Protein AF-A0A8J2EM45-F1 (afdb_monomer_lite)

Structure (mmCIF, N/CA/C/O backbone):
data_AF-A0A8J2EM45-F1
#
_entry.id   AF-A0A8J2EM45-F1
#
loop_
_atom_site.group_PDB
_atom_site.id
_atom_site.type_symbol
_atom_site.label_atom_id
_atom_site.label_alt_id
_atom_site.label_comp_id
_atom_site.label_asym_id
_atom_site.label_entity_id
_atom_site.label_seq_id
_atom_site.pdbx_PDB_ins_code
_atom_site.Cartn_x
_atom_site.Cartn_y
_atom_site.Cartn_z
_atom_site.occupancy
_atom_site.B_iso_or_equiv
_atom_site.auth_seq_id
_atom_site.auth_comp_id
_atom_site.auth_asym_id
_atom_site.auth_atom_id
_atom_site.pdbx_PDB_model_num
ATOM 1 N N . MET A 1 1 ? -53.192 6.332 25.278 1.00 46.97 1 MET A N 1
ATOM 2 C CA . MET A 1 1 ? -52.013 7.208 25.443 1.00 46.97 1 MET A CA 1
ATOM 3 C C . MET A 1 1 ? -52.426 8.469 26.190 1.00 46.97 1 MET A C 1
ATOM 5 O O . MET A 1 1 ? -53.184 9.271 25.650 1.00 46.97 1 MET A O 1
ATOM 9 N N . GLN A 1 2 ? -52.001 8.633 27.446 1.00 47.06 2 GLN A N 1
ATOM 10 C CA . GLN A 1 2 ? -51.994 9.959 28.069 1.00 47.06 2 GLN A CA 1
ATOM 11 C C . GLN A 1 2 ? -50.927 10.770 27.327 1.00 47.06 2 GLN A C 1
ATOM 13 O O . GLN A 1 2 ? -49.776 10.369 27.281 1.00 47.06 2 GLN A O 1
ATOM 18 N N . ALA A 1 3 ? -51.336 11.820 26.619 1.00 55.75 3 ALA A N 1
ATOM 19 C CA . ALA A 1 3 ? -50.426 12.586 25.769 1.00 55.75 3 ALA A CA 1
ATOM 20 C C . ALA A 1 3 ? -49.470 13.413 26.640 1.00 55.75 3 ALA A C 1
ATOM 22 O O . ALA A 1 3 ? -49.942 14.372 27.223 1.00 55.75 3 ALA A O 1
ATOM 23 N N . ASP A 1 4 ? -48.196 13.090 26.790 1.00 73.19 4 ASP A N 1
ATOM 24 C CA . ASP A 1 4 ? -47.256 13.974 27.502 1.00 73.19 4 ASP A CA 1
ATOM 25 C C . ASP A 1 4 ? -46.825 15.163 26.624 1.00 73.19 4 ASP A C 1
ATOM 27 O O . ASP A 1 4 ? -47.280 15.292 25.484 1.00 73.19 4 ASP A O 1
ATOM 31 N N . ASN A 1 5 ? -46.021 16.093 27.158 1.00 82.62 5 ASN A N 1
ATOM 32 C CA . ASN A 1 5 ? -45.306 17.046 26.300 1.00 82.62 5 ASN A CA 1
ATOM 33 C C . ASN A 1 5 ? -44.319 16.252 25.438 1.00 82.62 5 ASN A C 1
ATOM 35 O O . ASN A 1 5 ? -43.717 15.303 25.932 1.00 82.62 5 ASN A O 1
ATOM 39 N N . ILE A 1 6 ? -44.152 16.610 24.168 1.00 85.44 6 ILE A N 1
ATOM 40 C CA . ILE A 1 6 ? -43.363 15.803 23.226 1.00 85.44 6 ILE A CA 1
ATOM 41 C C . ILE A 1 6 ? -42.243 16.660 22.650 1.00 85.44 6 ILE A C 1
ATOM 43 O O . ILE A 1 6 ? -42.488 17.775 22.199 1.00 85.44 6 ILE A O 1
ATOM 47 N N . LEU A 1 7 ? -41.024 16.132 22.653 1.00 86.88 7 LEU A N 1
ATOM 48 C CA . LEU A 1 7 ? -39.879 16.676 21.937 1.00 86.88 7 LEU A CA 1
ATOM 49 C C . LEU A 1 7 ? -39.663 15.865 20.656 1.00 86.88 7 LEU A C 1
ATOM 51 O O . LEU A 1 7 ? -39.507 14.644 20.720 1.00 86.88 7 LEU A O 1
ATOM 55 N N . ILE A 1 8 ? -39.630 16.547 19.511 1.00 87.50 8 ILE A N 1
ATOM 56 C CA . ILE A 1 8 ? -39.370 15.940 18.202 1.00 87.50 8 ILE A CA 1
ATOM 57 C C . ILE A 1 8 ? -38.172 16.626 17.554 1.00 87.50 8 ILE A C 1
ATOM 59 O O . ILE A 1 8 ? -38.132 17.855 17.462 1.00 87.50 8 ILE A O 1
ATOM 63 N N . PHE A 1 9 ? -37.216 15.833 17.074 1.00 86.12 9 PHE A N 1
ATOM 64 C CA . PHE A 1 9 ? -36.110 16.341 16.271 1.00 86.12 9 PHE A CA 1
ATOM 65 C C . PHE A 1 9 ? -36.519 16.429 14.801 1.00 86.12 9 PHE A C 1
ATOM 67 O O . PHE A 1 9 ? -37.011 15.460 14.217 1.00 86.12 9 PHE A O 1
ATOM 74 N N . VAL A 1 10 ? -36.283 17.589 14.196 1.00 84.56 10 VAL A N 1
ATOM 75 C CA . VAL A 1 10 ? -36.604 17.857 12.792 1.00 84.56 10 VAL A CA 1
ATOM 76 C C . VAL A 1 10 ? -35.422 18.477 12.069 1.00 84.56 10 VAL A C 1
ATOM 78 O O . VAL A 1 10 ? -34.600 19.176 12.663 1.00 84.56 10 VAL A O 1
ATOM 81 N N . ASN A 1 11 ? -35.344 18.231 10.767 1.00 82.69 11 ASN A N 1
ATOM 82 C CA . ASN A 1 11 ? -34.348 18.834 9.906 1.00 82.69 11 ASN A CA 1
ATOM 83 C C . ASN A 1 11 ? -34.643 20.329 9.675 1.00 82.69 11 ASN A C 1
ATOM 85 O O . ASN A 1 11 ? -35.657 20.887 10.098 1.00 82.69 11 ASN A O 1
ATOM 89 N N . VAL A 1 12 ? -33.766 20.981 8.915 1.00 78.81 12 VAL A N 1
ATOM 90 C CA . VAL A 1 12 ? -33.908 22.395 8.544 1.00 78.81 12 VAL A CA 1
ATOM 91 C C . VAL A 1 12 ? -35.190 22.721 7.748 1.00 78.81 12 VAL A C 1
ATOM 93 O O . VAL A 1 12 ? -35.688 23.841 7.754 1.00 78.81 12 VAL A O 1
ATOM 96 N N . LYS A 1 13 ? -35.781 21.756 7.058 1.00 79.94 13 LYS A N 1
ATOM 97 C CA . LYS A 1 13 ? -37.052 21.955 6.350 1.00 79.94 13 LYS A CA 1
ATOM 98 C C . LYS A 1 13 ? -38.268 21.739 7.257 1.00 79.94 13 LYS A C 1
ATOM 100 O O . LYS A 1 13 ? -39.382 21.973 6.808 1.00 79.94 13 LYS A O 1
ATOM 105 N N . GLY A 1 14 ? -38.053 21.344 8.513 1.00 81.12 14 GLY A N 1
ATOM 106 C CA . GLY A 1 14 ? -39.102 20.945 9.444 1.00 81.12 14 GLY A CA 1
ATOM 107 C C . GLY A 1 14 ? -39.529 19.484 9.301 1.00 81.12 14 GLY A C 1
ATOM 108 O O . GLY A 1 14 ? -40.489 19.086 9.954 1.00 81.12 14 GLY A O 1
ATOM 109 N N . ASP A 1 15 ? -38.827 18.676 8.497 1.00 84.44 15 ASP A N 1
ATOM 110 C CA . ASP A 1 15 ? -39.153 17.259 8.339 1.00 84.44 15 ASP A CA 1
ATOM 111 C C . ASP A 1 15 ? -38.581 16.427 9.503 1.00 84.44 15 ASP A C 1
ATOM 113 O O . ASP A 1 15 ? -37.416 16.608 9.867 1.00 84.44 15 ASP A O 1
ATOM 117 N N . PRO A 1 16 ? -39.336 15.464 10.051 1.00 84.69 16 PRO A N 1
ATOM 118 C CA . PRO A 1 16 ? -38.854 14.553 11.091 1.00 84.69 16 PRO A CA 1
ATOM 119 C C . PRO A 1 16 ? -37.694 13.660 10.639 1.00 84.69 16 PRO A C 1
ATOM 121 O O . PRO A 1 16 ? -37.703 13.155 9.511 1.00 84.69 16 PRO A O 1
ATOM 124 N N . TYR A 1 17 ? -36.734 13.416 11.540 1.00 79.00 17 TYR A N 1
ATOM 125 C CA . TYR A 1 17 ? -35.583 12.542 11.269 1.00 79.00 17 TYR A CA 1
ATOM 126 C C . TYR A 1 17 ? -35.928 11.045 11.259 1.00 79.00 17 TYR A C 1
ATOM 128 O O . TYR A 1 17 ? -35.325 10.300 10.489 1.00 79.00 17 TYR A O 1
ATOM 136 N N . ASP A 1 18 ? -36.895 10.601 12.066 1.00 78.44 18 ASP A N 1
ATOM 137 C CA . ASP A 1 18 ? -37.296 9.193 12.170 1.00 78.44 18 ASP A CA 1
ATOM 138 C C . ASP A 1 18 ? -38.770 8.949 11.796 1.00 78.44 18 ASP A C 1
ATOM 140 O O . ASP A 1 18 ? -39.593 9.867 11.717 1.00 78.44 18 ASP A O 1
ATOM 144 N N . GLU A 1 19 ? -39.093 7.684 11.517 1.00 75.50 19 GLU A N 1
ATOM 145 C CA . GLU A 1 19 ? -40.414 7.245 11.050 1.00 75.50 19 GLU A CA 1
ATOM 146 C C . GLU A 1 19 ? -41.495 7.448 12.126 1.00 75.50 19 GLU A C 1
ATOM 148 O O . GLU A 1 19 ? -42.569 7.960 11.813 1.00 75.50 19 GLU A O 1
ATOM 153 N N . GLY A 1 20 ? -41.191 7.188 13.401 1.00 75.88 20 GLY A N 1
ATOM 154 C CA . GLY A 1 20 ? -42.110 7.434 14.515 1.00 75.88 20 GLY A CA 1
ATOM 155 C C . GLY A 1 20 ? -42.401 8.914 14.740 1.00 75.88 20 GLY A C 1
ATOM 156 O O . GLY A 1 20 ? -43.552 9.300 14.946 1.00 75.88 20 GLY A O 1
ATOM 157 N N . SER A 1 21 ? -41.393 9.777 14.620 1.00 80.62 21 SER A N 1
ATOM 158 C CA . SER A 1 21 ? -41.614 11.225 14.625 1.00 80.62 21 SER A CA 1
ATOM 159 C C . SER A 1 21 ? -42.482 11.684 13.441 1.00 80.62 21 SER A C 1
ATOM 161 O O . SER A 1 21 ? -43.293 12.599 13.592 1.00 80.62 21 SER A O 1
ATOM 163 N N . ARG A 1 22 ? -42.393 11.024 12.277 1.00 81.81 22 ARG A N 1
ATOM 164 C CA . ARG A 1 22 ? -43.271 11.280 11.117 1.00 81.81 22 ARG A CA 1
ATOM 165 C C . ARG A 1 22 ? -44.716 10.837 11.349 1.00 81.81 22 ARG A C 1
ATOM 167 O O . ARG A 1 22 ? -45.637 11.551 10.955 1.00 81.81 22 ARG A O 1
ATOM 174 N N . GLU A 1 23 ? -44.934 9.711 12.020 1.00 80.44 23 GLU A N 1
ATOM 175 C CA . GLU A 1 23 ? -46.273 9.290 12.448 1.00 80.44 23 GLU A CA 1
ATOM 176 C C . GLU A 1 23 ? -46.866 10.270 13.469 1.00 80.44 23 GLU A C 1
ATOM 178 O O . GLU A 1 23 ? -48.019 10.694 13.337 1.00 80.44 23 GLU A O 1
ATOM 183 N N . LEU A 1 24 ? -46.058 10.705 14.443 1.00 80.06 24 LEU A N 1
ATOM 184 C CA . LEU A 1 24 ? -46.453 11.712 15.427 1.00 80.06 24 LEU A CA 1
ATOM 185 C C . LEU A 1 24 ? -46.826 13.040 14.771 1.00 80.06 24 LEU A C 1
ATOM 187 O O . LEU A 1 24 ? -47.787 13.661 15.210 1.00 80.06 24 LEU A O 1
ATOM 191 N N . PHE A 1 25 ? -46.146 13.455 13.702 1.00 82.88 25 PHE A N 1
ATOM 192 C CA . PHE A 1 25 ? -46.512 14.651 12.935 1.00 82.88 25 PHE A CA 1
ATOM 193 C C . PHE A 1 25 ? -47.945 14.588 12.395 1.00 82.88 25 PHE A C 1
ATOM 195 O O . PHE A 1 25 ? -48.693 15.561 12.518 1.00 82.88 25 PHE A O 1
ATOM 202 N N . GLY A 1 26 ? -48.352 13.431 11.864 1.00 77.56 26 GLY A N 1
ATOM 203 C CA . GLY A 1 26 ? -49.718 13.205 11.391 1.00 77.56 26 GLY A CA 1
ATOM 204 C C . GLY A 1 26 ? -50.745 13.212 12.525 1.00 77.56 26 GLY A C 1
ATOM 205 O O . GLY A 1 26 ? -51.806 13.822 12.398 1.00 77.56 26 GLY A O 1
ATOM 206 N N . VAL A 1 27 ? -50.423 12.581 13.659 1.00 80.12 27 VAL A N 1
ATOM 207 C CA . VAL A 1 27 ? -51.314 12.541 14.832 1.00 80.12 27 VAL A CA 1
ATOM 208 C C . VAL A 1 27 ? -51.461 13.923 15.470 1.00 80.12 27 VAL A C 1
ATOM 210 O O . VAL A 1 27 ? -52.570 14.316 15.833 1.00 80.12 27 VAL A O 1
ATOM 213 N N . LEU A 1 28 ? -50.358 14.660 15.598 1.00 77.81 28 LEU A N 1
ATOM 214 C CA . LEU A 1 28 ? -50.273 15.975 16.233 1.00 77.81 28 LEU A CA 1
ATOM 215 C C . LEU A 1 28 ? -50.695 17.127 15.308 1.00 77.81 28 LEU A C 1
ATOM 217 O O . LEU A 1 28 ? -50.593 18.280 15.715 1.00 77.81 28 LEU A O 1
ATOM 221 N N . GLU A 1 29 ? -51.181 16.840 14.095 1.00 80.50 29 GLU A N 1
ATOM 222 C CA . GLU A 1 29 ? -51.648 17.844 13.122 1.00 80.50 29 GLU A CA 1
ATOM 223 C C . GLU A 1 29 ? -50.654 19.014 12.960 1.00 80.50 29 GLU A C 1
ATOM 225 O O . GLU A 1 29 ? -51.050 20.176 12.844 1.00 80.50 29 GLU A O 1
ATOM 230 N N . ILE A 1 30 ? -49.348 18.719 13.005 1.00 80.75 30 ILE A N 1
ATOM 231 C CA . ILE A 1 30 ? -48.306 19.746 12.912 1.00 80.75 30 ILE A CA 1
ATOM 232 C C . ILE A 1 30 ? -48.343 20.324 11.488 1.00 80.75 30 ILE A C 1
ATOM 234 O O . ILE A 1 30 ? -48.312 19.550 10.528 1.00 80.75 30 ILE A O 1
ATOM 238 N N . PRO A 1 31 ? -48.423 21.658 11.310 1.00 78.38 31 PRO A N 1
ATOM 239 C CA . PRO A 1 31 ? -48.485 22.253 9.980 1.00 78.38 31 PRO A CA 1
ATOM 240 C C . PRO A 1 31 ? -47.243 21.913 9.149 1.00 78.38 31 PRO A C 1
ATOM 242 O O . PRO A 1 31 ? -46.116 22.142 9.584 1.00 78.38 31 PRO A O 1
ATOM 245 N N . ASN A 1 32 ? -47.449 21.416 7.928 1.00 71.06 32 ASN A N 1
ATOM 246 C CA . ASN A 1 32 ? -46.357 21.070 7.008 1.00 71.06 32 ASN A CA 1
ATOM 247 C C . ASN A 1 32 ? -45.564 22.298 6.517 1.00 71.06 32 ASN A C 1
ATOM 249 O O . ASN A 1 32 ? -44.489 22.149 5.948 1.00 71.06 32 ASN A O 1
ATOM 253 N N . ASP A 1 33 ? -46.093 23.511 6.690 1.00 69.94 33 ASP A N 1
ATOM 254 C CA . ASP A 1 33 ? -45.481 24.780 6.285 1.00 69.94 33 ASP A CA 1
ATOM 255 C C . ASP A 1 33 ? -44.807 25.527 7.448 1.00 69.94 33 ASP A C 1
ATOM 257 O O . ASP A 1 33 ? -44.463 26.711 7.328 1.00 69.94 33 ASP A O 1
ATOM 261 N N . LEU A 1 34 ? -44.604 24.851 8.583 1.00 74.75 34 LEU A N 1
ATOM 262 C CA . LEU A 1 34 ? -44.029 25.469 9.765 1.00 74.75 34 LEU A CA 1
ATOM 263 C C . LEU A 1 34 ? -42.584 25.915 9.503 1.00 74.75 34 LEU A C 1
ATOM 265 O O . LEU A 1 34 ? -41.668 25.115 9.322 1.00 74.75 34 LEU A O 1
ATOM 269 N N . ARG A 1 35 ? -42.361 27.231 9.539 1.00 74.06 35 ARG A N 1
ATOM 270 C CA . ARG A 1 35 ? -41.016 27.808 9.473 1.00 74.06 35 ARG A CA 1
ATOM 271 C C . ARG A 1 35 ? -40.308 27.600 10.804 1.00 74.06 35 ARG A C 1
ATOM 273 O O . ARG A 1 35 ? -40.502 28.379 11.735 1.00 74.06 35 ARG A O 1
ATOM 280 N N . VAL A 1 36 ? -39.485 26.562 10.883 1.00 75.56 36 VAL A N 1
ATOM 281 C CA . VAL A 1 36 ? -38.691 26.282 12.081 1.00 75.56 36 VAL A CA 1
ATOM 282 C C . VAL A 1 36 ? -37.481 27.216 12.133 1.00 75.56 36 VAL A C 1
ATOM 284 O O . VAL A 1 36 ? -36.816 27.457 11.124 1.00 75.56 36 VAL A O 1
ATOM 287 N N . ASN A 1 37 ? -37.209 27.795 13.304 1.00 75.19 37 ASN A N 1
ATOM 288 C CA . ASN A 1 37 ? -36.032 28.636 13.496 1.00 75.19 37 ASN A CA 1
ATOM 289 C C . ASN A 1 37 ? -34.792 27.759 13.727 1.00 75.19 37 ASN A C 1
ATOM 291 O O . ASN A 1 37 ? -34.709 27.038 14.713 1.00 75.19 37 ASN A O 1
ATOM 295 N N . TYR A 1 38 ? -33.796 27.877 12.853 1.00 71.25 38 TYR A N 1
ATOM 296 C CA . TYR A 1 38 ? -32.541 27.113 12.911 1.00 71.25 38 TYR A CA 1
ATOM 297 C C . TYR A 1 38 ? -31.690 27.349 14.160 1.00 71.25 38 TYR A C 1
ATOM 299 O O . TYR A 1 38 ? -30.735 26.616 14.393 1.00 71.25 38 TYR A O 1
ATOM 307 N N . LEU A 1 39 ? -31.981 28.409 14.916 1.00 69.06 39 LEU A N 1
ATOM 308 C CA . LEU A 1 39 ? -31.223 28.796 16.103 1.00 69.06 39 LEU A CA 1
ATOM 309 C C . LEU A 1 39 ? -31.983 28.552 17.410 1.00 69.06 39 LEU A C 1
ATOM 311 O O . LEU A 1 39 ? -31.387 28.696 18.471 1.00 69.06 39 LEU A O 1
ATOM 315 N N . LYS A 1 40 ? -33.284 28.231 17.362 1.00 80.81 40 LYS A N 1
ATOM 316 C CA . LYS A 1 40 ? -34.096 28.026 18.570 1.00 80.81 40 LYS A CA 1
ATOM 317 C C . LYS A 1 40 ? -35.174 26.977 18.326 1.00 80.81 40 LYS A C 1
ATOM 319 O O . LYS A 1 40 ? -35.889 27.038 17.327 1.00 80.81 40 LYS A O 1
ATOM 324 N N . SER A 1 41 ? -35.337 26.055 19.274 1.00 85.12 41 SER A N 1
ATOM 325 C CA . SER A 1 41 ? -36.427 25.084 19.219 1.00 85.12 41 SER A CA 1
ATOM 326 C C . SER A 1 41 ? -37.789 25.790 19.230 1.00 85.12 41 SER A C 1
ATOM 328 O O . SER A 1 41 ? -37.994 26.798 19.912 1.00 85.12 41 SER A O 1
ATOM 330 N N . THR A 1 42 ? -38.708 25.294 18.405 1.00 87.69 42 THR A N 1
ATOM 331 C CA . THR A 1 42 ? -40.020 25.907 18.170 1.00 87.69 42 THR A CA 1
ATOM 332 C C . THR A 1 42 ? -41.075 25.192 18.998 1.00 87.69 42 THR A C 1
ATOM 334 O O . THR A 1 42 ? -41.218 23.978 18.904 1.00 87.69 42 THR A O 1
ATOM 337 N N . VAL A 1 43 ? -41.821 25.936 19.811 1.00 87.81 43 VAL A N 1
ATOM 338 C CA . VAL A 1 43 ? -42.866 25.380 20.676 1.00 87.81 43 VAL A CA 1
ATOM 339 C C . VAL A 1 43 ? -44.220 25.531 19.996 1.00 87.81 43 VAL A C 1
ATOM 341 O O . VAL A 1 43 ? -44.625 26.637 19.643 1.00 87.81 43 VAL A O 1
ATOM 344 N N . ILE A 1 44 ? -44.939 24.423 19.854 1.00 86.12 44 ILE A N 1
ATOM 345 C CA . ILE A 1 44 ? -46.280 24.373 19.280 1.00 86.12 44 ILE A CA 1
ATOM 346 C C . ILE A 1 44 ? -47.255 23.917 20.368 1.00 86.12 44 ILE A C 1
ATOM 348 O O . ILE A 1 44 ? -47.130 22.798 20.876 1.00 86.12 44 ILE A O 1
ATOM 352 N N . PRO A 1 45 ? -48.243 24.743 20.748 1.00 81.00 45 PRO A N 1
ATOM 353 C CA . PRO A 1 45 ? -49.339 24.283 21.587 1.00 81.00 45 PRO A CA 1
ATOM 354 C C . PRO A 1 45 ? -50.254 23.378 20.757 1.00 81.00 45 PRO A C 1
ATOM 356 O O . PRO A 1 45 ? -50.671 23.758 19.663 1.00 81.00 45 PRO A O 1
ATOM 359 N N . TYR A 1 46 ? -50.611 22.199 21.266 1.00 71.38 46 TYR A N 1
ATOM 360 C CA . TYR A 1 46 ? -51.468 21.272 20.521 1.00 71.38 46 TYR A CA 1
ATOM 361 C C . TYR A 1 46 ? -52.755 20.903 21.276 1.00 71.38 46 TYR A C 1
ATOM 363 O O . TYR A 1 46 ? -52.747 20.518 22.448 1.00 71.38 46 TYR A O 1
ATOM 371 N N . ARG A 1 47 ? -53.887 21.025 20.560 1.00 59.56 47 ARG A N 1
ATOM 372 C CA . ARG A 1 47 ? -55.262 20.655 20.962 1.00 59.56 47 ARG A CA 1
ATOM 373 C C . ARG A 1 47 ? -55.763 21.228 22.294 1.00 59.56 47 ARG A C 1
ATOM 375 O O . ARG A 1 47 ? -56.324 20.501 23.113 1.00 59.56 47 ARG A O 1
ATOM 382 N N . GLY A 1 48 ? -55.618 22.539 22.508 1.00 58.75 48 GLY A N 1
ATOM 383 C CA . GLY A 1 48 ? -56.341 23.271 23.568 1.00 58.75 48 GLY A CA 1
ATOM 384 C C . GLY A 1 48 ? -56.083 22.789 25.005 1.00 58.75 48 GLY A C 1
ATOM 385 O O . GLY A 1 48 ? -56.816 23.153 25.923 1.00 58.75 48 GLY A O 1
ATOM 386 N N . LYS A 1 49 ? -55.058 21.958 25.211 1.00 58.88 49 LYS A N 1
ATOM 387 C CA . LYS A 1 49 ? -54.589 21.475 26.512 1.00 58.88 49 LYS A CA 1
ATOM 388 C C . LYS A 1 49 ? -53.288 22.202 26.861 1.00 58.88 49 LYS A C 1
ATOM 390 O O . LYS A 1 49 ? -52.629 22.738 25.976 1.00 58.88 49 LYS A O 1
ATOM 395 N N . ARG A 1 50 ? -52.900 22.204 28.144 1.00 70.50 50 ARG A N 1
ATOM 396 C CA . ARG A 1 50 ? -51.609 22.731 28.652 1.00 70.50 50 ARG A CA 1
ATOM 397 C C . ARG A 1 50 ? -50.408 21.875 28.204 1.00 70.50 50 ARG A C 1
ATOM 399 O O . ARG A 1 50 ? -49.597 21.476 29.029 1.00 70.50 50 ARG A O 1
ATOM 406 N N . LYS A 1 51 ? -50.364 21.479 26.935 1.00 80.81 51 LYS A N 1
ATOM 407 C CA . LYS A 1 51 ? -49.405 20.516 26.399 1.00 80.81 51 LYS A CA 1
ATOM 408 C C . LYS A 1 51 ? -48.712 21.108 25.192 1.00 80.81 51 LYS A C 1
ATOM 410 O O . LYS A 1 51 ? -49.350 21.748 24.353 1.00 80.81 51 LYS A O 1
ATOM 415 N N . HIS A 1 52 ? -47.413 20.877 25.137 1.00 85.88 52 HIS A N 1
ATOM 416 C CA . HIS A 1 52 ? -46.524 21.494 24.175 1.00 85.88 52 HIS A CA 1
ATOM 417 C C . HIS A 1 52 ? -45.803 20.414 23.374 1.00 85.88 52 HIS A C 1
ATOM 419 O O . HIS A 1 52 ? -45.346 19.411 23.923 1.00 85.88 52 HIS A O 1
ATOM 425 N N . CYS A 1 53 ? -45.711 20.638 22.069 1.00 87.00 53 CYS A N 1
ATOM 426 C CA . CYS A 1 53 ? -44.785 19.944 21.194 1.00 87.00 53 CYS A CA 1
ATOM 427 C C . CYS A 1 53 ? -43.588 20.867 20.971 1.00 87.00 53 CYS A C 1
ATOM 429 O O . CYS A 1 53 ? -43.755 21.988 20.493 1.00 87.00 53 CYS A O 1
ATOM 431 N N . ILE A 1 54 ? -42.393 20.425 21.334 1.00 87.88 54 ILE A N 1
ATOM 432 C CA . ILE A 1 54 ? -41.153 21.159 21.112 1.00 87.88 54 ILE A CA 1
ATOM 433 C C . ILE A 1 54 ? -40.489 20.550 19.880 1.00 87.88 54 ILE A C 1
ATOM 435 O O . ILE A 1 54 ? -40.188 19.360 19.855 1.00 87.88 54 ILE A O 1
ATOM 439 N N . LEU A 1 55 ? -40.270 21.360 18.850 1.00 88.44 55 LEU A N 1
ATOM 440 C CA . LEU A 1 55 ? -39.509 20.979 17.668 1.00 88.44 55 LEU A CA 1
ATOM 441 C C . LEU A 1 55 ? -38.069 21.446 17.826 1.00 88.44 55 LEU A C 1
ATOM 443 O O . LEU A 1 55 ? -37.793 22.648 17.833 1.00 88.44 55 LEU A O 1
ATOM 447 N N . ALA A 1 56 ? -37.158 20.496 17.971 1.00 88.38 56 ALA A N 1
ATOM 448 C CA . ALA A 1 56 ? -35.730 20.728 18.081 1.00 88.38 56 ALA A CA 1
ATOM 449 C C . ALA A 1 56 ? -35.064 20.584 16.711 1.00 88.38 56 ALA A C 1
ATOM 451 O O . ALA A 1 56 ? -35.228 19.565 16.046 1.00 88.38 56 ALA A O 1
ATOM 452 N N . VAL A 1 57 ? -34.297 21.598 16.306 1.00 86.12 57 VAL A N 1
ATOM 453 C CA . VAL A 1 57 ? -33.534 21.582 15.053 1.00 86.12 57 VAL A CA 1
ATOM 454 C C . VAL A 1 57 ? -32.055 21.514 15.399 1.00 86.12 57 VAL A C 1
ATOM 456 O O . VAL A 1 57 ? -31.499 22.538 15.803 1.00 86.12 57 VAL A O 1
ATOM 459 N N . PRO A 1 58 ? -31.405 20.350 15.237 1.00 79.25 58 PRO A N 1
ATOM 460 C CA . PRO A 1 58 ? -29.959 20.277 15.228 1.00 79.25 58 PRO A CA 1
ATOM 461 C C . PRO A 1 58 ? -29.434 21.200 14.142 1.00 79.25 58 PRO A C 1
ATOM 463 O O . PRO A 1 58 ? -29.887 21.186 12.994 1.00 79.25 58 PRO A O 1
ATOM 466 N N . LYS A 1 59 ? -28.493 22.051 14.518 1.00 72.88 59 LYS A N 1
ATOM 467 C CA . LYS A 1 59 ? -27.877 23.024 13.628 1.00 72.88 59 LYS A CA 1
ATOM 468 C C . LYS A 1 59 ? -27.147 22.282 12.508 1.00 72.88 59 LYS A C 1
ATOM 470 O O . LYS A 1 59 ? -26.027 21.857 12.726 1.00 72.88 59 LYS A O 1
ATOM 475 N N . TYR A 1 60 ? -27.722 22.125 11.308 1.00 65.75 60 TYR A N 1
ATOM 476 C CA . TYR A 1 60 ? -26.941 21.537 10.211 1.00 65.75 60 TYR A CA 1
ATOM 477 C C . TYR A 1 60 ? -27.142 22.116 8.810 1.00 65.75 60 TYR A C 1
ATOM 479 O O . TYR A 1 60 ? -28.237 22.456 8.364 1.00 65.75 60 TYR A O 1
ATOM 487 N N . ARG A 1 61 ? -26.003 22.205 8.108 1.00 56.69 61 ARG A N 1
ATOM 488 C CA . ARG A 1 61 ? -25.836 22.548 6.693 1.00 56.69 61 ARG A CA 1
ATOM 489 C C . ARG A 1 61 ? -25.870 21.260 5.869 1.00 56.69 61 ARG A C 1
ATOM 491 O O . ARG A 1 61 ? -24.957 20.474 6.019 1.00 56.69 61 ARG A O 1
ATOM 498 N N . ALA A 1 62 ? -26.848 21.095 4.980 1.00 50.94 62 ALA A N 1
ATOM 499 C CA . ALA A 1 62 ? -26.868 20.249 3.766 1.00 50.94 62 ALA A CA 1
ATOM 500 C C . ALA A 1 62 ? -26.316 18.790 3.753 1.00 50.94 62 ALA A C 1
ATOM 502 O O . ALA A 1 62 ? -26.432 18.163 2.705 1.00 50.94 62 ALA A O 1
ATOM 503 N N . VAL A 1 63 ? -25.753 18.228 4.828 1.00 51.75 63 VAL A N 1
ATOM 504 C CA . VAL A 1 63 ? -25.206 16.858 4.890 1.00 51.75 63 VAL A CA 1
ATOM 505 C C . VAL A 1 63 ? -25.852 16.095 6.051 1.00 51.75 63 VAL A C 1
ATOM 507 O O . VAL A 1 63 ? -26.067 16.671 7.114 1.00 51.75 63 VAL A O 1
ATOM 510 N N . ASP A 1 64 ? -26.160 14.813 5.843 1.00 54.44 64 ASP A N 1
ATOM 511 C CA . ASP A 1 64 ? -27.006 13.959 6.702 1.00 54.44 64 ASP A CA 1
ATOM 512 C C . ASP A 1 64 ? -26.373 13.514 8.043 1.00 54.44 64 ASP A C 1
ATOM 514 O O . ASP A 1 64 ? -26.836 12.560 8.665 1.00 54.44 64 ASP A O 1
ATOM 518 N N . LEU A 1 65 ? -25.311 14.175 8.512 1.00 59.31 65 LEU A N 1
ATOM 519 C CA . LEU A 1 65 ? -24.596 13.812 9.740 1.00 59.31 65 LEU A CA 1
ATOM 520 C C . LEU A 1 65 ? -24.709 14.938 10.767 1.00 59.31 65 LEU A C 1
ATOM 522 O O . LEU A 1 65 ? -24.232 16.039 10.525 1.00 59.31 65 LEU A O 1
ATOM 526 N N . VAL A 1 66 ? -25.318 14.655 11.919 1.00 65.88 66 VAL A N 1
ATOM 527 C CA . VAL A 1 66 ? -25.421 15.589 13.051 1.00 65.88 66 VAL A CA 1
ATOM 528 C C . VAL A 1 66 ? -24.248 15.338 14.001 1.00 65.88 66 VAL A C 1
ATOM 530 O O . VAL A 1 66 ? -24.016 14.194 14.391 1.00 65.88 66 VAL A O 1
ATOM 533 N N . SER A 1 67 ? -23.494 16.380 14.368 1.00 75.31 67 SER A N 1
ATOM 534 C CA . SER A 1 67 ? -22.415 16.239 15.356 1.00 75.31 67 SER A CA 1
ATOM 535 C C . SER A 1 67 ? -22.965 16.218 16.788 1.00 75.31 67 SER A C 1
ATOM 537 O O . SER A 1 67 ? -24.045 16.748 17.052 1.00 75.31 67 SER A O 1
ATOM 539 N N . MET A 1 68 ? -22.221 15.633 17.733 1.00 72.69 68 MET A N 1
ATOM 540 C CA . MET A 1 68 ? -22.612 15.650 19.152 1.00 72.69 68 MET A CA 1
ATOM 541 C C . MET A 1 68 ? -22.694 17.072 19.718 1.00 72.69 68 MET A C 1
ATOM 543 O O . MET A 1 68 ? -23.603 17.356 20.495 1.00 72.69 68 MET A O 1
ATOM 547 N N . ASP A 1 69 ? -21.823 17.982 19.276 1.00 76.25 69 ASP A N 1
ATOM 548 C CA . ASP A 1 69 ? -21.866 19.390 19.683 1.00 76.25 69 ASP A CA 1
ATOM 549 C C . ASP A 1 69 ? -23.184 20.059 19.255 1.00 76.25 69 ASP A C 1
ATOM 551 O O . ASP A 1 69 ? -23.804 20.774 20.042 1.00 76.25 69 ASP A O 1
ATOM 555 N N . ASP A 1 70 ? -23.680 19.762 18.046 1.00 75.94 70 ASP A N 1
ATOM 556 C CA . ASP A 1 70 ? -24.961 20.296 17.563 1.00 75.94 70 ASP A CA 1
ATOM 557 C C . ASP A 1 70 ? -26.150 19.752 18.368 1.00 75.94 70 ASP A C 1
ATOM 559 O O . ASP A 1 70 ? -27.137 20.465 18.581 1.00 75.94 70 ASP A O 1
ATOM 563 N N . ILE A 1 71 ? -26.072 18.500 18.834 1.00 79.38 71 ILE A N 1
ATOM 564 C CA . ILE A 1 71 ? -27.084 17.905 19.719 1.00 79.38 71 ILE A CA 1
ATOM 565 C C . ILE A 1 71 ? -27.058 18.603 21.080 1.00 79.38 71 ILE A C 1
ATOM 567 O O . ILE A 1 71 ? -28.114 19.017 21.559 1.00 79.38 71 ILE A O 1
ATOM 571 N N . CYS A 1 72 ? -25.878 18.793 21.673 1.00 79.44 72 CYS A N 1
ATOM 572 C CA . CYS A 1 72 ? -25.713 19.490 22.949 1.00 79.44 72 CYS A CA 1
ATOM 573 C C . CYS A 1 72 ? -26.263 20.924 22.894 1.00 79.44 72 CYS A C 1
ATOM 575 O O . CYS A 1 72 ? -27.082 21.306 23.732 1.00 79.44 72 CYS A O 1
ATOM 577 N N . ASP A 1 73 ? -25.907 21.694 21.862 1.00 80.88 73 ASP A N 1
ATOM 578 C CA . ASP A 1 73 ? -26.432 23.048 21.637 1.00 80.88 73 ASP A CA 1
ATOM 579 C C . ASP A 1 73 ? -27.963 23.056 21.500 1.00 80.88 73 ASP A C 1
ATOM 581 O O . ASP A 1 73 ? -28.661 23.948 21.995 1.00 80.88 73 ASP A O 1
ATOM 585 N N . THR A 1 74 ? -28.515 22.045 20.833 1.00 83.50 74 THR A N 1
ATOM 586 C CA . THR A 1 74 ? -29.962 21.912 20.647 1.00 83.50 74 THR A CA 1
ATOM 587 C C . THR A 1 74 ? -30.670 21.581 21.955 1.00 83.50 74 THR A C 1
ATOM 589 O O . THR A 1 74 ? -31.722 22.155 22.241 1.00 83.50 74 THR A O 1
ATOM 592 N N . LEU A 1 75 ? -30.095 20.703 22.775 1.00 85.62 75 LEU A N 1
ATOM 593 C CA . LEU A 1 75 ? -30.650 20.336 24.076 1.00 85.62 75 LEU A CA 1
ATOM 594 C C . LEU A 1 75 ? -30.627 21.511 25.060 1.00 85.62 75 LEU A C 1
ATOM 596 O O . LEU A 1 75 ? -31.633 21.737 25.727 1.00 85.62 75 LEU A O 1
ATOM 600 N N . ASN A 1 76 ? -29.576 22.334 25.060 1.00 85.12 76 ASN A N 1
ATOM 601 C CA . ASN A 1 76 ? -29.528 23.570 25.854 1.00 85.12 76 ASN A CA 1
ATOM 602 C C . ASN A 1 76 ? -30.673 24.539 25.479 1.00 85.12 76 ASN A C 1
ATOM 604 O O . ASN A 1 76 ? -31.312 25.167 26.331 1.00 85.12 76 ASN A O 1
ATOM 608 N N . ASN A 1 77 ? -31.000 24.632 24.185 1.00 84.94 77 ASN A N 1
ATOM 609 C CA . ASN A 1 77 ? -32.147 25.418 23.723 1.00 84.94 77 ASN A CA 1
ATOM 610 C C . ASN A 1 77 ? -33.493 24.816 24.163 1.00 84.94 77 ASN A C 1
ATOM 612 O O . ASN A 1 77 ? -34.435 25.550 24.468 1.00 84.94 77 ASN A O 1
ATOM 616 N N . VAL A 1 78 ? -33.609 23.486 24.184 1.00 87.75 78 VAL A N 1
ATOM 617 C CA . VAL A 1 78 ? -34.805 22.790 24.684 1.00 87.75 78 VAL A CA 1
ATOM 618 C C . VAL A 1 78 ? -34.980 23.014 26.184 1.00 87.75 78 VAL A C 1
ATOM 620 O O . VAL A 1 78 ? -36.089 23.328 26.608 1.00 87.75 78 VAL A O 1
ATOM 623 N N . GLU A 1 79 ? -33.907 22.929 26.970 1.00 87.69 79 GLU A N 1
ATOM 624 C CA . GLU A 1 79 ? -33.913 23.185 28.415 1.00 87.69 79 GLU A CA 1
ATOM 625 C C . GLU A 1 79 ? -34.458 24.580 28.744 1.00 87.69 79 GLU A C 1
ATOM 627 O O . GLU A 1 79 ? -35.292 24.735 29.640 1.00 87.69 79 GLU A O 1
ATOM 632 N N . THR A 1 80 ? -34.066 25.586 27.957 1.00 87.75 80 THR A N 1
ATOM 633 C CA . THR A 1 80 ? -34.596 26.950 28.086 1.00 87.75 80 THR A CA 1
ATOM 634 C C . THR A 1 80 ? -36.119 26.967 27.919 1.00 87.75 80 THR A C 1
ATOM 636 O O . THR A 1 80 ? -36.827 27.496 28.772 1.00 87.75 80 THR A O 1
ATOM 639 N N . ASN A 1 81 ? -36.648 26.327 26.870 1.00 87.00 81 ASN A N 1
ATOM 640 C CA . ASN A 1 81 ? -38.093 26.255 26.626 1.00 87.00 81 ASN A CA 1
ATOM 641 C C . ASN A 1 81 ? -38.838 25.441 27.700 1.00 87.00 81 ASN A C 1
ATOM 643 O O . ASN A 1 81 ? -39.933 25.822 28.106 1.00 87.00 81 ASN A O 1
ATOM 647 N N . VAL A 1 82 ? -38.259 24.336 28.179 1.00 86.19 82 VAL A N 1
ATOM 648 C CA . VAL A 1 82 ? -38.823 23.512 29.264 1.00 86.19 82 VAL A CA 1
ATOM 649 C C . VAL A 1 82 ? -38.949 24.331 30.550 1.00 86.19 82 VAL A C 1
ATOM 651 O O . VAL A 1 82 ? -39.995 24.299 31.201 1.00 86.19 82 VAL A O 1
ATOM 654 N N . THR A 1 83 ? -37.917 25.114 30.867 1.00 88.38 83 THR A N 1
ATOM 655 C CA . THR A 1 83 ? -37.866 25.978 32.051 1.00 88.38 83 THR A CA 1
ATOM 656 C C . THR A 1 83 ? -38.847 27.146 31.936 1.00 88.38 83 THR A C 1
ATOM 658 O O . THR A 1 83 ? -39.627 27.381 32.855 1.00 88.38 83 THR A O 1
ATOM 661 N N . GLU A 1 84 ? -38.867 27.849 30.796 1.00 89.19 84 GLU A N 1
ATOM 662 C CA . GLU A 1 84 ? -39.780 28.975 30.535 1.00 89.19 84 GLU A CA 1
ATOM 663 C C . GLU A 1 84 ? -41.258 28.556 30.594 1.00 89.19 84 GLU A C 1
ATOM 665 O O . GLU A 1 84 ? -42.105 29.313 31.072 1.00 89.19 84 GLU A O 1
ATOM 670 N N . LEU A 1 85 ? -41.576 27.34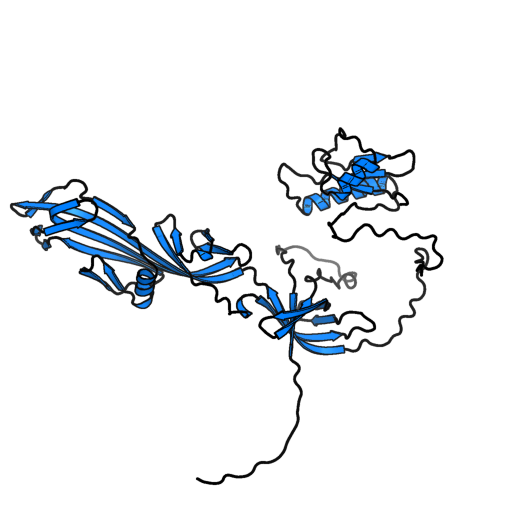5 30.131 1.00 86.06 85 LEU A N 1
ATOM 671 C CA . LEU A 1 85 ? -42.937 26.806 30.123 1.00 86.06 85 LEU A CA 1
ATOM 672 C C . LEU A 1 85 ? -43.322 26.080 31.422 1.00 86.06 85 LEU A C 1
ATOM 674 O O . LEU A 1 85 ? -44.485 25.697 31.567 1.00 86.06 85 LEU A O 1
ATOM 678 N N . GLY A 1 86 ? -42.377 25.875 32.347 1.00 87.50 86 GLY A N 1
ATOM 679 C CA . GLY A 1 86 ? -42.598 25.138 33.593 1.00 87.50 86 GLY A CA 1
ATOM 680 C C . GLY A 1 86 ? -43.056 23.694 33.363 1.00 87.50 86 GLY A C 1
ATOM 681 O O . GLY A 1 86 ? -43.994 23.239 34.019 1.00 87.50 86 GLY A O 1
ATOM 682 N N . LEU A 1 87 ? -42.463 22.990 32.391 1.00 83.56 87 LEU A N 1
ATOM 683 C CA . LEU A 1 87 ? -42.861 21.614 32.079 1.00 83.56 87 LEU A CA 1
ATOM 684 C C . LEU A 1 87 ? -42.257 20.640 33.096 1.00 83.56 87 LEU A C 1
ATOM 686 O O . LEU A 1 87 ? -41.042 20.534 33.214 1.00 83.56 87 LEU A O 1
ATOM 690 N N . GLU A 1 88 ? -43.112 19.892 33.793 1.00 80.00 88 GLU A N 1
ATOM 691 C CA . GLU A 1 88 ? -42.688 18.877 34.772 1.00 80.00 88 GLU A CA 1
ATOM 692 C C . GLU A 1 88 ? -42.157 17.597 34.104 1.00 80.00 88 GLU A C 1
ATOM 694 O O . GLU A 1 88 ? -41.357 16.870 34.688 1.00 80.00 88 GLU A O 1
ATOM 699 N N . SER A 1 89 ? -42.594 17.315 32.873 1.00 79.06 89 SER A N 1
ATOM 700 C CA . SER A 1 89 ? -42.133 16.175 32.082 1.00 79.06 89 SER A CA 1
ATOM 701 C C . SER A 1 89 ? -42.274 16.431 30.581 1.00 79.06 89 SER A C 1
ATOM 703 O O . SER A 1 89 ? -43.134 17.201 30.137 1.00 79.06 89 SER A O 1
ATOM 705 N N . PHE A 1 90 ? -41.444 15.756 29.788 1.00 79.50 90 PHE A N 1
ATOM 706 C CA . PHE A 1 90 ? -41.623 15.602 28.348 1.00 79.50 90 PHE A CA 1
ATOM 707 C C . PHE A 1 90 ? -41.053 14.256 27.887 1.00 79.50 90 PHE A C 1
ATOM 709 O O . PHE A 1 90 ? -40.138 13.711 28.501 1.00 79.50 90 PHE A O 1
ATOM 716 N N . SER A 1 91 ? -41.599 13.714 26.806 1.00 80.75 91 SER A N 1
ATOM 717 C CA . SER A 1 91 ? -41.115 12.503 26.148 1.00 80.75 91 SER A CA 1
ATOM 718 C C . SER A 1 91 ? -40.332 12.879 24.898 1.00 80.75 91 SER A C 1
ATOM 720 O O . SER A 1 91 ? -40.758 13.745 24.134 1.00 80.75 91 SER A O 1
ATOM 722 N N . ILE A 1 92 ? -39.206 12.212 24.664 1.00 80.12 92 ILE A N 1
ATOM 723 C CA . ILE A 1 92 ? -38.436 12.359 23.427 1.00 80.12 92 ILE A CA 1
ATOM 724 C C . ILE A 1 92 ? -38.890 11.263 22.471 1.00 80.12 92 ILE A C 1
ATOM 726 O O . ILE A 1 92 ? -38.833 10.081 22.815 1.00 80.12 92 ILE A O 1
ATOM 730 N N . ALA A 1 93 ? -39.356 11.646 21.284 1.00 68.12 93 ALA A N 1
ATOM 731 C CA . ALA A 1 93 ? -39.680 10.679 20.249 1.00 68.12 93 ALA A CA 1
ATOM 732 C C . ALA A 1 93 ? -38.379 10.029 19.749 1.00 68.12 93 ALA A C 1
ATOM 734 O O . ALA A 1 93 ? -37.569 10.672 19.086 1.00 68.12 93 ALA A O 1
ATOM 735 N N . LYS A 1 94 ? -38.162 8.760 20.105 1.00 58.94 94 LYS A N 1
ATOM 736 C CA . LYS A 1 94 ? -37.150 7.898 19.491 1.00 58.94 94 LYS A CA 1
ATOM 737 C C . LYS A 1 94 ? -37.840 6.618 19.050 1.00 58.94 94 LYS A C 1
ATOM 739 O O . LYS A 1 94 ? -38.380 5.899 19.889 1.00 58.94 94 LYS A O 1
ATOM 744 N N . THR A 1 95 ? -37.801 6.322 17.757 1.00 48.22 95 THR A N 1
ATOM 745 C CA . THR A 1 95 ? -38.165 4.997 17.256 1.00 48.22 95 THR A CA 1
ATOM 746 C C . THR A 1 95 ? -36.952 4.347 16.614 1.00 48.22 95 THR A C 1
ATOM 748 O O . THR A 1 95 ? -36.602 4.620 15.471 1.00 48.22 95 THR A O 1
ATOM 751 N N . ASP A 1 96 ? -36.290 3.475 17.374 1.00 40.47 96 ASP A N 1
ATOM 752 C CA . ASP A 1 96 ? -35.536 2.399 16.744 1.00 40.47 96 ASP A CA 1
ATOM 753 C C . ASP A 1 96 ? -36.581 1.409 16.220 1.00 40.47 96 ASP A C 1
ATOM 755 O O . ASP A 1 96 ? -37.513 1.042 16.941 1.00 40.47 96 ASP A O 1
ATOM 759 N N . LYS A 1 97 ? -36.467 1.014 14.952 1.00 35.91 97 LYS A N 1
ATOM 760 C CA . LYS A 1 97 ? -37.318 -0.020 14.365 1.00 35.91 97 LYS A CA 1
ATOM 761 C C . LYS A 1 97 ? -36.998 -1.340 15.075 1.00 35.91 97 LYS A C 1
ATOM 763 O O . LYS A 1 97 ? -36.030 -2.011 14.735 1.00 35.91 97 LYS A O 1
ATOM 768 N N . ILE A 1 98 ? -37.752 -1.662 16.121 1.00 38.16 98 ILE A N 1
ATOM 769 C CA . ILE A 1 98 ? -37.744 -2.980 16.753 1.00 38.16 98 ILE A CA 1
ATOM 770 C C . ILE A 1 98 ? -38.861 -3.762 16.064 1.00 38.16 98 ILE A C 1
ATOM 772 O O . ILE A 1 98 ? -40.017 -3.349 16.108 1.00 38.16 98 ILE A O 1
ATOM 776 N N . ASP A 1 99 ? -38.504 -4.854 15.392 1.00 35.72 99 ASP A N 1
ATOM 777 C CA . ASP A 1 99 ? -39.387 -5.697 14.569 1.00 35.72 99 ASP A CA 1
ATOM 778 C C . ASP A 1 99 ? -40.467 -6.478 15.354 1.00 35.72 99 ASP A C 1
ATOM 780 O O . ASP A 1 99 ? -41.010 -7.452 14.848 1.00 35.72 99 ASP A O 1
ATOM 784 N N . ASP A 1 100 ? -40.863 -6.039 16.548 1.00 38.81 100 ASP A N 1
ATOM 785 C CA . ASP A 1 100 ? -42.014 -6.586 17.266 1.00 38.81 100 ASP A CA 1
ATOM 786 C C . ASP A 1 100 ? -42.879 -5.435 17.793 1.00 38.81 100 ASP A C 1
ATOM 788 O O . ASP A 1 100 ? -42.391 -4.492 18.414 1.00 38.81 100 ASP A O 1
ATOM 792 N N . GLY A 1 101 ? -44.171 -5.483 17.455 1.00 39.75 101 GLY A N 1
ATOM 793 C CA . GLY A 1 101 ? -45.090 -4.345 17.463 1.00 39.75 101 GLY A CA 1
ATOM 794 C C . GLY A 1 101 ? -45.320 -3.619 18.797 1.00 39.75 101 GLY A C 1
ATOM 795 O O . GLY A 1 101 ? -44.873 -4.002 19.874 1.00 39.75 101 GLY A O 1
ATOM 796 N N . LEU A 1 102 ? -46.097 -2.538 18.702 1.00 28.42 102 LEU A N 1
ATOM 797 C CA . LEU A 1 102 ? -46.449 -1.637 19.800 1.00 28.42 102 LEU A CA 1
ATOM 798 C C . LEU A 1 102 ? -47.211 -2.384 20.917 1.00 28.42 102 LEU A C 1
ATOM 800 O O . LEU A 1 102 ? -48.402 -2.671 20.788 1.00 28.42 102 LEU A O 1
ATOM 804 N N . VAL A 1 103 ? -46.541 -2.689 22.032 1.00 37.38 103 VAL A N 1
ATOM 805 C CA . VAL A 1 103 ? -47.184 -3.292 23.211 1.00 37.38 103 VAL A CA 1
ATOM 806 C C . VAL A 1 103 ? -47.847 -2.193 24.042 1.00 37.38 103 VAL A C 1
ATOM 808 O O . VAL A 1 103 ? -47.188 -1.432 24.749 1.00 37.38 103 VAL A O 1
ATOM 811 N N . GLY A 1 104 ? -49.174 -2.099 23.955 1.00 36.94 104 GLY A N 1
ATOM 812 C CA . GLY A 1 104 ? -49.983 -1.267 24.842 1.00 36.94 104 GLY A CA 1
ATOM 813 C C . GLY A 1 104 ? -50.388 -2.038 26.098 1.00 36.94 104 GLY A C 1
ATOM 814 O O . GLY A 1 104 ? -51.092 -3.039 25.998 1.00 36.94 104 GLY A O 1
ATOM 815 N N . TYR A 1 105 ? -49.984 -1.561 27.276 1.00 42.22 105 TYR A N 1
ATOM 816 C CA . TYR A 1 105 ? -50.466 -2.091 28.554 1.00 42.22 105 TYR A CA 1
ATOM 817 C C . TYR A 1 105 ? -51.802 -1.433 28.930 1.00 42.22 105 TYR A C 1
ATOM 819 O O . TYR A 1 105 ? -51.901 -0.208 29.025 1.00 42.22 105 TYR A O 1
ATOM 827 N N . ASP A 1 106 ? -52.838 -2.251 29.131 1.00 43.84 106 ASP A N 1
ATOM 828 C CA . ASP A 1 106 ? -54.130 -1.829 29.675 1.00 43.84 106 ASP A CA 1
ATOM 829 C C . ASP A 1 106 ? -54.035 -1.725 31.206 1.00 43.84 106 ASP A C 1
ATOM 831 O O . ASP A 1 106 ? -54.099 -2.724 31.923 1.00 43.84 106 ASP A O 1
ATOM 835 N N . CYS A 1 107 ? -53.878 -0.500 31.715 1.00 44.66 107 CYS A N 1
ATOM 836 C CA . CYS A 1 107 ? -53.775 -0.216 33.149 1.00 44.66 107 CYS A CA 1
ATOM 837 C C . CYS A 1 107 ? -55.081 -0.463 33.941 1.00 44.66 107 CYS A C 1
ATOM 839 O O . CYS A 1 107 ? -55.124 -0.161 35.132 1.00 44.66 107 CYS A O 1
ATOM 841 N N . GLY A 1 108 ? -56.156 -0.952 33.308 1.00 49.06 108 GLY A N 1
ATOM 842 C CA . GLY A 1 108 ? -57.432 -1.270 33.960 1.00 49.06 108 GLY A CA 1
ATOM 843 C C . GLY A 1 108 ? -57.631 -2.747 34.324 1.00 49.06 108 GLY A C 1
ATOM 844 O O . GLY A 1 108 ? -58.607 -3.076 34.999 1.00 49.06 108 GLY A O 1
ATOM 845 N N . GLY A 1 109 ? -56.744 -3.646 33.884 1.00 45.97 109 GLY A N 1
ATOM 846 C CA . GLY A 1 109 ? -56.885 -5.090 34.091 1.00 45.97 109 GLY A CA 1
ATOM 847 C C . GLY A 1 109 ? -56.453 -5.555 35.485 1.00 45.97 109 GLY A C 1
ATOM 848 O O . GLY A 1 109 ? -55.336 -5.296 35.924 1.00 45.97 109 GLY A O 1
ATOM 849 N N . SER A 1 110 ? -57.299 -6.336 36.163 1.00 49.41 110 SER A N 1
ATOM 850 C CA . SER A 1 110 ? -57.068 -6.898 37.509 1.00 49.41 110 SER A CA 1
ATOM 851 C C . SER A 1 110 ? -55.958 -7.965 37.600 1.00 49.41 110 SER A C 1
ATOM 853 O O . SER A 1 110 ? -55.889 -8.697 38.584 1.00 49.41 110 SER A O 1
ATOM 855 N N . SER A 1 111 ? -55.108 -8.087 36.579 1.00 47.44 111 SER A N 1
ATOM 856 C CA . SER A 1 111 ? -54.015 -9.063 36.485 1.00 47.44 111 SER A CA 1
ATOM 857 C C . SER A 1 111 ? -52.626 -8.427 36.358 1.00 47.44 111 SER A C 1
ATOM 859 O O . SER A 1 111 ? -51.667 -9.135 36.059 1.00 47.44 111 SER A O 1
ATOM 861 N N . MET A 1 112 ? -52.488 -7.114 36.565 1.00 43.50 112 MET A N 1
ATOM 862 C CA . MET A 1 112 ? -51.194 -6.431 36.499 1.00 43.50 112 MET A CA 1
ATOM 863 C C . MET A 1 112 ? -50.632 -6.180 37.906 1.00 43.50 112 MET A C 1
ATOM 865 O O . MET A 1 112 ? -51.256 -5.506 38.722 1.00 43.50 112 MET A O 1
ATOM 869 N N . ASN A 1 113 ? -49.436 -6.707 38.188 1.00 34.03 113 ASN A N 1
ATOM 870 C CA . ASN A 1 113 ? -48.649 -6.332 39.366 1.00 34.03 113 ASN A CA 1
ATOM 871 C C . ASN A 1 113 ? -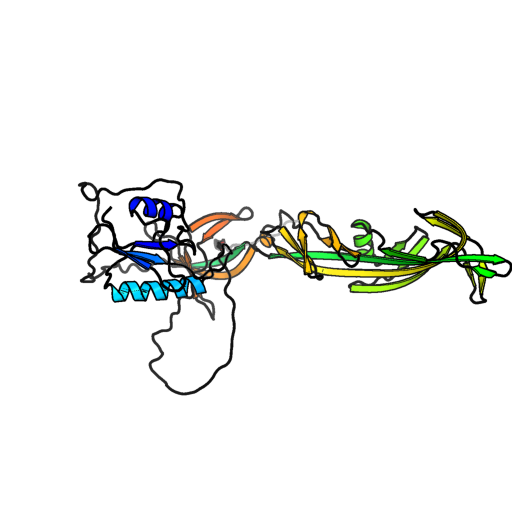48.072 -4.928 39.124 1.00 34.03 113 ASN A C 1
ATOM 873 O O . ASN A 1 113 ? -46.997 -4.772 38.549 1.00 34.03 113 ASN A O 1
ATOM 877 N N . THR A 1 114 ? -48.817 -3.889 39.494 1.00 43.66 114 THR A N 1
ATOM 878 C CA . THR A 1 114 ? -48.343 -2.503 39.417 1.00 43.66 114 THR A CA 1
ATOM 879 C C . THR A 1 114 ? -47.432 -2.192 40.600 1.00 43.66 114 THR A C 1
ATOM 881 O O . THR A 1 114 ? -47.888 -2.154 41.743 1.00 43.66 114 THR A O 1
ATOM 884 N N . SER A 1 115 ? -46.154 -1.932 40.324 1.00 39.75 115 SER A N 1
ATOM 885 C CA . SER A 1 115 ? -45.210 -1.388 41.303 1.00 39.75 115 SER A CA 1
ATOM 886 C C . SER A 1 115 ? -45.359 0.131 41.368 1.00 39.75 115 SER A C 1
ATOM 888 O O . SER A 1 115 ? -44.990 0.842 40.435 1.00 39.75 115 SER A O 1
ATOM 890 N N . THR A 1 116 ? -45.918 0.637 42.463 1.00 45.16 116 THR A N 1
ATOM 891 C CA . THR A 1 116 ? -46.080 2.076 42.699 1.00 45.16 116 THR A CA 1
ATOM 892 C C . THR A 1 116 ? -44.785 2.649 43.275 1.00 45.16 116 THR A C 1
ATOM 894 O O . THR A 1 116 ? -44.376 2.268 44.369 1.00 45.16 116 THR A O 1
ATOM 897 N N . LEU A 1 117 ? -44.139 3.570 42.560 1.00 42.84 117 LEU A N 1
ATOM 898 C CA . LEU A 1 117 ? -42.962 4.304 43.037 1.00 42.84 117 LEU A CA 1
ATOM 899 C C . LEU A 1 117 ? -43.395 5.688 43.539 1.00 42.84 117 LEU A C 1
ATOM 901 O O . LEU A 1 117 ? -43.974 6.472 42.790 1.00 42.84 117 LEU A O 1
ATOM 905 N N . SER A 1 118 ? -43.141 5.972 44.818 1.00 37.88 118 SER A N 1
ATOM 906 C CA . SER A 1 118 ? -43.367 7.291 45.422 1.00 37.88 118 SER A CA 1
ATOM 907 C C . SER A 1 118 ? -42.176 8.205 45.131 1.00 37.88 118 SER A C 1
ATOM 909 O O . SER A 1 118 ? -41.040 7.831 45.402 1.00 37.88 118 SER A O 1
ATOM 911 N N . LEU A 1 119 ? -42.431 9.409 44.612 1.00 46.44 119 LEU A N 1
ATOM 912 C CA . LEU A 1 119 ? -41.417 10.462 44.420 1.00 46.44 119 LEU A CA 1
ATOM 913 C C . LEU A 1 119 ? -41.336 11.436 45.608 1.00 46.44 119 LEU A C 1
ATOM 915 O O . LEU A 1 119 ? -40.543 12.372 45.587 1.00 46.44 119 LEU A O 1
ATOM 919 N N . LEU A 1 120 ? -42.188 11.247 46.620 1.00 49.66 120 LEU A N 1
ATOM 920 C CA . LEU A 1 120 ? -42.293 12.137 47.780 1.00 49.66 120 LEU A CA 1
ATOM 921 C C . LEU A 1 120 ? -41.508 11.631 48.992 1.00 49.66 120 LEU A C 1
ATOM 923 O O . LEU A 1 120 ? -41.195 12.425 49.872 1.00 49.66 120 LEU A O 1
ATOM 927 N N . ASP A 1 121 ? -41.217 10.331 49.049 1.00 50.12 121 ASP A N 1
ATOM 928 C CA . ASP A 1 121 ? -40.521 9.724 50.179 1.00 50.12 121 ASP A CA 1
ATOM 929 C C . ASP A 1 121 ? -39.764 8.468 49.732 1.00 50.12 121 ASP A C 1
ATOM 931 O O . ASP A 1 121 ? -40.301 7.649 48.977 1.00 50.12 121 ASP A O 1
ATOM 935 N N . VAL A 1 122 ? -38.522 8.312 50.191 1.00 51.72 122 VAL A N 1
ATOM 936 C CA . VAL A 1 122 ? -37.702 7.123 49.921 1.00 51.72 122 VAL A CA 1
ATOM 937 C C . VAL A 1 122 ? -37.936 6.150 51.069 1.00 51.72 122 VAL A C 1
ATOM 939 O O . VAL A 1 122 ? -37.408 6.329 52.163 1.00 51.72 122 VAL A O 1
ATOM 942 N N . GLY A 1 123 ? -38.746 5.116 50.835 1.00 55.56 123 GLY A N 1
ATOM 943 C CA . GLY A 1 123 ? -38.920 4.044 51.816 1.00 55.56 123 GLY A CA 1
ATOM 944 C C . GLY A 1 123 ? -37.580 3.378 52.148 1.00 55.56 123 GLY A C 1
ATOM 945 O O . GLY A 1 123 ? -36.729 3.226 51.270 1.00 55.56 123 GLY A O 1
ATOM 946 N N . GLU A 1 124 ? -37.384 2.964 53.405 1.00 54.81 124 GLU A N 1
ATOM 947 C CA . GLU A 1 124 ? -36.187 2.221 53.809 1.00 54.81 124 GLU A CA 1
ATOM 948 C C . GLU A 1 124 ? -36.037 0.962 52.947 1.00 54.81 124 GLU A C 1
ATOM 950 O O . GLU A 1 124 ? -36.805 -0.001 53.056 1.00 54.81 124 GLU A O 1
ATOM 955 N N . CYS A 1 125 ? -35.029 0.973 52.076 1.00 51.78 125 CYS A N 1
ATOM 956 C CA . CYS A 1 125 ? -34.695 -0.175 51.258 1.00 51.78 125 CYS A CA 1
ATOM 957 C C . CYS A 1 125 ? -34.076 -1.230 52.180 1.00 51.78 125 CYS A C 1
ATOM 959 O O . CYS A 1 125 ? -32.900 -1.158 52.537 1.00 51.78 125 CYS A O 1
ATOM 961 N N . LYS A 1 126 ? -34.881 -2.210 52.605 1.00 50.94 126 LYS A N 1
ATOM 962 C CA . LYS A 1 126 ? -34.392 -3.405 53.302 1.00 50.94 126 LYS A CA 1
ATOM 963 C C . LYS A 1 126 ? -33.687 -4.307 52.295 1.00 50.94 126 LYS A C 1
ATOM 965 O O . LYS A 1 126 ? -34.192 -5.365 51.929 1.00 50.94 126 LYS A O 1
ATOM 970 N N . ILE A 1 127 ? -32.528 -3.862 51.821 1.00 58.50 127 ILE A N 1
ATOM 971 C CA . ILE A 1 127 ? -31.626 -4.690 51.033 1.00 58.50 127 ILE A CA 1
ATOM 972 C C . ILE A 1 127 ? -31.124 -5.766 51.991 1.00 58.50 127 ILE A C 1
ATOM 974 O O . ILE A 1 127 ? -30.539 -5.464 53.033 1.00 58.50 127 ILE A O 1
ATOM 978 N N . ALA A 1 128 ? -31.416 -7.029 51.687 1.00 57.41 128 ALA A N 1
ATOM 979 C CA . ALA A 1 128 ? -30.820 -8.129 52.421 1.00 57.41 128 ALA A CA 1
ATOM 980 C C . ALA A 1 128 ? -29.297 -8.005 52.270 1.00 57.41 128 ALA A C 1
ATOM 982 O O . ALA A 1 128 ? -28.780 -8.147 51.165 1.00 57.41 128 ALA A O 1
ATOM 983 N N . ASN A 1 129 ? -28.593 -7.709 53.369 1.00 55.00 129 ASN A N 1
ATOM 984 C CA . ASN A 1 129 ? -27.130 -7.598 53.432 1.00 55.00 129 ASN A CA 1
ATOM 985 C C . ASN A 1 129 ? -26.470 -8.979 53.303 1.00 55.00 129 ASN A C 1
ATOM 987 O O . ASN A 1 129 ? -25.715 -9.413 54.171 1.00 55.00 129 ASN A O 1
ATOM 991 N N . THR A 1 130 ? -26.789 -9.701 52.237 1.00 64.12 130 THR A N 1
ATOM 992 C CA . THR A 1 130 ? -26.063 -10.905 51.867 1.00 64.12 130 THR A CA 1
ATOM 993 C C . THR A 1 130 ? -24.873 -10.431 51.044 1.00 64.12 130 THR A C 1
ATOM 995 O O . THR A 1 130 ? -25.091 -9.871 49.968 1.00 64.12 130 THR A O 1
ATOM 998 N N . PRO A 1 131 ? -23.629 -10.571 51.533 1.00 62.97 131 PRO A N 1
ATOM 999 C CA . PRO A 1 131 ? -22.471 -10.189 50.742 1.00 62.97 131 PRO A CA 1
ATOM 1000 C C . PRO A 1 131 ? -22.496 -10.974 49.421 1.00 62.97 131 PRO A C 1
ATOM 1002 O O . PRO A 1 131 ? -22.759 -12.184 49.446 1.00 62.97 131 PRO A O 1
ATOM 1005 N N . PRO A 1 132 ? -22.277 -10.310 48.272 1.00 71.25 132 PRO A N 1
ATOM 1006 C CA . PRO A 1 132 ? -22.232 -10.997 46.992 1.00 71.25 132 PRO A CA 1
ATOM 1007 C C . PRO A 1 132 ? -21.120 -12.047 47.032 1.00 71.25 132 PRO A C 1
ATOM 1009 O O . PRO A 1 132 ? -20.041 -11.798 47.575 1.00 71.25 132 PRO A O 1
ATOM 1012 N N . GLN A 1 133 ? -21.385 -13.232 46.479 1.00 82.44 133 GLN A N 1
ATOM 1013 C CA . GLN A 1 133 ? -20.335 -14.232 46.317 1.00 82.44 133 GLN A CA 1
ATOM 1014 C C . GLN A 1 133 ? -19.326 -13.695 45.306 1.00 82.44 133 GLN A C 1
ATOM 1016 O O . GLN A 1 133 ? -19.689 -13.394 44.167 1.00 82.44 133 GLN A O 1
ATOM 1021 N N . SER A 1 134 ? -18.079 -13.545 45.744 1.00 86.38 134 SER A N 1
ATOM 1022 C CA . SER A 1 134 ? -16.990 -13.050 44.919 1.00 86.38 134 SER A CA 1
ATOM 1023 C C . SER A 1 134 ? -15.863 -14.071 44.824 1.00 86.38 134 SER A C 1
ATOM 1025 O O . SER A 1 134 ? -15.531 -14.752 45.795 1.00 86.38 134 SER A O 1
ATOM 1027 N N . GLU A 1 135 ? -15.269 -14.174 43.642 1.00 90.75 135 GLU A N 1
ATOM 1028 C CA . GLU A 1 135 ? -14.089 -14.998 43.393 1.00 90.75 135 GLU A CA 1
ATOM 1029 C C . GLU A 1 135 ? -13.098 -14.260 42.490 1.00 90.75 135 GLU A C 1
ATOM 1031 O O . GLU A 1 135 ? -13.480 -13.440 41.655 1.00 90.75 135 GLU A O 1
ATOM 1036 N N . THR A 1 136 ? -11.804 -14.532 42.652 1.00 88.44 136 THR A N 1
ATOM 1037 C CA . THR A 1 136 ? -10.770 -13.983 41.767 1.00 88.44 136 THR A CA 1
ATOM 1038 C C . THR A 1 136 ? -10.523 -14.944 40.614 1.00 88.44 136 THR A C 1
ATOM 1040 O O . THR A 1 136 ? -10.167 -16.102 40.826 1.00 88.44 136 THR A O 1
ATOM 1043 N N . VAL A 1 137 ? -10.662 -14.452 39.388 1.00 88.50 137 VAL A N 1
ATOM 1044 C CA . VAL A 1 137 ? -10.499 -15.235 38.161 1.00 88.50 137 VAL A CA 1
ATOM 1045 C C . VAL A 1 137 ? -9.545 -14.532 37.207 1.00 88.50 137 VAL A C 1
ATOM 1047 O O . VAL A 1 137 ? -9.567 -13.313 37.087 1.00 88.50 137 VAL A O 1
ATOM 1050 N N . ASN A 1 138 ? -8.695 -15.287 36.513 1.00 86.94 138 ASN A N 1
ATOM 1051 C CA . ASN A 1 138 ? -7.850 -14.715 35.464 1.00 86.94 138 ASN A CA 1
ATOM 1052 C C . ASN A 1 138 ? -8.626 -14.624 34.160 1.00 86.94 138 ASN A C 1
ATOM 1054 O O . ASN A 1 138 ? -9.184 -15.627 33.699 1.00 86.94 138 ASN A O 1
ATOM 1058 N N . ILE A 1 139 ? -8.626 -13.429 33.578 1.00 85.00 139 ILE A N 1
ATOM 1059 C CA . ILE A 1 139 ? -9.432 -13.103 32.414 1.00 85.00 139 ILE A CA 1
ATOM 1060 C C . ILE A 1 139 ? -8.580 -12.483 31.306 1.00 85.00 139 ILE A C 1
ATOM 1062 O O . ILE A 1 139 ? -7.615 -11.766 31.579 1.00 85.00 139 ILE A O 1
ATOM 1066 N N . TYR A 1 140 ? -8.955 -12.741 30.055 1.00 81.56 140 TYR A N 1
ATOM 1067 C CA . TYR A 1 140 ? -8.502 -11.961 28.900 1.00 81.56 140 TYR A CA 1
ATOM 1068 C C . TYR A 1 140 ? -9.658 -11.118 28.408 1.00 81.56 140 TYR A C 1
ATOM 1070 O O . TYR A 1 140 ? -10.724 -11.679 28.194 1.00 81.56 140 TYR A O 1
ATOM 1078 N N . LEU A 1 141 ? -9.439 -9.824 28.203 1.00 80.25 141 LEU A N 1
ATOM 1079 C CA . LEU A 1 141 ? -10.394 -8.932 27.561 1.00 80.25 141 LEU A CA 1
ATOM 1080 C C . LEU A 1 141 ? -9.960 -8.718 26.110 1.00 80.25 141 LEU A C 1
ATOM 1082 O O . LEU A 1 141 ? -8.867 -8.206 25.866 1.00 80.25 141 LEU A O 1
ATOM 1086 N N . LEU A 1 142 ? -10.796 -9.129 25.165 1.00 79.94 142 LEU A N 1
ATOM 1087 C CA . LEU A 1 142 ? -10.550 -9.073 23.729 1.00 79.94 142 LEU A CA 1
ATOM 1088 C C . LEU A 1 142 ? -11.596 -8.184 23.053 1.00 79.94 142 LEU A C 1
ATOM 1090 O O . LEU A 1 142 ? -12.767 -8.210 23.416 1.00 79.94 142 LEU A O 1
ATOM 1094 N N . GLN A 1 143 ? -11.195 -7.439 22.032 1.00 78.25 143 GLN A N 1
ATOM 1095 C CA . GLN A 1 143 ? -12.097 -6.653 21.191 1.00 78.25 143 GLN A CA 1
ATOM 1096 C C . GLN A 1 143 ? -11.794 -6.939 19.722 1.00 78.25 143 GLN A C 1
ATOM 1098 O O . GLN A 1 143 ? -10.618 -7.056 19.392 1.00 78.25 143 GLN A O 1
ATOM 1103 N N . PRO A 1 144 ? -12.787 -7.037 18.821 1.00 75.81 144 PRO A N 1
ATOM 1104 C CA . PRO A 1 144 ? -12.523 -7.145 17.391 1.00 75.81 144 PRO A CA 1
ATOM 1105 C C . PRO A 1 144 ? -11.564 -6.046 16.909 1.00 75.81 144 PRO A C 1
ATOM 1107 O O . PRO A 1 144 ? -11.810 -4.857 17.113 1.00 75.81 144 PRO A O 1
ATOM 1110 N N . ALA A 1 145 ? -10.458 -6.446 16.289 1.00 75.44 145 ALA A N 1
ATOM 1111 C CA . ALA A 1 145 ? -9.462 -5.535 15.754 1.00 75.44 145 ALA A CA 1
ATOM 1112 C C . ALA A 1 145 ? -9.988 -4.930 14.449 1.00 75.44 145 ALA A C 1
ATOM 1114 O O . ALA A 1 145 ? -10.081 -5.606 13.423 1.00 75.44 145 ALA A O 1
ATOM 1115 N N . GLU A 1 146 ? -10.330 -3.645 14.491 1.00 80.12 146 GLU A N 1
ATOM 1116 C CA . GLU A 1 146 ? -10.744 -2.892 13.299 1.00 80.12 146 GLU A CA 1
ATOM 1117 C C . GLU A 1 146 ? -9.574 -2.640 12.352 1.00 80.12 146 GLU A C 1
ATOM 1119 O O . GLU A 1 146 ? -9.764 -2.489 11.149 1.00 80.12 146 GLU A O 1
ATOM 1124 N N . ILE A 1 147 ? -8.362 -2.606 12.904 1.00 83.06 147 ILE A N 1
ATOM 1125 C CA . ILE A 1 147 ? -7.128 -2.395 12.167 1.00 83.06 147 ILE A CA 1
ATOM 1126 C C . ILE A 1 147 ? -6.159 -3.508 12.529 1.00 83.06 147 ILE A C 1
ATOM 1128 O O . ILE A 1 147 ? -5.884 -3.743 13.706 1.00 83.06 147 ILE A O 1
ATOM 1132 N N . ILE A 1 148 ? -5.607 -4.153 11.511 1.00 84.62 148 ILE A N 1
ATOM 1133 C CA . ILE A 1 148 ? -4.509 -5.106 11.660 1.00 84.62 148 ILE A CA 1
ATOM 1134 C C . ILE A 1 148 ? -3.315 -4.658 10.824 1.00 84.62 148 ILE A C 1
ATOM 1136 O O . ILE A 1 148 ? -3.463 -3.857 9.905 1.00 84.62 148 ILE A O 1
ATOM 1140 N N . GLN A 1 149 ? -2.128 -5.156 11.157 1.00 85.06 149 GLN A N 1
ATOM 1141 C CA . GLN A 1 149 ? -0.922 -4.890 10.378 1.00 85.06 149 GLN A CA 1
ATOM 1142 C C . GLN A 1 149 ? -0.767 -5.954 9.295 1.00 85.06 149 GLN A C 1
ATOM 1144 O O . GLN A 1 149 ? -0.929 -7.147 9.566 1.00 85.06 149 GLN A O 1
ATOM 1149 N N . VAL A 1 150 ? -0.479 -5.509 8.077 1.00 89.88 150 VAL A N 1
ATOM 1150 C CA . VAL A 1 150 ? -0.163 -6.369 6.943 1.00 89.88 150 VAL A CA 1
ATOM 1151 C C . VAL A 1 150 ? 1.176 -5.984 6.344 1.00 89.88 150 VAL A C 1
ATOM 1153 O O . VAL A 1 150 ? 1.499 -4.806 6.169 1.00 89.88 150 VAL A O 1
ATOM 1156 N N . HIS A 1 151 ? 1.910 -7.019 5.969 1.00 92.12 151 HIS A N 1
ATOM 1157 C CA . HIS A 1 151 ? 3.198 -6.899 5.330 1.00 92.12 151 HIS A CA 1
ATOM 1158 C C . HIS A 1 151 ? 3.048 -6.500 3.861 1.00 92.12 151 HIS A C 1
ATOM 1160 O O . HIS A 1 151 ? 2.312 -7.156 3.113 1.00 92.12 151 HIS A O 1
ATOM 1166 N N . VAL A 1 152 ? 3.775 -5.464 3.443 1.00 94.88 152 VAL A N 1
ATOM 1167 C CA . VAL A 1 152 ? 3.786 -4.932 2.079 1.00 94.88 152 VAL A CA 1
ATOM 1168 C C . VAL A 1 152 ? 5.196 -4.987 1.498 1.00 94.88 152 VAL A C 1
ATOM 1170 O O . VAL A 1 152 ? 6.140 -4.431 2.061 1.00 94.88 152 VAL A O 1
ATOM 1173 N N . MET A 1 153 ? 5.305 -5.589 0.315 1.00 95.62 153 MET A N 1
ATOM 1174 C CA . MET A 1 153 ? 6.485 -5.537 -0.545 1.00 95.62 153 MET A CA 1
ATOM 1175 C C . MET A 1 153 ? 6.201 -4.638 -1.747 1.00 95.62 153 MET A C 1
ATOM 1177 O O . MET A 1 153 ? 5.238 -4.860 -2.481 1.00 95.62 153 MET A O 1
ATOM 1181 N N . GLU A 1 154 ? 7.066 -3.663 -1.993 1.00 95.94 154 GLU A N 1
ATOM 1182 C CA . GLU A 1 154 ? 7.008 -2.789 -3.160 1.00 95.94 154 GLU A CA 1
ATOM 1183 C C . GLU A 1 154 ? 8.266 -2.937 -4.018 1.00 95.94 154 GLU A C 1
ATOM 1185 O O . GLU A 1 154 ? 9.393 -3.045 -3.514 1.00 95.94 154 GLU A O 1
ATOM 1190 N N . CYS A 1 155 ? 8.066 -2.930 -5.333 1.00 96.75 155 CYS A N 1
ATOM 1191 C CA . CYS A 1 155 ? 9.128 -2.986 -6.325 1.00 96.75 155 CYS A CA 1
ATOM 1192 C C . CYS A 1 155 ? 8.866 -1.998 -7.458 1.00 96.75 155 CYS A C 1
ATOM 1194 O O . CYS A 1 155 ? 7.752 -1.902 -7.972 1.00 96.75 155 CYS A O 1
ATOM 1196 N N . LYS A 1 156 ? 9.919 -1.318 -7.909 1.00 96.25 156 LYS A N 1
ATOM 1197 C CA . LYS A 1 156 ? 9.881 -0.436 -9.076 1.00 96.25 156 LYS A CA 1
ATOM 1198 C C . LYS A 1 156 ? 11.143 -0.609 -9.904 1.00 96.25 156 LYS A C 1
ATOM 1200 O O . LYS A 1 156 ? 12.242 -0.656 -9.358 1.00 96.25 156 LYS A O 1
ATOM 1205 N N . ILE A 1 157 ? 10.983 -0.699 -11.220 1.00 95.44 157 ILE A N 1
ATOM 1206 C CA . ILE A 1 157 ? 12.089 -0.697 -12.178 1.00 95.44 157 ILE A CA 1
ATOM 1207 C C . ILE A 1 157 ? 11.760 0.351 -13.233 1.00 95.44 157 ILE A C 1
ATOM 1209 O O . ILE A 1 157 ? 10.885 0.142 -14.071 1.00 95.44 157 ILE A O 1
ATOM 1213 N N . LEU A 1 158 ? 12.464 1.474 -13.182 1.00 95.62 158 LEU A N 1
ATOM 1214 C CA . LEU A 1 158 ? 12.427 2.502 -14.211 1.00 95.62 158 LEU A CA 1
ATOM 1215 C C . LEU A 1 158 ? 13.577 2.256 -15.188 1.00 95.62 158 LEU A C 1
ATOM 1217 O O . LEU A 1 158 ? 14.735 2.111 -14.788 1.00 95.62 158 LEU A O 1
ATOM 1221 N N . ILE A 1 159 ? 13.244 2.185 -16.473 1.00 93.62 159 ILE A N 1
ATOM 1222 C CA . ILE A 1 159 ? 14.197 1.954 -17.555 1.00 93.62 159 ILE A CA 1
ATOM 1223 C C . ILE A 1 159 ? 14.238 3.203 -18.414 1.00 93.62 159 ILE A C 1
ATOM 1225 O O . ILE A 1 159 ? 13.230 3.580 -19.008 1.00 93.62 159 ILE A O 1
ATOM 1229 N N . ASN A 1 160 ? 15.415 3.813 -18.507 1.00 95.12 160 ASN A N 1
ATOM 1230 C CA . ASN A 1 160 ? 15.694 4.895 -19.438 1.00 95.12 160 ASN A CA 1
ATOM 1231 C C . ASN A 1 160 ? 16.729 4.400 -20.443 1.00 95.12 160 ASN A C 1
ATOM 1233 O O . ASN A 1 160 ? 17.881 4.172 -20.072 1.00 95.12 160 ASN A O 1
ATOM 1237 N N . TRP A 1 161 ? 16.322 4.187 -21.692 1.00 92.94 161 TRP A N 1
ATOM 1238 C CA . TRP A 1 161 ? 17.240 3.757 -22.740 1.00 92.94 161 TRP A CA 1
ATOM 1239 C C . TRP A 1 161 ? 17.479 4.835 -23.786 1.00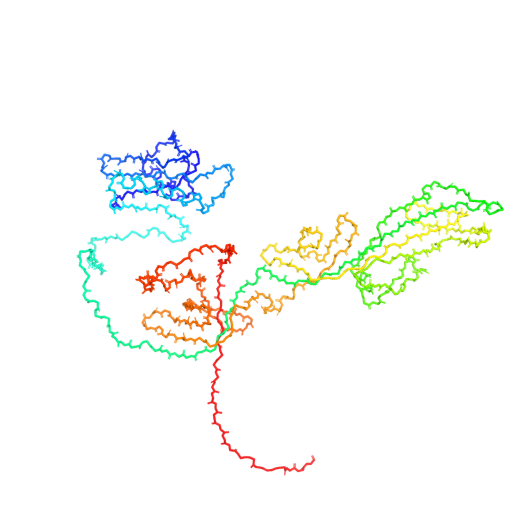 92.94 161 TRP A C 1
ATOM 1241 O O . TRP A 1 161 ? 16.657 5.730 -24.024 1.00 92.94 161 TRP A O 1
ATOM 1251 N N . ASN A 1 162 ? 18.618 4.694 -24.445 1.00 94.50 162 ASN A N 1
ATOM 1252 C CA . ASN A 1 162 ? 19.073 5.525 -25.532 1.00 94.50 162 ASN A CA 1
ATOM 1253 C C . ASN A 1 162 ? 19.657 4.621 -26.629 1.00 94.50 162 ASN A C 1
ATOM 1255 O O . ASN A 1 162 ? 20.591 3.851 -26.426 1.00 94.50 162 ASN A O 1
ATOM 1259 N N . ILE A 1 163 ? 19.043 4.688 -27.802 1.00 94.88 163 ILE A N 1
ATOM 1260 C CA . ILE A 1 163 ? 19.369 3.946 -29.011 1.00 94.88 163 ILE A CA 1
ATOM 1261 C C . ILE A 1 163 ? 20.014 4.943 -29.962 1.00 94.88 163 ILE A C 1
ATOM 1263 O O . ILE A 1 163 ? 19.434 5.978 -30.302 1.00 94.88 163 ILE A O 1
ATOM 1267 N N . GLN A 1 164 ? 21.208 4.609 -30.428 1.00 95.50 164 GLN A N 1
ATOM 1268 C CA . GLN A 1 164 ? 21.968 5.424 -31.365 1.00 95.50 164 GLN A CA 1
ATOM 1269 C C . GLN A 1 164 ? 22.421 4.562 -32.532 1.00 95.50 164 GLN A C 1
ATOM 1271 O O . GLN A 1 164 ? 22.853 3.426 -32.350 1.00 95.50 164 GLN A O 1
ATOM 1276 N N . HIS A 1 165 ? 22.334 5.088 -33.750 1.00 96.12 165 HIS A N 1
ATOM 1277 C CA . HIS A 1 165 ? 22.896 4.413 -34.910 1.00 96.12 165 HIS A CA 1
ATOM 1278 C C . HIS A 1 165 ? 24.417 4.517 -34.874 1.00 96.12 165 HIS A C 1
ATOM 1280 O O . HIS A 1 165 ? 24.950 5.616 -34.748 1.00 96.12 165 HIS A O 1
ATOM 1286 N N . CYS A 1 166 ? 25.100 3.383 -35.014 1.00 96.25 166 CYS A N 1
ATOM 1287 C CA . CYS A 1 166 ? 26.550 3.317 -35.115 1.00 96.25 166 CYS A CA 1
ATOM 1288 C C . CYS A 1 166 ? 26.950 3.280 -36.593 1.00 96.25 166 CYS A C 1
ATOM 1290 O O . CYS A 1 166 ? 26.781 2.272 -37.282 1.00 96.25 166 CYS A O 1
ATOM 1292 N N . GLY A 1 167 ? 27.434 4.409 -37.096 1.00 92.25 167 GLY A N 1
ATOM 1293 C CA . GLY A 1 167 ? 27.822 4.632 -38.480 1.00 92.25 167 GLY A CA 1
ATOM 1294 C C . GLY A 1 167 ? 29.227 4.135 -38.822 1.00 92.25 167 GLY A C 1
ATOM 1295 O O . GLY A 1 167 ? 29.909 3.464 -38.050 1.00 92.25 167 GLY A O 1
ATOM 1296 N N . MET A 1 168 ? 29.671 4.458 -40.037 1.00 89.88 168 MET A N 1
ATOM 1297 C CA . MET A 1 168 ? 31.057 4.226 -40.449 1.00 89.88 168 MET A CA 1
ATOM 1298 C C . MET A 1 168 ? 31.999 5.113 -39.618 1.00 89.88 168 MET A C 1
ATOM 1300 O O . MET A 1 168 ? 31.646 6.252 -39.320 1.00 89.88 168 MET A O 1
ATOM 1304 N N . HIS A 1 169 ? 33.179 4.596 -39.258 1.00 89.44 169 HIS A N 1
ATOM 1305 C CA . HIS A 1 169 ? 34.154 5.279 -38.387 1.00 89.44 169 HIS A CA 1
ATOM 1306 C C . HIS A 1 169 ? 33.628 5.614 -36.982 1.00 89.44 169 HIS A C 1
ATOM 1308 O O . HIS A 1 169 ? 34.013 6.626 -36.406 1.00 89.44 169 HIS A O 1
ATOM 1314 N N . SER A 1 170 ? 32.734 4.782 -36.442 1.00 90.19 170 SER A N 1
ATOM 1315 C CA . SER A 1 170 ? 32.197 4.936 -35.083 1.00 90.19 170 SER A CA 1
ATOM 1316 C C . SER A 1 170 ? 31.377 6.219 -34.856 1.00 90.19 170 SER A C 1
ATOM 1318 O O . SER A 1 170 ? 31.153 6.633 -33.723 1.00 90.19 170 SER A O 1
ATOM 1320 N N . HIS A 1 171 ? 30.891 6.865 -35.923 1.00 90.75 171 HIS A N 1
ATOM 1321 C CA . HIS A 1 171 ? 30.012 8.030 -35.800 1.00 90.75 171 HIS A CA 1
ATOM 1322 C C . HIS A 1 171 ? 28.641 7.628 -35.254 1.00 90.75 171 HIS A C 1
ATOM 1324 O O . HIS A 1 171 ? 27.968 6.788 -35.847 1.00 90.75 171 HIS A O 1
ATOM 1330 N N . THR A 1 172 ? 28.178 8.276 -34.188 1.00 92.00 172 THR A N 1
ATOM 1331 C CA . THR A 1 172 ? 26.833 8.053 -33.646 1.00 92.00 172 THR A CA 1
ATOM 1332 C C . THR A 1 172 ? 25.828 9.048 -34.219 1.00 92.00 172 THR A C 1
ATOM 1334 O O . THR A 1 172 ? 26.093 10.252 -34.236 1.00 92.00 172 THR A O 1
ATOM 1337 N N . SER A 1 173 ? 24.648 8.584 -34.628 1.00 93.31 173 SER A N 1
ATOM 1338 C CA . SER A 1 173 ? 23.529 9.459 -34.998 1.00 93.31 173 SER A CA 1
ATOM 1339 C C . SER A 1 173 ? 22.228 9.063 -34.301 1.00 93.31 173 SER A C 1
ATOM 1341 O O . SER A 1 173 ? 22.044 7.926 -33.864 1.00 93.31 173 SER A O 1
ATOM 1343 N N . LEU A 1 174 ? 21.321 10.032 -34.166 1.00 91.88 174 LEU A N 1
ATOM 1344 C CA . LEU A 1 174 ? 20.009 9.810 -33.565 1.00 91.88 174 LEU A CA 1
ATOM 1345 C C . LEU A 1 174 ? 19.148 8.924 -34.468 1.00 91.88 174 LEU A C 1
ATOM 1347 O O . LEU A 1 174 ? 19.139 9.092 -35.689 1.00 91.88 174 LEU A O 1
ATOM 1351 N N . VAL A 1 175 ? 18.377 8.030 -33.854 1.00 91.25 175 VAL A N 1
ATOM 1352 C CA . VAL A 1 175 ? 17.337 7.254 -34.536 1.00 91.25 175 VAL A CA 1
ATOM 1353 C C . VAL A 1 175 ? 15.956 7.698 -34.080 1.00 91.25 175 VAL A C 1
ATOM 1355 O O . VAL A 1 175 ? 15.772 8.210 -32.972 1.00 91.25 175 VAL A O 1
ATOM 1358 N N . LEU A 1 176 ? 14.964 7.487 -34.942 1.00 86.75 176 LEU A N 1
ATOM 1359 C CA . LEU A 1 176 ? 13.572 7.717 -34.585 1.00 86.75 176 LEU A CA 1
ATOM 1360 C C . LEU A 1 176 ? 13.180 6.799 -33.415 1.00 86.75 176 LEU A C 1
ATOM 1362 O O . LEU A 1 176 ? 13.506 5.611 -33.427 1.00 86.75 176 LEU A O 1
ATOM 1366 N N . TYR A 1 177 ? 12.507 7.372 -32.411 1.00 86.44 177 TYR A N 1
ATOM 1367 C CA . TYR A 1 177 ? 12.162 6.715 -31.140 1.00 86.44 177 TYR A CA 1
ATOM 1368 C C . TYR A 1 177 ? 13.368 6.180 -30.357 1.00 86.44 177 TYR A C 1
ATOM 1370 O O . TYR A 1 177 ? 13.232 5.270 -29.544 1.00 86.44 177 TYR A O 1
ATOM 1378 N N . GLY A 1 178 ? 14.548 6.771 -30.572 1.00 88.00 178 GLY A N 1
ATOM 1379 C CA . GLY A 1 178 ? 15.772 6.297 -29.944 1.00 88.00 178 GLY A CA 1
ATOM 1380 C C . GLY A 1 178 ? 15.850 6.533 -28.439 1.00 88.00 178 GLY A C 1
ATOM 1381 O O . GLY A 1 178 ? 16.648 5.891 -27.779 1.00 88.00 178 GLY A O 1
ATOM 1382 N N . ARG A 1 179 ? 15.022 7.402 -27.855 1.00 91.38 179 ARG A N 1
ATOM 1383 C CA . ARG A 1 179 ? 15.002 7.627 -26.405 1.00 91.38 179 ARG A CA 1
ATOM 1384 C C . ARG A 1 179 ? 13.646 7.264 -25.830 1.00 91.38 179 ARG A C 1
ATOM 1386 O O . ARG A 1 179 ? 12.625 7.703 -26.361 1.00 91.38 179 ARG A O 1
ATOM 1393 N N . ARG A 1 180 ? 13.640 6.510 -24.732 1.00 89.69 180 ARG A N 1
ATOM 1394 C CA . ARG A 1 180 ? 12.417 6.186 -23.996 1.00 89.69 180 ARG A CA 1
ATOM 1395 C C . ARG A 1 180 ? 12.704 6.030 -22.517 1.00 89.69 180 ARG A C 1
ATOM 1397 O O . ARG A 1 180 ? 13.765 5.557 -22.127 1.00 89.69 180 ARG A O 1
ATOM 1404 N N . GLU A 1 181 ? 11.703 6.390 -21.734 1.00 92.69 181 GLU A N 1
ATOM 1405 C CA . GLU A 1 181 ? 11.628 6.127 -20.312 1.00 92.69 181 GLU A CA 1
ATOM 1406 C C . GLU A 1 181 ? 10.291 5.448 -20.013 1.00 92.69 181 GLU A C 1
ATOM 1408 O O . GLU A 1 181 ? 9.259 5.885 -20.527 1.00 92.69 181 GLU A O 1
ATOM 1413 N N . TYR A 1 182 ? 10.311 4.352 -19.256 1.00 91.06 182 TYR A N 1
ATOM 1414 C CA . TYR A 1 182 ? 9.098 3.650 -18.839 1.00 91.06 182 TYR A CA 1
ATOM 1415 C C . TYR A 1 182 ? 9.329 2.806 -17.582 1.00 91.06 182 TYR A C 1
ATOM 1417 O O . TYR A 1 182 ? 10.452 2.382 -17.292 1.00 91.06 182 TYR A O 1
ATOM 1425 N N . TYR A 1 183 ? 8.245 2.545 -16.851 1.00 93.25 183 TYR A N 1
ATOM 1426 C CA . TYR A 1 183 ? 8.227 1.569 -15.765 1.00 93.25 183 TYR A CA 1
ATOM 1427 C C . TYR A 1 183 ? 8.028 0.175 -16.347 1.00 93.25 183 TYR A C 1
ATOM 1429 O O . TYR A 1 183 ? 7.119 -0.046 -17.144 1.00 93.25 183 TYR A O 1
ATOM 1437 N N . MET A 1 184 ? 8.888 -0.761 -15.967 1.00 91.25 184 MET A N 1
ATOM 1438 C CA . MET A 1 184 ? 8.697 -2.163 -16.310 1.00 91.25 184 MET A CA 1
ATOM 1439 C C . MET A 1 184 ? 7.619 -2.760 -15.408 1.00 91.25 184 MET A C 1
ATOM 1441 O O . MET A 1 184 ? 7.712 -2.639 -14.187 1.00 91.25 184 MET A O 1
ATOM 1445 N N . ASP A 1 185 ? 6.662 -3.465 -16.006 1.00 90.06 185 ASP A N 1
ATOM 1446 C CA . ASP A 1 185 ? 5.681 -4.247 -15.259 1.00 90.06 185 ASP A CA 1
ATOM 1447 C C . ASP A 1 185 ? 6.379 -5.374 -14.483 1.00 90.06 185 ASP A C 1
ATOM 1449 O O . ASP A 1 185 ? 7.209 -6.128 -15.013 1.00 90.06 185 ASP A O 1
ATOM 1453 N N . ILE A 1 186 ? 6.061 -5.474 -13.194 1.00 93.44 186 ILE A N 1
ATOM 1454 C CA . ILE A 1 186 ? 6.650 -6.445 -12.273 1.00 93.44 186 ILE A CA 1
ATOM 1455 C C . ILE A 1 186 ? 5.510 -7.239 -11.659 1.00 93.44 186 ILE A C 1
ATOM 1457 O O . ILE A 1 186 ? 4.612 -6.669 -11.051 1.00 93.44 186 ILE A O 1
ATOM 1461 N N . ASP A 1 187 ? 5.559 -8.560 -11.796 1.00 94.31 187 ASP A N 1
ATOM 1462 C CA . ASP A 1 187 ? 4.637 -9.446 -11.094 1.00 94.31 187 ASP A CA 1
ATOM 1463 C C . ASP A 1 187 ? 5.115 -9.758 -9.665 1.00 94.31 187 ASP A C 1
ATOM 1465 O O . ASP A 1 187 ? 6.262 -9.499 -9.276 1.00 94.31 187 ASP A O 1
ATOM 1469 N N . TYR A 1 188 ? 4.222 -10.369 -8.887 1.00 94.38 188 TYR A N 1
ATOM 1470 C CA . TYR A 1 188 ? 4.490 -10.771 -7.510 1.00 94.38 188 TYR A CA 1
ATOM 1471 C C . TYR A 1 188 ? 5.740 -11.650 -7.376 1.00 94.38 188 TYR A C 1
ATOM 1473 O O . TYR A 1 188 ? 6.565 -11.417 -6.496 1.00 94.38 188 TYR A O 1
ATOM 1481 N N . ASN A 1 189 ? 5.915 -12.646 -8.249 1.00 94.38 189 ASN A N 1
ATOM 1482 C CA . ASN A 1 189 ? 7.011 -13.610 -8.141 1.00 94.38 189 ASN A CA 1
ATOM 1483 C C . ASN A 1 189 ? 8.363 -12.952 -8.421 1.00 94.38 189 ASN A C 1
ATOM 1485 O O . ASN A 1 189 ? 9.351 -13.243 -7.746 1.00 94.38 189 ASN A O 1
ATOM 1489 N N . LYS A 1 190 ? 8.411 -12.051 -9.403 1.00 94.38 190 LYS A N 1
ATOM 1490 C CA . LYS A 1 190 ? 9.600 -11.278 -9.744 1.00 94.38 190 LYS A CA 1
ATOM 1491 C C . LYS A 1 190 ? 9.950 -10.308 -8.623 1.00 94.38 190 LYS A C 1
ATOM 1493 O O . LYS A 1 190 ? 11.115 -10.263 -8.236 1.00 94.38 190 LYS A O 1
ATOM 1498 N N . CYS A 1 191 ? 8.968 -9.590 -8.071 1.00 96.06 191 CYS A N 1
ATOM 1499 C CA . CYS A 1 191 ? 9.189 -8.713 -6.922 1.00 96.06 191 CYS A CA 1
ATOM 1500 C C . CYS A 1 191 ? 9.695 -9.502 -5.710 1.00 96.06 191 CYS A C 1
ATOM 1502 O O . CYS A 1 191 ? 10.779 -9.223 -5.202 1.00 96.06 191 CYS A O 1
ATOM 1504 N N . LYS A 1 192 ? 8.987 -10.567 -5.327 1.00 95.50 192 LYS A N 1
ATOM 1505 C CA . LYS A 1 192 ? 9.367 -11.457 -4.229 1.00 95.50 192 LYS A CA 1
ATOM 1506 C C . LYS A 1 192 ? 10.784 -12.002 -4.388 1.00 95.50 192 LYS A C 1
ATOM 1508 O O . LYS A 1 192 ? 11.567 -11.946 -3.449 1.00 95.50 192 LYS A O 1
ATOM 1513 N N . ARG A 1 193 ? 11.156 -12.470 -5.582 1.00 94.44 193 ARG A N 1
ATOM 1514 C CA . ARG A 1 193 ? 12.513 -12.972 -5.833 1.00 94.44 193 ARG A CA 1
ATOM 1515 C C . ARG A 1 193 ? 13.566 -11.884 -5.646 1.00 94.44 193 ARG A C 1
ATOM 1517 O O . ARG A 1 193 ? 14.603 -12.166 -5.065 1.00 94.44 193 ARG A O 1
ATOM 1524 N N . MET A 1 194 ? 13.304 -10.655 -6.093 1.00 95.69 194 MET A N 1
ATOM 1525 C CA . MET A 1 194 ? 14.215 -9.532 -5.847 1.00 95.69 194 MET A CA 1
ATOM 1526 C C . MET A 1 194 ? 14.392 -9.251 -4.355 1.00 95.69 194 MET A C 1
ATOM 1528 O O . MET A 1 194 ? 15.523 -9.016 -3.931 1.00 95.69 194 MET A O 1
ATOM 1532 N N . HIS A 1 195 ? 13.305 -9.324 -3.582 1.00 95.62 195 HIS A N 1
ATOM 1533 C CA . HIS A 1 195 ? 13.324 -9.207 -2.121 1.00 95.62 195 HIS A CA 1
ATOM 1534 C C . HIS A 1 195 ? 14.111 -10.349 -1.454 1.00 95.62 195 HIS A C 1
ATOM 1536 O O . HIS A 1 195 ? 14.956 -10.110 -0.601 1.00 95.62 195 HIS A O 1
ATOM 1542 N N . GLU A 1 196 ? 13.928 -11.594 -1.894 1.00 94.81 196 GLU A N 1
ATOM 1543 C CA . GLU A 1 196 ? 14.585 -12.764 -1.292 1.00 94.81 196 GLU A CA 1
ATOM 1544 C C . GLU A 1 196 ? 16.061 -12.921 -1.693 1.00 94.81 196 GLU A C 1
ATOM 1546 O O . GLU A 1 196 ? 16.899 -13.298 -0.873 1.00 94.81 196 GLU A O 1
ATOM 1551 N N . THR A 1 197 ? 16.399 -12.676 -2.963 1.00 95.50 197 THR A N 1
ATOM 1552 C CA . THR A 1 197 ? 17.730 -12.974 -3.521 1.00 95.50 197 THR A CA 1
ATOM 1553 C C . THR A 1 197 ? 18.594 -11.740 -3.736 1.00 95.50 197 THR A C 1
ATOM 1555 O O . THR A 1 197 ? 19.746 -11.883 -4.158 1.00 95.50 197 THR A O 1
ATOM 1558 N N . GLY A 1 198 ? 18.054 -10.534 -3.536 1.00 95.12 198 GLY A N 1
ATOM 1559 C CA . GLY A 1 198 ? 18.757 -9.279 -3.811 1.00 95.12 198 GLY A CA 1
ATOM 1560 C C . GLY A 1 198 ? 19.249 -9.181 -5.257 1.00 95.12 198 GLY A C 1
ATOM 1561 O O . GLY A 1 198 ? 20.302 -8.595 -5.520 1.00 95.12 198 GLY A O 1
ATOM 1562 N N . SER A 1 199 ? 18.560 -9.832 -6.199 1.00 93.62 199 SER A N 1
ATOM 1563 C CA . SER A 1 199 ? 19.011 -9.935 -7.587 1.00 93.62 199 SER A CA 1
ATOM 1564 C C . SER A 1 199 ? 17.870 -10.093 -8.587 1.00 93.62 199 SER A C 1
ATOM 1566 O O . SER A 1 199 ? 16.814 -10.639 -8.279 1.00 93.62 199 SER A O 1
ATOM 1568 N N . VAL A 1 200 ? 18.097 -9.618 -9.813 1.00 93.12 200 VAL A N 1
ATOM 1569 C CA . VAL A 1 200 ? 17.142 -9.727 -10.922 1.00 93.12 200 VAL A CA 1
ATOM 1570 C C . VAL A 1 200 ? 17.862 -9.917 -12.248 1.00 93.12 200 VAL A C 1
ATOM 1572 O O . VAL A 1 200 ? 18.936 -9.364 -12.468 1.00 93.12 200 VAL A O 1
ATOM 1575 N N . TRP A 1 201 ? 17.242 -10.672 -13.149 1.00 90.44 201 TRP A N 1
ATOM 1576 C CA . TRP A 1 201 ? 17.651 -10.761 -14.546 1.00 90.44 201 TRP A CA 1
ATOM 1577 C C . TRP A 1 201 ? 16.714 -9.899 -15.384 1.00 90.44 201 TRP A C 1
ATOM 1579 O O . TRP A 1 201 ? 15.505 -10.134 -15.394 1.00 90.44 201 TRP A O 1
ATOM 1589 N N . LEU A 1 202 ? 17.261 -8.892 -16.064 1.00 88.12 202 LEU A N 1
ATOM 1590 C CA . LEU A 1 202 ? 16.512 -8.063 -17.007 1.00 88.12 202 LEU A CA 1
ATOM 1591 C C . LEU A 1 202 ? 16.903 -8.417 -18.442 1.00 88.12 202 LEU A C 1
ATOM 1593 O O . LEU A 1 202 ? 18.076 -8.662 -18.743 1.00 88.12 202 LEU A O 1
ATOM 1597 N N . PHE A 1 203 ? 15.893 -8.474 -19.316 1.00 82.94 203 PHE A N 1
ATOM 1598 C CA . PHE A 1 203 ? 16.027 -8.851 -20.729 1.00 82.94 203 PHE A CA 1
ATOM 1599 C C . PHE A 1 203 ? 16.760 -10.187 -20.956 1.00 82.94 203 PHE A C 1
ATOM 1601 O O . PHE A 1 203 ? 17.475 -10.334 -21.946 1.00 82.94 203 PHE A O 1
ATOM 1608 N N . ASP A 1 204 ? 16.645 -11.125 -20.006 1.00 76.81 204 ASP A N 1
ATOM 1609 C CA . ASP A 1 204 ? 17.286 -12.454 -19.992 1.00 76.81 204 ASP A CA 1
ATOM 1610 C C . ASP A 1 204 ? 18.811 -12.458 -20.200 1.00 76.81 204 ASP A C 1
ATOM 1612 O O . ASP A 1 204 ? 19.412 -13.482 -20.524 1.00 76.81 204 ASP A O 1
ATOM 1616 N N . ARG A 1 205 ? 19.457 -11.300 -20.034 1.00 75.44 205 ARG A N 1
ATOM 1617 C CA . ARG A 1 205 ? 20.874 -11.102 -20.381 1.00 75.44 205 ARG A CA 1
ATOM 1618 C C . ARG A 1 205 ? 21.638 -10.294 -19.355 1.00 75.44 205 ARG A C 1
ATOM 1620 O O . ARG A 1 205 ? 22.852 -10.446 -19.260 1.00 75.44 205 ARG A O 1
ATOM 1627 N N . VAL A 1 206 ? 20.950 -9.435 -18.607 1.00 82.44 206 VAL A N 1
ATOM 1628 C CA . VAL A 1 206 ? 21.593 -8.481 -17.709 1.00 82.44 206 VAL A CA 1
ATOM 1629 C C . VAL A 1 206 ? 21.271 -8.859 -16.265 1.00 82.44 206 VAL A C 1
ATOM 1631 O O . VAL A 1 206 ? 20.172 -8.555 -15.789 1.00 82.44 206 VAL A O 1
ATOM 1634 N N . PRO A 1 207 ? 22.187 -9.551 -15.565 1.00 89.12 207 PRO A N 1
ATOM 1635 C CA . PRO A 1 207 ? 22.017 -9.816 -14.151 1.00 89.12 207 PRO A CA 1
ATOM 1636 C C . PRO A 1 207 ? 22.394 -8.584 -13.330 1.00 89.12 207 PRO A C 1
ATOM 1638 O O . PRO A 1 207 ? 23.489 -8.034 -13.461 1.00 89.12 207 PRO A O 1
ATOM 1641 N N . PHE A 1 208 ? 21.508 -8.193 -12.425 1.00 91.88 208 PHE A N 1
ATOM 1642 C CA . PHE A 1 208 ? 21.796 -7.230 -11.375 1.00 91.88 208 PHE A CA 1
ATOM 1643 C C . PHE A 1 208 ? 21.839 -7.949 -10.037 1.00 91.88 208 PHE A C 1
ATOM 1645 O O . PHE A 1 208 ? 20.890 -8.636 -9.666 1.00 91.88 208 PHE A O 1
ATOM 1652 N N . TYR A 1 209 ? 22.948 -7.776 -9.327 1.00 92.56 209 TYR A N 1
ATOM 1653 C CA . TYR A 1 209 ? 23.175 -8.321 -7.994 1.00 92.56 209 TYR A CA 1
ATOM 1654 C C . TYR A 1 209 ? 23.257 -7.193 -6.964 1.00 92.56 209 TYR A C 1
ATOM 1656 O O . TYR A 1 209 ? 23.397 -6.013 -7.318 1.00 92.56 209 TYR A O 1
ATOM 1664 N N . GLU A 1 210 ? 23.214 -7.587 -5.692 1.00 92.25 210 GLU A N 1
ATOM 1665 C CA . GLU A 1 210 ? 23.374 -6.694 -4.541 1.00 92.25 210 GLU A CA 1
ATOM 1666 C C . GLU A 1 210 ? 22.317 -5.581 -4.498 1.00 92.25 210 GLU A C 1
ATOM 1668 O O . GLU A 1 210 ? 22.597 -4.440 -4.118 1.00 92.25 210 GLU A O 1
ATOM 1673 N N . LEU A 1 211 ? 21.085 -5.905 -4.899 1.00 95.12 211 LEU A N 1
ATOM 1674 C CA . LEU A 1 211 ? 19.938 -5.041 -4.661 1.00 95.12 211 LEU A CA 1
ATOM 1675 C C . LEU A 1 211 ? 19.680 -4.992 -3.154 1.00 95.12 211 LEU A C 1
ATOM 1677 O O . LEU A 1 211 ? 19.517 -6.024 -2.504 1.00 95.12 211 LEU A O 1
ATOM 1681 N N . LYS A 1 212 ? 19.675 -3.784 -2.593 1.00 93.44 212 LYS A N 1
ATOM 1682 C CA . LYS A 1 212 ? 19.458 -3.563 -1.162 1.00 93.44 212 LYS A CA 1
ATOM 1683 C C . LYS A 1 212 ? 18.000 -3.193 -0.907 1.00 93.44 212 LYS A C 1
ATOM 1685 O O . LYS A 1 212 ? 17.451 -2.348 -1.616 1.00 93.44 212 LYS A O 1
ATOM 1690 N N . MET A 1 213 ? 17.413 -3.770 0.138 1.00 94.06 213 MET A N 1
ATOM 1691 C CA . MET A 1 213 ? 16.080 -3.381 0.606 1.00 94.06 213 MET A CA 1
ATOM 1692 C C . MET A 1 213 ? 16.053 -1.922 1.055 1.00 94.06 213 MET A C 1
ATOM 1694 O O . MET A 1 213 ? 17.061 -1.388 1.524 1.00 94.06 213 MET A O 1
ATOM 1698 N N . ASN A 1 214 ? 14.883 -1.296 0.925 1.00 94.12 214 ASN A N 1
ATOM 1699 C CA . ASN A 1 214 ? 14.624 0.097 1.291 1.00 94.12 214 ASN A CA 1
ATOM 1700 C C . ASN A 1 214 ? 15.602 1.082 0.637 1.00 94.12 214 ASN A C 1
ATOM 1702 O O . ASN A 1 214 ? 16.049 2.051 1.253 1.00 94.12 214 ASN A O 1
ATOM 1706 N N . SER A 1 215 ? 15.969 0.809 -0.614 1.00 94.50 215 SER A N 1
ATOM 1707 C CA . SER A 1 215 ? 16.913 1.629 -1.361 1.00 94.50 215 SER A CA 1
ATOM 1708 C C . SER A 1 215 ? 16.638 1.594 -2.859 1.00 94.50 215 SER A C 1
ATOM 1710 O O . SER A 1 215 ? 15.973 0.690 -3.371 1.00 94.50 215 SER A O 1
ATOM 1712 N N . THR A 1 216 ? 17.211 2.573 -3.556 1.00 96.19 216 THR A N 1
ATOM 1713 C CA . THR A 1 216 ? 17.232 2.629 -5.013 1.00 96.19 216 THR A CA 1
ATOM 1714 C C . THR A 1 216 ? 18.640 2.335 -5.518 1.00 96.19 216 THR A C 1
ATOM 1716 O O . THR A 1 216 ? 19.616 2.967 -5.113 1.00 96.19 216 THR A O 1
ATOM 1719 N N . SER A 1 217 ? 18.751 1.358 -6.412 1.00 95.31 217 SER A N 1
ATOM 1720 C CA . SER A 1 217 ? 19.984 0.982 -7.093 1.00 95.31 217 SER A CA 1
ATOM 1721 C C . SER A 1 217 ? 19.978 1.505 -8.521 1.00 95.31 217 SER A C 1
ATOM 1723 O O . SER A 1 217 ? 19.082 1.185 -9.297 1.00 95.31 217 SER A O 1
ATOM 1725 N N . HIS A 1 218 ? 21.024 2.245 -8.883 1.00 94.31 218 HIS A N 1
ATOM 1726 C CA . HIS A 1 218 ? 21.254 2.685 -10.256 1.00 94.31 218 HIS A CA 1
ATOM 1727 C C . HIS A 1 218 ? 22.261 1.763 -10.936 1.00 94.31 218 HIS A C 1
ATOM 1729 O O . HIS A 1 218 ? 23.302 1.425 -10.356 1.00 94.31 218 HIS A O 1
ATOM 1735 N N . ARG A 1 219 ? 21.952 1.326 -12.155 1.00 91.06 219 ARG A N 1
ATOM 1736 C CA . ARG A 1 219 ? 22.823 0.462 -12.955 1.00 91.06 219 ARG A CA 1
ATOM 1737 C C . ARG A 1 219 ? 22.784 0.874 -14.416 1.00 91.06 219 ARG A C 1
ATOM 1739 O O . ARG A 1 219 ? 21.762 1.345 -14.899 1.00 91.06 219 ARG A O 1
ATOM 1746 N N . LEU A 1 220 ? 23.892 0.668 -15.113 1.00 91.19 220 LEU A N 1
ATOM 1747 C CA . LEU A 1 220 ? 24.012 0.953 -16.537 1.00 91.19 220 LEU A CA 1
ATOM 1748 C C . LEU A 1 220 ? 24.365 -0.343 -17.262 1.00 91.19 220 LEU A C 1
ATOM 1750 O O . LEU A 1 220 ? 25.195 -1.111 -16.774 1.00 91.19 220 LEU A O 1
ATOM 1754 N N . ALA A 1 221 ? 23.723 -0.600 -18.397 1.00 91.88 221 ALA A N 1
ATOM 1755 C CA . ALA A 1 221 ? 24.048 -1.741 -19.243 1.00 91.88 221 ALA A CA 1
ATOM 1756 C C . ALA A 1 221 ? 23.902 -1.400 -20.726 1.00 91.88 221 ALA A C 1
ATOM 1758 O O . ALA A 1 221 ? 23.092 -0.557 -21.108 1.00 91.88 221 ALA A O 1
ATOM 1759 N N . ILE A 1 222 ? 24.673 -2.098 -21.557 1.00 91.69 222 ILE A N 1
ATOM 1760 C CA . ILE A 1 222 ? 24.531 -2.063 -23.012 1.00 91.69 222 ILE A CA 1
ATOM 1761 C C . ILE A 1 222 ? 23.660 -3.257 -23.415 1.00 91.69 222 ILE A C 1
ATOM 1763 O O . ILE A 1 222 ? 24.024 -4.404 -23.162 1.00 91.69 222 ILE A O 1
ATOM 1767 N N . LEU A 1 223 ? 22.498 -2.991 -24.011 1.00 91.81 223 LEU A N 1
ATOM 1768 C CA . LEU A 1 223 ? 21.518 -4.015 -24.397 1.00 91.81 223 LEU A CA 1
ATOM 1769 C C . LEU A 1 223 ? 21.772 -4.577 -25.800 1.00 91.81 223 LEU A C 1
ATOM 1771 O O . LEU A 1 223 ? 21.429 -5.726 -26.082 1.00 91.81 223 LEU A O 1
ATOM 1775 N N . ALA A 1 224 ? 22.381 -3.778 -26.676 1.00 93.56 224 ALA A N 1
ATOM 1776 C CA . ALA A 1 224 ? 22.801 -4.193 -28.008 1.00 93.56 224 ALA A CA 1
ATOM 1777 C C . ALA A 1 224 ? 24.000 -3.370 -28.486 1.00 93.56 224 ALA A C 1
ATOM 1779 O O . ALA A 1 224 ? 24.111 -2.187 -28.166 1.00 93.56 224 ALA A O 1
ATOM 1780 N N . GLY A 1 225 ? 24.854 -3.996 -29.297 1.00 94.00 225 GLY A N 1
ATOM 1781 C CA . GLY A 1 225 ? 26.102 -3.397 -29.768 1.00 94.00 225 GLY A CA 1
ATOM 1782 C C . GLY A 1 225 ? 27.159 -3.337 -28.667 1.00 94.00 225 GLY A C 1
ATOM 1783 O O . GLY A 1 225 ? 27.025 -3.981 -27.626 1.00 94.00 225 GLY A O 1
ATOM 1784 N N . SER A 1 226 ? 28.218 -2.571 -28.902 1.00 93.88 226 SER A N 1
ATOM 1785 C CA . SER A 1 226 ? 29.261 -2.304 -27.908 1.00 93.88 226 SER A CA 1
ATOM 1786 C C . SER A 1 226 ? 29.795 -0.879 -28.073 1.00 93.88 226 SER A C 1
ATOM 1788 O O . SER A 1 226 ? 29.666 -0.285 -29.147 1.00 93.88 226 SER A O 1
ATOM 1790 N N . GLN A 1 227 ? 30.359 -0.317 -26.999 1.00 91.75 227 GLN A N 1
ATOM 1791 C CA . GLN A 1 227 ? 31.118 0.936 -27.040 1.00 91.75 227 GLN A CA 1
ATOM 1792 C C . GLN A 1 227 ? 32.446 0.733 -26.320 1.00 91.75 227 GLN A C 1
ATOM 1794 O O . GLN A 1 227 ? 32.485 0.147 -25.235 1.00 91.75 227 GLN A O 1
ATOM 1799 N N . SER A 1 228 ? 33.531 1.218 -26.913 1.00 90.75 228 SER A N 1
ATOM 1800 C CA . SER A 1 228 ? 34.848 1.246 -26.286 1.00 90.75 228 SER A CA 1
ATOM 1801 C C . SER A 1 228 ? 35.052 2.570 -25.543 1.00 90.75 228 SER A C 1
ATOM 1803 O O . SER A 1 228 ? 34.496 3.603 -25.913 1.00 90.75 228 SER A O 1
ATOM 1805 N N . MET A 1 229 ? 35.918 2.579 -24.523 1.00 88.94 229 MET A N 1
ATOM 1806 C CA . MET A 1 229 ? 36.343 3.834 -23.877 1.00 88.94 229 MET A CA 1
ATOM 1807 C C . MET A 1 229 ? 37.058 4.794 -24.846 1.00 88.94 229 MET A C 1
ATOM 1809 O O . MET A 1 229 ? 37.156 5.983 -24.559 1.00 88.94 229 MET A O 1
ATOM 1813 N N . GLY A 1 230 ? 37.554 4.292 -25.984 1.00 88.94 230 GLY A N 1
ATOM 1814 C CA . GLY A 1 230 ? 38.172 5.092 -27.043 1.00 88.94 230 GLY A CA 1
ATOM 1815 C C . GLY A 1 230 ? 37.171 5.803 -27.960 1.00 88.94 230 GLY A C 1
ATOM 1816 O O . GLY A 1 230 ? 37.595 6.573 -28.816 1.00 88.94 230 GLY A O 1
ATOM 1817 N N . GLY A 1 231 ? 35.865 5.572 -27.778 1.00 86.75 231 GLY A N 1
ATOM 1818 C CA . GLY A 1 231 ? 34.809 6.135 -28.621 1.00 86.75 231 GLY A CA 1
ATOM 1819 C C . GLY A 1 231 ? 34.453 5.275 -29.835 1.00 86.75 231 GLY A C 1
ATOM 1820 O O . GLY A 1 231 ? 33.698 5.729 -30.692 1.00 86.75 231 GLY A O 1
ATOM 1821 N N . ASP A 1 232 ? 34.963 4.043 -29.920 1.00 94.12 232 ASP A N 1
ATOM 1822 C CA . ASP A 1 232 ? 34.539 3.112 -30.963 1.00 94.12 232 ASP A CA 1
ATOM 1823 C C . ASP A 1 232 ? 33.176 2.518 -30.636 1.00 94.12 232 ASP A C 1
ATOM 1825 O O . ASP A 1 232 ? 32.898 2.213 -29.476 1.00 94.12 232 ASP A O 1
ATOM 1829 N N . CYS A 1 233 ? 32.347 2.300 -31.654 1.00 94.94 233 CYS A N 1
ATOM 1830 C CA . CYS A 1 233 ? 31.089 1.584 -31.503 1.00 94.94 233 CYS A CA 1
ATOM 1831 C C . CYS A 1 233 ? 31.021 0.386 -32.448 1.00 94.94 233 CYS A C 1
ATOM 1833 O O . CYS A 1 233 ? 31.463 0.450 -33.597 1.00 94.94 233 CYS A O 1
ATOM 1835 N N . GLU A 1 234 ? 30.421 -0.707 -31.977 1.00 95.75 234 GLU A N 1
ATOM 1836 C CA . GLU A 1 234 ? 30.106 -1.861 -32.814 1.00 95.75 234 GLU A CA 1
ATOM 1837 C C . GLU A 1 234 ? 28.598 -2.016 -32.964 1.00 95.75 234 GLU A C 1
ATOM 1839 O O . GLU A 1 234 ? 27.817 -1.916 -32.015 1.00 95.75 234 GLU A O 1
ATOM 1844 N N . LYS A 1 235 ? 28.192 -2.282 -34.203 1.00 95.44 235 LYS A N 1
ATOM 1845 C CA . LYS A 1 235 ? 26.797 -2.401 -34.615 1.00 95.44 235 LYS A CA 1
ATOM 1846 C C . LYS A 1 235 ? 26.130 -3.617 -33.974 1.00 95.44 235 LYS A C 1
ATOM 1848 O O . LYS A 1 235 ? 26.512 -4.752 -34.241 1.00 95.44 235 LYS A O 1
ATOM 1853 N N . GLY A 1 236 ? 25.065 -3.376 -33.218 1.00 95.06 236 GLY A N 1
ATOM 1854 C CA . GLY A 1 236 ? 24.127 -4.388 -32.747 1.00 95.06 236 GLY A CA 1
ATOM 1855 C C . GLY A 1 236 ? 22.781 -4.337 -33.467 1.00 95.06 236 GLY A C 1
ATOM 1856 O O . GLY A 1 236 ? 22.539 -3.510 -34.351 1.00 95.06 236 GLY A O 1
ATOM 1857 N N . THR A 1 237 ? 21.889 -5.238 -33.063 1.00 94.56 237 THR A N 1
ATOM 1858 C CA . THR A 1 237 ? 20.465 -5.204 -33.418 1.00 94.56 237 THR A CA 1
ATOM 1859 C C . THR A 1 237 ? 19.652 -5.292 -32.136 1.00 94.56 237 THR A C 1
ATOM 1861 O O . THR A 1 237 ? 19.940 -6.135 -31.286 1.00 94.56 237 THR A O 1
ATOM 1864 N N . PHE A 1 238 ? 18.655 -4.424 -32.003 1.00 92.00 238 PHE A N 1
ATOM 1865 C CA . PHE A 1 238 ? 17.752 -4.371 -30.860 1.00 92.00 238 PHE A CA 1
ATOM 1866 C C . PHE A 1 238 ? 16.310 -4.409 -31.349 1.00 92.00 238 PHE A C 1
ATOM 1868 O O . PHE A 1 238 ? 15.984 -3.781 -32.356 1.00 92.00 238 PHE A O 1
ATOM 1875 N N . SER A 1 239 ? 15.455 -5.153 -30.655 1.00 90.19 239 SER A N 1
ATOM 1876 C CA . SER A 1 239 ? 14.032 -5.217 -30.965 1.00 90.19 239 SER A CA 1
ATOM 1877 C C . SER A 1 239 ? 13.225 -5.222 -29.681 1.00 90.19 239 SER A C 1
ATOM 1879 O O . SER A 1 239 ? 13.568 -5.943 -28.745 1.00 90.19 239 SER A O 1
ATOM 1881 N N . ASP A 1 240 ? 12.146 -4.453 -29.679 1.00 85.44 240 ASP A N 1
ATOM 1882 C CA . ASP A 1 240 ? 11.130 -4.432 -28.633 1.00 85.44 240 ASP A CA 1
ATOM 1883 C C . ASP A 1 240 ? 9.725 -4.488 -29.265 1.00 85.44 240 ASP A C 1
ATOM 1885 O O . ASP A 1 240 ? 9.576 -4.766 -30.458 1.00 85.44 240 ASP A O 1
ATOM 1889 N N . GLU A 1 241 ? 8.688 -4.236 -28.469 1.00 83.19 241 GLU A N 1
ATOM 1890 C CA . GLU A 1 241 ? 7.291 -4.211 -28.923 1.00 83.19 241 GLU A CA 1
ATOM 1891 C C . GLU A 1 241 ? 6.952 -3.052 -29.888 1.00 83.19 241 GLU A C 1
ATOM 1893 O O . GLU A 1 241 ? 5.891 -3.057 -30.509 1.00 83.19 241 GLU A O 1
ATOM 1898 N N . TYR A 1 242 ? 7.845 -2.073 -30.060 1.00 82.50 242 TYR A N 1
ATOM 1899 C CA . TYR A 1 242 ? 7.627 -0.877 -30.880 1.00 82.50 242 TYR A CA 1
ATOM 1900 C C . TYR A 1 242 ? 8.434 -0.868 -32.174 1.00 82.50 242 TYR A C 1
ATOM 1902 O O . TYR A 1 242 ? 8.155 -0.060 -33.063 1.00 82.50 242 TYR A O 1
ATOM 1910 N N . GLY A 1 243 ? 9.429 -1.741 -32.305 1.00 87.69 243 GLY A N 1
ATOM 1911 C CA . GLY A 1 243 ? 10.159 -1.880 -33.549 1.00 87.69 243 GLY A CA 1
ATOM 1912 C C . GLY A 1 243 ? 11.450 -2.666 -33.430 1.00 87.69 243 GLY A C 1
ATOM 1913 O O . GLY A 1 243 ? 11.820 -3.201 -32.387 1.00 87.69 243 GLY A O 1
ATOM 1914 N N . THR A 1 244 ? 12.148 -2.714 -34.559 1.00 93.19 244 THR A N 1
ATOM 1915 C CA . THR A 1 244 ? 13.472 -3.312 -34.676 1.00 93.19 244 THR A CA 1
ATOM 1916 C C . THR A 1 244 ? 14.425 -2.272 -35.241 1.00 93.19 244 THR A C 1
ATOM 1918 O O . THR A 1 244 ? 14.177 -1.696 -36.301 1.00 93.19 244 THR A O 1
ATOM 1921 N N . TRP A 1 245 ? 15.545 -2.066 -34.559 1.00 93.94 245 TRP A N 1
ATOM 1922 C CA . TRP A 1 245 ? 16.622 -1.188 -34.991 1.00 93.94 245 TRP A CA 1
ATOM 1923 C C . TRP A 1 245 ? 17.873 -2.020 -35.258 1.00 93.94 245 TRP A C 1
ATOM 1925 O O . TRP A 1 245 ? 18.346 -2.763 -34.399 1.00 93.94 245 TRP A O 1
ATOM 1935 N N . SER A 1 246 ? 18.426 -1.884 -36.460 1.00 94.81 246 SER A N 1
ATOM 1936 C CA . SER A 1 246 ? 19.660 -2.553 -36.879 1.00 94.81 246 SER A CA 1
ATOM 1937 C C . SER A 1 246 ? 20.807 -1.559 -37.010 1.00 94.81 246 SER A C 1
ATOM 1939 O O . SER A 1 246 ? 20.608 -0.428 -37.457 1.00 94.81 246 SER A O 1
ATOM 1941 N N . GLY A 1 247 ? 22.026 -1.998 -36.706 1.00 95.19 247 GLY A N 1
ATOM 1942 C CA . GLY A 1 247 ? 23.203 -1.137 -36.783 1.00 95.19 247 GLY A CA 1
ATOM 1943 C C . GLY A 1 247 ? 23.239 -0.098 -35.668 1.00 95.19 247 GLY A C 1
ATOM 1944 O O . GLY A 1 247 ? 23.668 1.027 -35.902 1.00 95.19 247 GLY A O 1
ATOM 1945 N N . VAL A 1 248 ? 22.742 -0.453 -34.484 1.00 95.94 248 VAL A N 1
ATOM 1946 C CA . VAL A 1 248 ? 22.605 0.461 -33.347 1.00 95.94 248 VAL A CA 1
ATOM 1947 C C . VAL A 1 248 ? 23.430 0.010 -32.154 1.00 95.94 248 VAL A C 1
ATOM 1949 O O . VAL A 1 248 ? 23.758 -1.170 -32.028 1.00 95.94 248 VAL A O 1
ATOM 1952 N N . VAL A 1 249 ? 23.716 0.954 -31.267 1.00 95.75 249 VAL A N 1
ATOM 1953 C CA . VAL A 1 249 ? 24.085 0.677 -29.884 1.00 95.75 249 VAL A CA 1
ATOM 1954 C C . VAL A 1 249 ? 22.951 1.140 -28.985 1.00 95.75 249 VAL A C 1
ATOM 1956 O O . VAL A 1 249 ? 22.352 2.186 -29.237 1.00 95.75 249 VAL A O 1
ATOM 1959 N N . VAL A 1 250 ? 22.645 0.342 -27.967 1.00 94.00 250 VAL A N 1
ATOM 1960 C CA . VAL A 1 250 ? 21.589 0.634 -26.997 1.00 94.00 250 VAL A CA 1
ATOM 1961 C C . VAL A 1 250 ? 22.189 0.653 -25.609 1.00 94.00 250 VAL A C 1
ATOM 1963 O O . VAL A 1 250 ? 22.539 -0.402 -25.081 1.00 94.00 250 VAL A O 1
ATOM 1966 N N . ASP A 1 251 ? 22.300 1.839 -25.026 1.00 93.19 251 ASP A N 1
ATOM 1967 C CA . ASP A 1 251 ? 22.623 2.015 -23.617 1.00 93.19 251 ASP A CA 1
ATOM 1968 C C . ASP A 1 251 ? 21.337 2.201 -22.805 1.00 93.19 251 ASP A C 1
ATOM 1970 O O . ASP A 1 251 ? 20.372 2.815 -23.258 1.00 93.19 251 ASP A O 1
ATOM 1974 N N . ALA A 1 252 ? 21.294 1.607 -21.616 1.00 94.00 252 ALA A N 1
ATOM 1975 C CA . ALA A 1 252 ? 20.156 1.700 -20.720 1.00 94.00 252 ALA A CA 1
ATOM 1976 C C . ALA A 1 252 ? 20.617 1.965 -19.291 1.00 94.00 252 ALA A C 1
ATOM 1978 O O . ALA A 1 252 ? 21.522 1.304 -18.774 1.00 94.00 252 ALA A O 1
ATOM 1979 N N . THR A 1 253 ? 19.946 2.918 -18.654 1.00 95.31 253 THR A N 1
ATOM 1980 C CA . THR A 1 253 ? 20.026 3.166 -17.221 1.00 95.31 253 THR A CA 1
ATOM 1981 C C . THR A 1 253 ? 18.812 2.541 -16.551 1.00 95.31 253 THR A C 1
ATOM 1983 O O . THR A 1 253 ? 17.672 2.759 -16.959 1.00 95.31 253 THR A O 1
ATOM 1986 N N . PHE A 1 254 ? 19.082 1.759 -15.517 1.00 95.06 254 PHE A N 1
ATOM 1987 C CA . PHE A 1 254 ? 18.099 1.087 -14.690 1.00 95.06 254 PHE A CA 1
ATOM 1988 C C . PHE A 1 254 ? 18.092 1.733 -13.319 1.00 95.06 254 PHE A C 1
ATOM 1990 O O . PHE A 1 254 ? 19.136 1.824 -12.669 1.00 95.06 254 PHE A O 1
ATOM 1997 N N . GLU A 1 255 ? 16.912 2.128 -12.872 1.00 96.44 255 GLU A N 1
ATOM 1998 C CA . GLU A 1 255 ? 16.661 2.550 -11.506 1.00 96.44 255 GLU A CA 1
ATOM 1999 C C . GLU A 1 255 ? 15.729 1.526 -10.856 1.00 96.44 255 GLU A C 1
ATOM 2001 O O . GLU A 1 255 ? 14.556 1.412 -11.209 1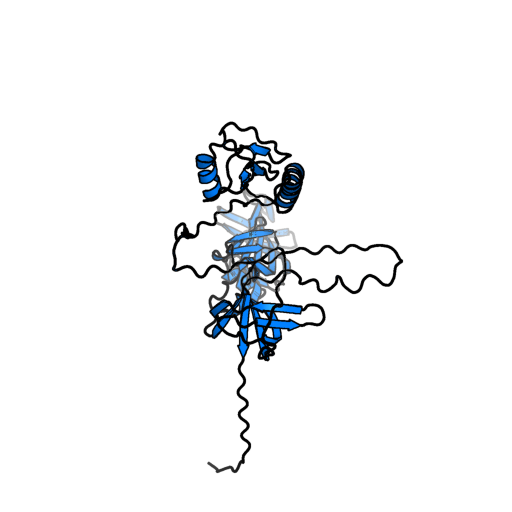.00 96.44 255 GLU A O 1
ATOM 2006 N N . ILE A 1 256 ? 16.295 0.725 -9.954 1.00 96.50 256 ILE A N 1
ATOM 2007 C CA . ILE A 1 256 ? 15.617 -0.394 -9.297 1.00 96.50 256 ILE A CA 1
ATOM 2008 C C . ILE A 1 256 ? 15.394 -0.022 -7.835 1.00 96.50 256 ILE A C 1
ATOM 2010 O O . ILE A 1 256 ? 16.360 0.093 -7.080 1.00 96.50 256 ILE A O 1
ATOM 2014 N N . THR A 1 257 ? 14.141 0.135 -7.427 1.00 96.81 257 THR A N 1
ATOM 2015 C CA . THR A 1 257 ? 13.751 0.433 -6.046 1.00 96.81 257 THR A CA 1
ATOM 2016 C C . THR A 1 257 ? 13.069 -0.780 -5.433 1.00 96.81 257 THR A C 1
ATOM 2018 O O . THR A 1 257 ? 12.118 -1.312 -6.006 1.00 96.81 257 THR A O 1
ATOM 2021 N N . LEU A 1 258 ? 13.541 -1.194 -4.257 1.00 96.94 258 LEU A N 1
ATOM 2022 C CA . LEU A 1 258 ? 12.905 -2.216 -3.423 1.00 96.94 258 LEU A CA 1
ATOM 2023 C C . LEU A 1 258 ? 12.545 -1.586 -2.083 1.00 96.94 258 LEU A C 1
ATOM 2025 O O . LEU A 1 258 ? 13.381 -0.913 -1.477 1.00 96.94 258 LEU A O 1
ATOM 2029 N N . THR A 1 259 ? 11.312 -1.766 -1.625 1.00 95.56 259 THR A N 1
ATOM 2030 C CA . THR A 1 259 ? 10.828 -1.221 -0.349 1.00 95.56 259 THR A CA 1
ATOM 2031 C C . THR A 1 259 ? 9.936 -2.241 0.344 1.00 95.56 259 THR A C 1
ATOM 2033 O O . THR A 1 259 ? 9.173 -2.941 -0.311 1.00 95.56 259 THR A O 1
ATOM 2036 N N . GLU A 1 260 ? 10.064 -2.354 1.661 1.00 94.50 260 GLU A N 1
ATOM 2037 C CA . GLU A 1 260 ? 9.354 -3.347 2.468 1.00 94.50 260 GLU A CA 1
ATOM 2038 C C . GLU A 1 260 ? 8.929 -2.707 3.793 1.00 94.50 260 GLU A C 1
ATOM 2040 O O . GLU A 1 260 ? 9.729 -2.017 4.438 1.00 94.50 260 GLU A O 1
ATOM 2045 N N . TYR A 1 261 ? 7.662 -2.871 4.178 1.00 93.81 261 TYR A N 1
ATOM 2046 C CA . TYR A 1 261 ? 7.112 -2.290 5.406 1.00 93.81 261 TYR A CA 1
ATOM 2047 C C . TYR A 1 261 ? 5.810 -2.966 5.851 1.00 93.81 261 TYR A C 1
ATOM 2049 O O . TYR A 1 261 ? 5.157 -3.664 5.086 1.00 93.81 261 TYR A O 1
ATOM 2057 N N . GLU A 1 262 ? 5.408 -2.702 7.094 1.00 91.69 262 GLU A N 1
ATOM 2058 C CA . GLU A 1 262 ? 4.085 -3.052 7.620 1.00 91.69 262 GLU A CA 1
ATOM 2059 C C . GLU A 1 262 ? 3.135 -1.860 7.497 1.00 91.69 262 GLU A C 1
ATOM 2061 O O . GLU A 1 262 ? 3.541 -0.712 7.719 1.00 91.69 262 GLU A O 1
ATOM 2066 N N . THR A 1 263 ? 1.872 -2.120 7.164 1.00 91.31 263 THR A N 1
ATOM 2067 C CA . THR A 1 263 ? 0.842 -1.081 7.132 1.00 91.31 263 THR A CA 1
ATOM 2068 C C . THR A 1 263 ? -0.502 -1.531 7.683 1.00 91.31 263 THR A C 1
ATOM 2070 O O . THR A 1 263 ? -0.795 -2.717 7.798 1.00 91.31 263 THR A O 1
ATOM 2073 N N . ALA A 1 264 ? -1.343 -0.549 7.996 1.00 87.44 264 ALA A N 1
ATOM 2074 C CA . ALA A 1 264 ? -2.690 -0.754 8.491 1.00 87.44 264 ALA A CA 1
ATOM 2075 C C . ALA A 1 264 ? -3.633 -1.267 7.388 1.00 87.44 264 ALA A C 1
ATOM 2077 O O . ALA A 1 264 ? -3.796 -0.642 6.335 1.00 87.44 264 ALA A O 1
ATOM 2078 N N . LEU A 1 265 ? -4.307 -2.374 7.692 1.00 88.62 265 LEU A N 1
ATOM 2079 C CA . LEU A 1 265 ? -5.483 -2.881 7.003 1.00 88.62 265 LEU A CA 1
ATOM 2080 C C . LEU A 1 265 ? -6.710 -2.651 7.883 1.00 88.62 265 LEU A C 1
ATOM 2082 O O . LEU A 1 265 ? -6.777 -3.175 8.995 1.00 88.62 265 LEU A O 1
ATOM 2086 N N . ASN A 1 266 ? -7.706 -1.946 7.356 1.00 87.38 266 ASN A N 1
ATOM 2087 C CA . ASN A 1 266 ? -9.016 -1.844 7.978 1.00 87.38 266 ASN A CA 1
ATOM 2088 C C . ASN A 1 266 ? -9.842 -3.101 7.666 1.00 87.38 266 ASN A C 1
ATOM 2090 O O . ASN A 1 266 ? -10.212 -3.345 6.517 1.00 87.38 266 ASN A O 1
ATOM 2094 N N . THR A 1 267 ? -10.151 -3.894 8.689 1.00 81.31 267 THR A N 1
ATOM 2095 C CA . THR A 1 267 ? -10.890 -5.157 8.549 1.00 81.31 267 THR A CA 1
ATOM 2096 C C . THR A 1 267 ? -12.382 -4.951 8.281 1.00 81.31 267 THR A C 1
ATOM 2098 O O . THR A 1 267 ? -13.022 -5.848 7.735 1.00 81.31 267 THR A O 1
ATOM 2101 N N . LYS A 1 268 ? -12.946 -3.780 8.620 1.00 81.75 268 LYS A N 1
ATOM 2102 C CA . LYS A 1 268 ? -14.352 -3.437 8.351 1.00 81.75 268 LYS A CA 1
ATOM 2103 C C . LYS A 1 268 ? -14.568 -3.001 6.907 1.00 81.75 268 LYS A C 1
ATOM 2105 O O . LYS A 1 268 ? -15.533 -3.433 6.284 1.00 81.75 268 LYS A O 1
ATOM 2110 N N . THR A 1 269 ? -13.700 -2.131 6.389 1.00 87.75 269 THR A N 1
ATOM 2111 C CA . THR A 1 269 ? -13.816 -1.610 5.013 1.00 87.75 269 THR A CA 1
ATOM 2112 C C . THR A 1 269 ? -13.055 -2.450 3.991 1.00 87.75 269 THR A C 1
ATOM 2114 O O . THR A 1 269 ? -13.288 -2.303 2.794 1.00 87.75 269 THR A O 1
ATOM 2117 N N . ASN A 1 270 ? -12.207 -3.373 4.456 1.00 87.44 270 ASN A N 1
ATOM 2118 C CA . ASN A 1 270 ? -11.330 -4.202 3.634 1.00 87.44 270 ASN A CA 1
ATOM 2119 C C . ASN A 1 270 ? -10.345 -3.368 2.798 1.00 87.44 270 ASN A C 1
ATOM 2121 O O . ASN A 1 270 ? -10.107 -3.614 1.611 1.00 87.44 270 ASN A O 1
ATOM 2125 N N . GLU A 1 271 ? -9.788 -2.345 3.437 1.00 91.12 271 GLU A N 1
ATOM 2126 C CA . GLU A 1 271 ? -8.932 -1.350 2.805 1.00 91.12 271 GLU A CA 1
ATOM 2127 C C . GLU A 1 271 ? -7.526 -1.385 3.394 1.00 91.12 271 GLU A C 1
ATOM 2129 O O . GLU A 1 271 ? -7.346 -1.363 4.611 1.00 91.12 271 GLU A O 1
ATOM 2134 N N . VAL A 1 272 ? -6.523 -1.396 2.519 1.00 92.75 272 VAL A N 1
ATOM 2135 C CA . VAL A 1 272 ? -5.115 -1.231 2.878 1.00 92.75 272 VAL A CA 1
ATOM 2136 C C . VAL A 1 272 ? -4.668 0.178 2.506 1.00 92.75 272 VAL A C 1
ATOM 2138 O O . VAL A 1 272 ? -4.924 0.649 1.396 1.00 92.75 272 VAL A O 1
ATOM 2141 N N . MET A 1 273 ? -3.996 0.860 3.430 1.00 90.94 273 MET A N 1
ATOM 2142 C CA . MET A 1 273 ? -3.416 2.179 3.179 1.00 90.94 273 MET A CA 1
ATOM 2143 C C . MET A 1 273 ? -1.916 2.030 2.943 1.00 90.94 273 MET A C 1
ATOM 2145 O O . MET A 1 273 ? -1.194 1.581 3.825 1.00 90.94 273 MET A O 1
ATOM 2149 N N . LEU A 1 274 ? -1.417 2.396 1.766 1.00 90.94 274 LEU A N 1
ATOM 2150 C CA . LEU A 1 274 ? 0.021 2.342 1.481 1.00 90.94 274 LEU A CA 1
ATOM 2151 C C . LEU A 1 274 ? 0.761 3.555 2.056 1.00 90.94 274 LEU A C 1
ATOM 2153 O O . LEU A 1 274 ? 0.149 4.559 2.419 1.00 90.94 274 LEU A O 1
ATOM 2157 N N . ARG A 1 275 ? 2.100 3.500 2.086 1.00 86.81 275 ARG A N 1
ATOM 2158 C CA . ARG A 1 275 ? 2.943 4.614 2.560 1.00 86.81 275 ARG A CA 1
ATOM 2159 C C . ARG A 1 275 ? 2.767 5.887 1.724 1.00 86.81 275 ARG A C 1
ATOM 2161 O O . ARG A 1 275 ? 2.941 6.988 2.239 1.00 86.81 275 ARG A O 1
ATOM 2168 N N . SER A 1 276 ? 2.390 5.744 0.457 1.00 84.12 276 SER A N 1
ATOM 2169 C CA . SER A 1 276 ? 2.002 6.854 -0.422 1.00 84.12 276 SER A CA 1
ATOM 2170 C C . SER A 1 276 ? 0.732 7.590 0.038 1.00 84.12 276 SER A C 1
ATOM 2172 O O . SER A 1 276 ? 0.422 8.651 -0.496 1.00 84.12 276 SER A O 1
ATOM 2174 N N . GLY A 1 277 ? -0.023 7.034 0.994 1.00 84.81 277 GLY A N 1
ATOM 2175 C CA . GLY A 1 277 ? -1.331 7.526 1.428 1.00 84.81 277 GLY A CA 1
ATOM 2176 C C . GLY A 1 277 ? -2.491 7.061 0.544 1.00 84.81 277 GLY A C 1
ATOM 2177 O O . GLY A 1 277 ? -3.638 7.409 0.810 1.00 84.81 277 GLY A O 1
ATOM 2178 N N . THR A 1 278 ? -2.227 6.275 -0.504 1.00 87.12 278 THR A N 1
ATOM 2179 C CA . THR A 1 278 ? -3.283 5.714 -1.357 1.00 87.12 278 THR A CA 1
ATOM 2180 C C . THR A 1 278 ? -3.943 4.513 -0.694 1.00 87.12 278 THR A C 1
ATOM 2182 O O . THR A 1 278 ? -3.254 3.652 -0.142 1.00 87.12 278 THR A O 1
ATOM 2185 N N . ILE A 1 279 ? -5.268 4.444 -0.802 1.00 91.31 279 ILE A N 1
ATOM 2186 C CA . ILE A 1 279 ? -6.095 3.386 -0.225 1.00 91.31 279 ILE A CA 1
ATOM 2187 C C . ILE A 1 279 ? -6.526 2.425 -1.335 1.00 91.31 279 ILE A C 1
ATOM 2189 O O . ILE A 1 279 ? -7.014 2.859 -2.380 1.00 91.31 279 ILE A O 1
ATOM 2193 N N . TYR A 1 280 ? -6.358 1.124 -1.103 1.00 91.62 280 TYR A N 1
ATOM 2194 C CA . TYR A 1 280 ? -6.757 0.071 -2.034 1.00 91.62 280 TYR A CA 1
ATOM 2195 C C . TYR A 1 280 ? -7.610 -0.989 -1.354 1.00 91.62 280 TYR A C 1
ATOM 2197 O O . TYR A 1 280 ? -7.474 -1.246 -0.163 1.00 91.62 280 TYR A O 1
ATOM 2205 N N . ASN A 1 281 ? -8.451 -1.657 -2.143 1.00 91.38 281 ASN A N 1
ATOM 2206 C CA . ASN A 1 281 ? -9.146 -2.858 -1.695 1.00 91.38 281 ASN A CA 1
ATOM 2207 C C . ASN A 1 281 ? -8.128 -3.991 -1.488 1.00 91.38 281 ASN A C 1
ATOM 2209 O O . ASN A 1 281 ? -7.391 -4.348 -2.414 1.00 91.38 281 ASN A O 1
ATOM 2213 N N . ALA A 1 282 ? -8.116 -4.560 -0.288 1.00 89.00 282 ALA A N 1
ATOM 2214 C CA . ALA A 1 282 ? -7.133 -5.547 0.115 1.00 89.00 282 ALA A CA 1
ATOM 2215 C C . ALA A 1 282 ? -7.300 -6.926 -0.543 1.00 89.00 282 ALA A C 1
ATOM 2217 O O . ALA A 1 282 ? -6.306 -7.640 -0.652 1.00 89.00 282 ALA A O 1
ATOM 2218 N N . GLU A 1 283 ? -8.479 -7.281 -1.068 1.00 87.88 283 GLU A N 1
ATOM 2219 C CA . GLU A 1 283 ? -8.700 -8.532 -1.824 1.00 87.88 283 GLU A CA 1
ATOM 2220 C C . GLU A 1 283 ? -7.905 -8.595 -3.126 1.00 87.88 283 GLU A C 1
ATOM 2222 O O . GLU A 1 283 ? -7.669 -9.679 -3.654 1.00 87.88 283 GLU A O 1
ATOM 2227 N N . LYS A 1 284 ? -7.486 -7.446 -3.670 1.00 90.31 284 LYS A N 1
ATOM 2228 C CA . LYS A 1 284 ? -6.695 -7.430 -4.904 1.00 90.31 284 LYS A CA 1
ATOM 2229 C C . LYS A 1 284 ? -5.284 -7.967 -4.700 1.00 90.31 284 LYS A C 1
ATOM 2231 O O . LYS A 1 284 ? -4.690 -8.410 -5.676 1.00 90.31 284 LYS A O 1
ATOM 2236 N N . LEU A 1 285 ? -4.743 -7.889 -3.478 1.00 92.44 285 LEU A N 1
ATOM 2237 C CA . LEU A 1 285 ? -3.376 -8.300 -3.101 1.00 92.44 285 LEU A CA 1
ATOM 2238 C C . LEU A 1 285 ? -2.239 -7.609 -3.868 1.00 92.44 285 LEU A C 1
ATOM 2240 O O . LEU A 1 285 ? -1.062 -7.868 -3.617 1.00 92.44 285 LEU A O 1
ATOM 2244 N N . THR A 1 286 ? -2.578 -6.730 -4.807 1.00 94.31 286 THR A N 1
ATOM 2245 C CA . THR A 1 286 ? -1.644 -5.980 -5.623 1.00 94.31 286 THR A CA 1
ATOM 2246 C C . THR A 1 286 ? -2.251 -4.663 -6.080 1.00 94.31 286 THR A C 1
ATOM 2248 O O . THR A 1 286 ? -3.467 -4.539 -6.272 1.00 94.31 286 THR A O 1
ATOM 2251 N N . CYS A 1 287 ? -1.390 -3.676 -6.290 1.00 92.81 287 CYS A N 1
ATOM 2252 C CA . CYS A 1 287 ? -1.723 -2.462 -7.016 1.00 92.81 287 CYS A CA 1
ATOM 2253 C C . CYS A 1 287 ? -0.463 -1.834 -7.618 1.00 92.81 287 CYS A C 1
ATOM 2255 O O . CYS A 1 287 ? 0.659 -2.164 -7.233 1.00 92.81 287 CYS A O 1
ATOM 2257 N N . VAL A 1 288 ? -0.672 -0.902 -8.544 1.00 91.31 288 VAL A N 1
ATOM 2258 C CA . VAL A 1 288 ? 0.382 -0.027 -9.055 1.00 91.31 288 VAL A CA 1
ATOM 2259 C C . VAL A 1 288 ? 0.082 1.384 -8.570 1.00 91.31 288 VAL A C 1
ATOM 2261 O O . VAL A 1 288 ? -1.008 1.906 -8.810 1.00 91.31 288 VAL A O 1
ATOM 2264 N N . THR A 1 289 ? 1.025 1.985 -7.853 1.00 87.62 289 THR A N 1
ATOM 2265 C CA . THR A 1 289 ? 0.908 3.352 -7.344 1.00 87.62 289 THR A CA 1
ATOM 2266 C C . THR A 1 289 ? 1.059 4.371 -8.474 1.00 87.62 289 THR A C 1
ATOM 2268 O O . THR A 1 289 ? 1.566 4.081 -9.558 1.00 87.62 289 THR A O 1
ATOM 2271 N N . SER A 1 290 ? 0.663 5.618 -8.214 1.00 84.75 290 SER A N 1
ATOM 2272 C CA . SER A 1 290 ? 0.795 6.709 -9.187 1.00 84.75 290 SER A CA 1
ATOM 2273 C C . SER A 1 290 ? 2.242 7.015 -9.590 1.00 84.75 290 SER A C 1
ATOM 2275 O O . SER A 1 290 ? 2.459 7.610 -10.639 1.00 84.75 290 SER A O 1
ATOM 2277 N N . ASP A 1 291 ? 3.229 6.635 -8.772 1.00 85.31 291 ASP A N 1
ATOM 2278 C CA . ASP A 1 291 ? 4.660 6.788 -9.065 1.00 85.31 291 ASP A CA 1
ATOM 2279 C C . ASP A 1 291 ? 5.296 5.534 -9.702 1.00 85.31 291 ASP A C 1
ATOM 2281 O O . ASP A 1 291 ? 6.525 5.448 -9.804 1.00 85.31 291 ASP A O 1
ATOM 2285 N N . GLY A 1 292 ? 4.472 4.565 -10.120 1.00 87.06 292 GLY A N 1
ATOM 2286 C CA . GLY A 1 292 ? 4.896 3.360 -10.833 1.00 87.06 292 GLY A CA 1
ATOM 2287 C C . GLY A 1 292 ? 5.456 2.244 -9.945 1.00 87.06 292 GLY A C 1
ATOM 2288 O O . GLY A 1 292 ? 6.100 1.334 -10.467 1.00 87.06 292 GLY A O 1
ATOM 2289 N N . MET A 1 293 ? 5.258 2.288 -8.620 1.00 92.25 293 MET A N 1
ATOM 2290 C CA . MET A 1 293 ? 5.615 1.169 -7.738 1.00 92.25 293 MET A CA 1
ATOM 2291 C C . MET A 1 293 ? 4.557 0.078 -7.838 1.00 92.25 293 MET A C 1
ATOM 2293 O O . MET A 1 293 ? 3.366 0.342 -7.698 1.00 92.25 293 MET A O 1
ATOM 2297 N N . SER A 1 294 ? 4.994 -1.160 -8.034 1.00 95.25 294 SER A N 1
ATOM 2298 C CA . SER A 1 294 ? 4.138 -2.334 -7.884 1.00 95.25 294 SER A CA 1
ATOM 2299 C C . SER A 1 294 ? 4.180 -2.779 -6.428 1.00 95.25 294 SER A C 1
ATOM 2301 O O . SER A 1 294 ? 5.236 -3.195 -5.948 1.00 95.25 294 SER A O 1
ATOM 2303 N N . ALA A 1 295 ? 3.052 -2.665 -5.735 1.00 95.25 295 ALA A N 1
ATOM 2304 C CA . ALA A 1 295 ? 2.897 -3.059 -4.342 1.00 95.25 295 ALA A CA 1
ATOM 2305 C C . ALA A 1 295 ? 2.148 -4.388 -4.239 1.00 95.25 295 ALA A C 1
ATOM 2307 O O . ALA A 1 295 ? 1.196 -4.633 -4.984 1.00 95.25 295 ALA A O 1
ATOM 2308 N N . PHE A 1 296 ? 2.565 -5.223 -3.291 1.00 95.81 296 PHE A N 1
ATOM 2309 C CA . PHE A 1 296 ? 1.996 -6.534 -3.011 1.00 95.81 296 PHE A CA 1
ATOM 2310 C C . PHE A 1 296 ? 1.885 -6.746 -1.509 1.00 95.81 296 PHE A C 1
ATOM 2312 O O . PHE A 1 296 ? 2.798 -6.394 -0.767 1.00 95.81 296 PHE A O 1
ATOM 2319 N N . TRP A 1 297 ? 0.804 -7.373 -1.061 1.00 93.88 297 TRP A N 1
ATOM 2320 C CA . TRP A 1 297 ? 0.617 -7.732 0.344 1.00 93.88 297 TRP A CA 1
ATOM 2321 C C . TRP A 1 297 ? 0.030 -9.130 0.478 1.00 93.88 297 TRP A C 1
ATOM 2323 O O . TRP A 1 297 ? -0.524 -9.693 -0.468 1.00 93.88 297 TRP A O 1
ATOM 2333 N N . SER A 1 298 ? 0.204 -9.713 1.660 1.00 84.31 298 SER A N 1
ATOM 2334 C CA . SER A 1 298 ? -0.278 -11.066 1.935 1.00 84.31 298 SER A CA 1
ATOM 2335 C C . SER A 1 298 ? -1.767 -11.071 2.263 1.00 84.31 298 SER A C 1
ATOM 2337 O O . SER A 1 298 ? -2.282 -10.133 2.875 1.00 84.31 298 SER A O 1
ATOM 2339 N N . GLU A 1 299 ? -2.447 -12.164 1.909 1.00 76.94 299 GLU A N 1
ATOM 2340 C CA . GLU A 1 299 ? -3.770 -12.436 2.462 1.00 76.94 299 GLU A CA 1
ATOM 2341 C C . GLU A 1 299 ? -3.672 -12.534 3.981 1.00 76.94 299 GLU A C 1
ATOM 2343 O O . GLU A 1 299 ? -2.792 -13.204 4.529 1.00 76.94 299 GLU A O 1
ATOM 2348 N N . VAL A 1 300 ? -4.617 -11.895 4.661 1.00 69.69 300 VAL A N 1
ATOM 2349 C CA . VAL A 1 300 ? -4.801 -12.094 6.093 1.00 69.69 300 VAL A CA 1
ATOM 2350 C C . VAL A 1 300 ? -5.223 -13.548 6.284 1.00 69.69 300 VAL A C 1
ATOM 2352 O O . VAL A 1 300 ? -6.272 -13.938 5.758 1.00 69.69 300 VAL A O 1
ATOM 2355 N N . PRO A 1 301 ? -4.455 -14.374 7.017 1.00 64.25 301 PRO A N 1
ATOM 2356 C CA . PRO A 1 301 ? -4.812 -15.769 7.198 1.00 64.25 301 PRO A CA 1
ATOM 2357 C C . PRO A 1 301 ? -6.206 -15.859 7.822 1.00 64.25 301 PRO A C 1
ATOM 2359 O O . PRO A 1 301 ? -6.422 -15.390 8.943 1.00 64.25 301 PRO A O 1
ATOM 2362 N N . LYS A 1 302 ? -7.158 -16.477 7.111 1.00 58.47 302 LYS A N 1
ATOM 2363 C CA . LYS A 1 302 ? -8.543 -16.651 7.590 1.00 58.47 302 LYS A CA 1
ATOM 2364 C C . LYS A 1 302 ? -8.600 -17.353 8.955 1.00 58.47 302 LYS A C 1
ATOM 2366 O O . LYS A 1 302 ? -9.504 -17.055 9.746 1.00 58.47 302 LYS A O 1
ATOM 2371 N N . ASP A 1 303 ? -7.589 -18.181 9.230 1.00 55.81 303 ASP A N 1
ATOM 2372 C CA . ASP A 1 303 ? -7.426 -19.017 10.422 1.00 55.81 303 ASP A CA 1
ATOM 2373 C C . ASP A 1 303 ? -6.614 -18.367 11.554 1.00 55.81 303 ASP A C 1
ATOM 2375 O O . ASP A 1 303 ? -6.516 -18.936 12.643 1.00 55.81 303 ASP A O 1
ATOM 2379 N N . SER A 1 304 ? -6.064 -17.161 11.366 1.00 60.03 304 SER A N 1
ATOM 2380 C CA . SER A 1 304 ? -5.408 -16.437 12.462 1.00 60.03 304 SER A CA 1
ATOM 2381 C C . SER A 1 304 ? -6.462 -15.753 13.325 1.00 60.03 304 SER A C 1
ATOM 2383 O O . SER A 1 304 ? -6.673 -14.542 13.282 1.00 60.03 304 SER A O 1
ATOM 2385 N N . CYS A 1 305 ? -7.195 -16.561 14.085 1.00 64.31 305 CYS A N 1
ATOM 2386 C CA . CYS A 1 305 ? -8.312 -16.083 14.880 1.00 64.31 305 CYS A CA 1
ATOM 2387 C C . CYS A 1 305 ? -7.884 -15.004 15.893 1.00 64.31 305 CYS A C 1
ATOM 2389 O O . CYS A 1 305 ? -8.602 -14.031 16.078 1.00 64.31 305 CYS A O 1
ATOM 2391 N N . LEU A 1 306 ? -6.667 -15.094 16.443 1.00 62.53 306 LEU A N 1
ATOM 2392 C CA . LEU A 1 306 ? -6.108 -14.080 17.345 1.00 62.53 306 LEU A CA 1
ATOM 2393 C C . LEU A 1 306 ? -5.787 -12.745 16.659 1.00 62.53 306 LEU A C 1
ATOM 2395 O O . LEU A 1 306 ? -5.844 -11.718 17.318 1.00 62.53 306 LEU A O 1
ATOM 2399 N N . MET A 1 307 ? -5.498 -12.718 15.354 1.00 62.81 307 MET A N 1
ATOM 2400 C CA . MET A 1 307 ? -5.272 -11.448 14.646 1.00 62.81 307 MET A CA 1
ATOM 2401 C C . MET A 1 307 ? -6.564 -10.657 14.432 1.00 62.81 307 MET A C 1
ATOM 2403 O O . MET A 1 307 ? -6.505 -9.465 14.162 1.00 62.81 307 MET A O 1
ATOM 2407 N N . LYS A 1 308 ? -7.733 -11.289 14.590 1.00 68.69 308 LYS A N 1
ATOM 2408 C CA . LYS A 1 308 ? -9.033 -10.611 14.507 1.00 68.69 308 LYS A CA 1
ATOM 2409 C C . LYS A 1 308 ? -9.398 -9.870 15.787 1.00 68.69 308 LYS A C 1
ATOM 2411 O O . LYS A 1 308 ? -10.419 -9.191 15.787 1.00 68.69 308 LYS A O 1
ATOM 2416 N N . TYR A 1 309 ? -8.608 -9.993 16.857 1.00 75.06 309 TYR A N 1
ATOM 2417 C CA . TYR A 1 309 ? -8.916 -9.382 18.144 1.00 75.06 309 TYR A CA 1
ATOM 2418 C C . TYR A 1 309 ? -7.708 -8.654 18.740 1.00 75.06 309 TYR A C 1
ATOM 2420 O O . TYR A 1 309 ? -6.607 -9.191 18.817 1.00 75.06 309 TYR A O 1
ATOM 2428 N N . ALA A 1 310 ? -7.929 -7.434 19.216 1.00 74.06 310 ALA A N 1
ATOM 2429 C CA . ALA A 1 310 ? -7.012 -6.707 20.073 1.00 74.06 310 ALA A CA 1
ATOM 2430 C C . ALA A 1 310 ? -7.196 -7.160 21.529 1.00 74.06 310 ALA A C 1
ATOM 2432 O O . ALA A 1 310 ? -8.322 -7.249 22.021 1.00 74.06 310 ALA A O 1
ATOM 2433 N N . GLN A 1 311 ? -6.093 -7.429 22.232 1.00 78.81 311 GLN A N 1
ATOM 2434 C CA . GLN A 1 311 ? -6.122 -7.710 23.667 1.00 78.81 311 GLN A CA 1
ATOM 2435 C C . GLN A 1 311 ? -6.112 -6.394 24.448 1.00 78.81 311 GLN A C 1
ATOM 2437 O O . GLN A 1 311 ? -5.109 -5.686 24.457 1.00 78.81 311 GLN A O 1
ATOM 2442 N N . LEU A 1 312 ? -7.215 -6.098 25.130 1.00 78.81 312 LEU A N 1
ATOM 2443 C CA . LEU A 1 312 ? -7.363 -4.917 25.978 1.00 78.81 312 LEU A CA 1
ATOM 2444 C C . LEU A 1 312 ? -6.837 -5.151 27.398 1.00 78.81 312 LEU A C 1
ATOM 2446 O O . LEU A 1 312 ? -6.321 -4.235 28.029 1.00 78.81 312 LEU A O 1
ATOM 2450 N N . TYR A 1 313 ? -6.960 -6.377 27.913 1.00 81.75 313 TYR A N 1
ATOM 2451 C CA . TYR A 1 313 ? -6.515 -6.725 29.263 1.00 81.75 313 TYR A CA 1
ATOM 2452 C C . TYR A 1 313 ? -6.160 -8.210 29.379 1.00 81.75 313 TYR A C 1
ATOM 2454 O O . TYR A 1 313 ? -6.757 -9.060 28.717 1.00 81.75 313 TYR A O 1
ATOM 2462 N N . HIS A 1 314 ? -5.201 -8.524 30.248 1.00 85.38 314 HIS A N 1
ATOM 2463 C CA . HIS A 1 314 ? -4.888 -9.884 30.676 1.00 85.38 314 HIS A CA 1
ATOM 2464 C C . HIS A 1 314 ? -4.427 -9.862 32.135 1.00 85.38 314 HIS A C 1
ATOM 2466 O O . HIS A 1 314 ? -3.407 -9.249 32.450 1.00 85.38 314 HIS A O 1
ATOM 2472 N N . GLY A 1 315 ? -5.159 -10.546 33.013 1.00 86.12 315 GLY A N 1
ATOM 2473 C CA . GLY A 1 315 ? -4.827 -10.586 34.435 1.00 86.12 315 GLY A CA 1
ATOM 2474 C C . GLY A 1 315 ? -5.997 -10.982 35.338 1.00 86.12 315 GLY A C 1
ATOM 2475 O O . GLY A 1 315 ? -7.027 -11.452 34.844 1.00 86.12 315 GLY A O 1
ATOM 2476 N N . PRO A 1 316 ? -5.837 -10.831 36.662 1.00 88.81 316 PRO A N 1
ATOM 2477 C CA . PRO A 1 316 ? -6.860 -11.185 37.635 1.00 88.81 316 PRO A CA 1
ATOM 2478 C C . PRO A 1 316 ? -7.992 -10.149 37.684 1.00 88.81 316 PRO A C 1
ATOM 2480 O O . PRO A 1 316 ? -7.757 -8.953 37.827 1.00 88.81 316 PRO A O 1
ATOM 2483 N N . ALA A 1 317 ? -9.232 -10.624 37.661 1.00 89.44 317 ALA A N 1
ATOM 2484 C CA . ALA A 1 317 ? -10.438 -9.844 37.902 1.00 89.44 317 ALA A CA 1
ATOM 2485 C C . ALA A 1 317 ? -11.234 -10.438 39.068 1.00 89.44 317 ALA A C 1
ATOM 2487 O O . ALA A 1 317 ? -11.186 -11.643 39.328 1.00 89.44 317 ALA A O 1
ATOM 2488 N N . THR A 1 318 ? -12.002 -9.596 39.754 1.00 88.44 318 THR A N 1
ATOM 2489 C CA . THR A 1 318 ? -12.968 -10.046 40.759 1.00 88.44 318 THR A CA 1
ATOM 2490 C C . THR A 1 318 ? -14.297 -10.310 40.071 1.00 88.44 318 THR A C 1
ATOM 2492 O O . THR A 1 318 ? -14.940 -9.380 39.592 1.00 88.44 318 THR A O 1
ATOM 2495 N N . LYS A 1 319 ? -14.717 -11.570 40.018 1.00 89.44 319 LYS A N 1
ATOM 2496 C CA . LYS A 1 319 ? -16.036 -11.971 39.545 1.00 89.44 319 LYS A CA 1
ATOM 2497 C C . LYS A 1 319 ? -17.022 -11.922 40.706 1.00 89.44 319 LYS A C 1
ATOM 2499 O O . LYS A 1 319 ? -16.811 -12.573 41.723 1.00 89.44 319 LYS A O 1
ATOM 2504 N N . LEU A 1 320 ? -18.095 -11.166 40.541 1.00 87.50 320 LEU A N 1
ATOM 2505 C CA . LEU A 1 320 ? -19.266 -11.139 41.404 1.00 87.50 320 LEU A CA 1
ATOM 2506 C C . LEU A 1 320 ? -20.333 -12.018 40.754 1.00 87.50 320 LEU A C 1
ATOM 2508 O O . LEU A 1 320 ? -20.757 -11.744 39.630 1.00 87.50 320 LEU A O 1
ATOM 2512 N N . VAL A 1 321 ? -20.732 -13.080 41.447 1.00 83.56 321 VAL A N 1
ATOM 2513 C CA . VAL A 1 321 ? -21.735 -14.022 40.946 1.00 83.56 321 VAL A CA 1
ATOM 2514 C C . VAL A 1 321 ? -23.120 -13.405 41.101 1.00 83.56 321 VAL A C 1
ATOM 2516 O O . VAL A 1 321 ? -23.517 -13.025 42.209 1.00 83.56 321 VAL A O 1
ATOM 2519 N N . GLY A 1 322 ? -23.850 -13.305 39.993 1.00 75.62 322 GLY A N 1
ATOM 2520 C CA . GLY A 1 322 ? -25.212 -12.790 39.984 1.00 75.62 322 GLY A CA 1
ATOM 2521 C C . GLY A 1 322 ? -26.164 -13.694 40.772 1.00 75.62 322 GLY A C 1
ATOM 2522 O O . GLY A 1 322 ? -26.128 -14.920 40.662 1.00 75.62 322 GLY A O 1
ATOM 2523 N N . GLN A 1 323 ? -27.037 -13.098 41.586 1.00 72.75 323 GLN A N 1
ATOM 2524 C CA . GLN A 1 323 ? -28.149 -13.799 42.238 1.00 72.75 323 GLN A CA 1
ATOM 2525 C C . GLN A 1 323 ? -29.451 -13.534 41.474 1.00 72.75 323 GLN A C 1
ATOM 2527 O O . GLN A 1 323 ? -29.694 -12.402 41.061 1.00 72.75 323 GLN A O 1
ATOM 2532 N N . ASN A 1 324 ? -30.310 -14.548 41.327 1.00 63.66 324 ASN A N 1
ATOM 2533 C CA . ASN A 1 324 ? -31.667 -14.426 40.769 1.00 63.66 324 ASN A CA 1
ATOM 2534 C C . ASN A 1 324 ? -31.731 -13.642 39.440 1.00 63.66 324 ASN A C 1
ATOM 2536 O O . ASN A 1 324 ? -32.229 -12.522 39.406 1.00 63.66 324 ASN A O 1
ATOM 2540 N N . GLU A 1 325 ? -31.223 -14.237 38.355 1.00 66.00 325 GLU A N 1
ATOM 2541 C CA . GLU A 1 325 ? -31.271 -13.696 36.976 1.00 66.00 325 GLU A CA 1
ATOM 2542 C C . GLU A 1 325 ? -30.418 -12.441 36.708 1.00 66.00 325 GLU A C 1
ATOM 2544 O O . GLU A 1 325 ? -30.369 -11.966 35.573 1.00 66.00 325 GLU A O 1
ATOM 2549 N N . SER A 1 326 ? -29.684 -11.929 37.701 1.00 73.38 326 SER A N 1
ATOM 2550 C CA . SER A 1 326 ? -28.678 -10.890 37.456 1.00 73.38 326 SER A CA 1
ATOM 2551 C C . SER A 1 326 ? -27.428 -11.466 36.766 1.00 73.38 326 SER A C 1
ATOM 2553 O O . SER A 1 326 ? -27.032 -12.596 37.061 1.00 73.38 326 SER A O 1
ATOM 2555 N N . PRO A 1 327 ? -26.808 -10.728 35.825 1.00 81.00 327 PRO A N 1
ATOM 2556 C CA . PRO A 1 327 ? -25.597 -11.184 35.155 1.00 81.00 327 PRO A CA 1
ATOM 2557 C C . PRO A 1 327 ? -24.395 -11.178 36.104 1.00 81.00 327 PRO A C 1
ATOM 2559 O O . PRO A 1 327 ? -24.294 -10.324 36.985 1.00 81.00 327 PRO A O 1
ATOM 2562 N N . ASP A 1 328 ? -23.446 -12.083 35.869 1.00 83.75 328 ASP A N 1
ATOM 2563 C CA . ASP A 1 328 ? -22.143 -12.039 36.530 1.00 83.75 328 ASP A CA 1
ATOM 2564 C C . ASP A 1 328 ? -21.413 -10.734 36.163 1.00 83.75 328 ASP A C 1
ATOM 2566 O O . ASP A 1 328 ? -21.393 -10.315 34.997 1.00 83.75 328 ASP A O 1
ATOM 2570 N N . ILE A 1 329 ? -20.805 -10.090 37.162 1.00 86.06 329 ILE A N 1
ATOM 2571 C CA . ILE A 1 329 ? -20.070 -8.830 36.999 1.00 86.06 329 ILE A CA 1
ATOM 2572 C C . ILE A 1 329 ? -18.588 -9.084 37.245 1.00 86.06 329 ILE A C 1
ATOM 2574 O O . ILE A 1 329 ? -18.207 -9.642 38.266 1.00 86.06 329 ILE A O 1
ATOM 2578 N N . TYR A 1 330 ? -17.734 -8.625 36.341 1.00 85.12 330 TYR A N 1
ATOM 2579 C CA . TYR A 1 330 ? -16.286 -8.715 36.462 1.00 85.12 330 TYR A CA 1
ATOM 2580 C C . TYR A 1 330 ? -15.732 -7.329 36.752 1.00 85.12 330 TYR A C 1
ATOM 2582 O O . TYR A 1 330 ? -15.810 -6.453 35.900 1.00 85.12 330 TYR A O 1
ATOM 2590 N N . SER A 1 331 ? -15.179 -7.127 37.943 1.00 86.44 331 SER A N 1
ATOM 2591 C CA . SER A 1 331 ? -14.505 -5.892 38.335 1.00 86.44 331 SER A CA 1
ATOM 2592 C C . SER A 1 331 ? -13.001 -6.040 38.159 1.00 86.44 331 SER A C 1
ATOM 2594 O O . SER A 1 331 ? -12.390 -6.975 38.684 1.00 86.44 331 SER A O 1
ATOM 2596 N N . LEU A 1 332 ? -12.405 -5.093 37.447 1.00 84.56 332 LEU A N 1
ATOM 2597 C CA . LEU A 1 332 ? -10.977 -4.998 37.202 1.00 84.56 332 LEU A CA 1
ATOM 2598 C C . LEU A 1 332 ? -10.467 -3.709 37.817 1.00 84.56 332 LEU A C 1
ATOM 2600 O O . LEU A 1 332 ? -11.027 -2.648 37.560 1.00 84.56 332 LEU A O 1
ATOM 2604 N N . THR A 1 333 ? -9.389 -3.807 38.582 1.00 79.25 333 THR A N 1
ATOM 2605 C CA . THR A 1 333 ? -8.696 -2.650 39.145 1.00 79.25 333 THR A CA 1
ATOM 2606 C C . THR A 1 333 ? -7.235 -2.742 38.739 1.00 79.25 333 THR A C 1
ATOM 2608 O O . THR A 1 333 ? -6.539 -3.682 39.125 1.00 79.25 333 THR A O 1
ATOM 2611 N N . THR A 1 334 ? -6.790 -1.800 37.914 1.00 75.31 334 THR A N 1
ATOM 2612 C CA . THR A 1 334 ? -5.370 -1.533 37.659 1.00 75.31 334 THR A CA 1
ATOM 2613 C C . THR A 1 334 ? -4.917 -0.352 38.526 1.00 75.31 334 THR A C 1
ATOM 2615 O O . THR A 1 334 ? -5.698 0.156 39.329 1.00 75.31 334 THR A O 1
ATOM 2618 N N . GLU A 1 335 ? -3.653 0.071 38.409 1.00 76.25 335 GLU A N 1
ATOM 2619 C CA . GLU A 1 335 ? -3.127 1.217 39.173 1.00 76.25 335 GLU A CA 1
ATOM 2620 C C . GLU A 1 335 ? -3.886 2.520 38.870 1.00 76.25 335 GLU A C 1
ATOM 2622 O O . GLU A 1 335 ? -4.112 3.315 39.780 1.00 76.25 335 GLU A O 1
ATOM 2627 N N . ASP A 1 336 ? -4.345 2.689 37.625 1.00 70.44 336 ASP A N 1
ATOM 2628 C CA . ASP A 1 336 ? -4.923 3.947 37.141 1.00 70.44 336 ASP A CA 1
ATOM 2629 C C . ASP A 1 336 ? -6.443 3.896 36.936 1.00 70.44 336 ASP A C 1
ATOM 2631 O O . ASP A 1 336 ? -7.109 4.929 37.004 1.00 70.44 336 ASP A O 1
ATOM 2635 N N . ILE A 1 337 ? -7.015 2.715 36.665 1.00 73.19 337 ILE A N 1
ATOM 2636 C CA . ILE A 1 337 ? -8.428 2.584 36.294 1.00 73.19 337 ILE A CA 1
ATOM 2637 C C . ILE A 1 337 ? -9.101 1.413 37.001 1.00 73.19 337 ILE A C 1
ATOM 2639 O O . ILE A 1 337 ? -8.548 0.324 37.149 1.00 73.19 337 ILE A O 1
ATOM 2643 N N . THR A 1 338 ? -10.349 1.631 37.408 1.00 77.44 338 THR A N 1
ATOM 2644 C CA . THR A 1 338 ? -11.251 0.558 37.828 1.00 77.44 338 THR A CA 1
ATOM 2645 C C . THR A 1 338 ? -12.452 0.544 36.904 1.00 77.44 338 THR A C 1
ATOM 2647 O O . THR A 1 338 ? -13.111 1.566 36.736 1.00 77.44 338 THR A O 1
ATOM 2650 N N . PHE A 1 339 ? -12.751 -0.608 36.314 1.00 79.50 339 PHE A N 1
ATOM 2651 C CA . PHE A 1 339 ? -13.932 -0.782 35.476 1.00 79.50 339 PHE A CA 1
ATOM 2652 C C . PHE A 1 339 ? -14.607 -2.119 35.758 1.00 79.50 339 PHE A C 1
ATOM 2654 O O . PHE A 1 339 ? -13.973 -3.087 36.182 1.00 79.50 339 PHE A O 1
ATOM 2661 N N . ALA A 1 340 ? -15.918 -2.156 35.537 1.00 84.00 340 ALA A N 1
ATOM 2662 C CA . ALA A 1 340 ? -16.746 -3.330 35.755 1.00 84.00 340 ALA A CA 1
ATOM 2663 C C . ALA A 1 340 ? -17.456 -3.726 34.458 1.00 84.00 340 ALA A C 1
ATOM 2665 O O . ALA A 1 340 ? -17.944 -2.872 33.721 1.00 84.00 340 ALA A O 1
ATOM 2666 N N . LEU A 1 341 ? -17.517 -5.026 34.188 1.00 83.06 341 LEU A N 1
ATOM 2667 C CA . LEU A 1 341 ? -18.076 -5.59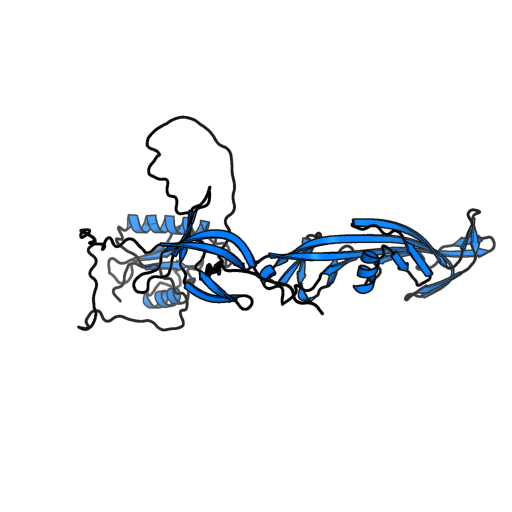2 32.966 1.00 83.06 341 LEU A CA 1
ATOM 2668 C C . LEU A 1 341 ? -19.181 -6.583 33.321 1.00 83.06 341 LEU A C 1
ATOM 2670 O O . LEU A 1 341 ? -18.940 -7.538 34.057 1.00 83.06 341 LEU A O 1
ATOM 2674 N N . ALA A 1 342 ? -20.382 -6.384 32.781 1.00 82.94 342 ALA A N 1
ATOM 2675 C CA . ALA A 1 342 ? -21.486 -7.325 32.943 1.00 82.94 342 ALA A CA 1
ATOM 2676 C C . ALA A 1 342 ? -21.478 -8.370 31.817 1.00 82.94 342 ALA A C 1
ATOM 2678 O O . ALA A 1 342 ? -21.399 -8.034 30.631 1.00 82.94 342 ALA A O 1
ATOM 2679 N N . GLN A 1 343 ? -21.593 -9.644 32.180 1.00 79.81 343 GLN A N 1
ATOM 2680 C CA . GLN A 1 343 ? -21.731 -10.735 31.222 1.00 79.81 343 GLN A CA 1
ATOM 2681 C C . GLN A 1 343 ? -23.106 -10.690 30.543 1.00 79.81 343 GLN A C 1
ATOM 2683 O O . GLN A 1 343 ? -24.134 -10.721 31.211 1.00 79.81 343 GLN A O 1
ATOM 2688 N N . ARG A 1 344 ? -23.145 -10.673 29.207 1.00 74.25 344 ARG A N 1
ATOM 2689 C CA . ARG A 1 344 ? -24.397 -10.689 28.428 1.00 74.25 344 ARG A CA 1
ATOM 2690 C C . ARG A 1 344 ? -24.733 -12.029 27.793 1.00 74.25 344 ARG A C 1
ATOM 2692 O O . ARG A 1 344 ? -25.900 -12.296 27.532 1.00 74.25 344 ARG A O 1
ATOM 2699 N N . GLY A 1 345 ? -23.742 -12.858 27.498 1.00 71.50 345 GLY A N 1
ATOM 2700 C CA . GLY A 1 345 ? -23.991 -14.127 26.827 1.00 71.50 345 GLY A CA 1
ATOM 2701 C C . GLY A 1 345 ? -22.715 -14.869 26.489 1.00 71.50 345 GLY A C 1
ATOM 2702 O O . GLY A 1 345 ? -21.628 -14.467 26.899 1.00 71.50 345 GLY A O 1
ATOM 2703 N N . TRP A 1 346 ? -22.871 -15.944 25.727 1.00 68.06 346 TRP A N 1
ATOM 2704 C CA . TRP A 1 346 ? -21.783 -16.812 25.298 1.00 68.06 346 TRP A CA 1
ATOM 2705 C C . TRP A 1 346 ? -21.631 -16.746 23.785 1.00 68.06 346 TRP A C 1
ATOM 2707 O O . TRP A 1 346 ? -22.631 -16.714 23.067 1.00 68.06 346 TRP A O 1
ATOM 2717 N N . MET A 1 347 ? -20.397 -16.758 23.300 1.00 64.00 347 MET A N 1
ATOM 2718 C CA . MET A 1 347 ? -20.104 -16.950 21.886 1.00 64.00 347 MET A CA 1
ATOM 2719 C C . MET A 1 347 ? -18.856 -17.801 21.694 1.00 64.00 347 MET A C 1
ATOM 2721 O O . MET A 1 347 ? -17.979 -17.829 22.550 1.00 64.00 347 MET A O 1
ATOM 2725 N N . ASP A 1 348 ? -18.797 -18.516 20.576 1.00 62.47 348 ASP A N 1
ATOM 2726 C CA . ASP A 1 348 ? -17.621 -19.298 20.209 1.00 62.47 348 ASP A CA 1
ATOM 2727 C C . ASP A 1 348 ? -16.606 -18.395 19.497 1.00 62.47 348 ASP A C 1
ATOM 2729 O O . ASP A 1 348 ? -16.896 -17.811 18.449 1.00 62.47 348 ASP A O 1
ATOM 2733 N N . VAL A 1 349 ? -15.425 -18.259 20.091 1.00 67.75 349 VAL A N 1
ATOM 2734 C CA . VAL A 1 349 ? -14.292 -17.507 19.559 1.00 67.75 349 VAL A CA 1
ATOM 2735 C C . VAL A 1 349 ? -13.145 -18.491 19.388 1.00 67.75 349 VAL A C 1
ATOM 2737 O O . VAL A 1 349 ? -12.571 -18.996 20.351 1.00 67.75 349 VAL A O 1
ATOM 2740 N N . CYS A 1 350 ? -12.787 -18.772 18.135 1.00 64.88 350 CYS A N 1
ATOM 2741 C CA . CYS A 1 350 ? -11.679 -19.671 17.797 1.00 64.88 350 CYS A CA 1
ATOM 2742 C C . CYS A 1 350 ? -11.836 -21.127 18.294 1.00 64.88 350 CYS A C 1
ATOM 2744 O O . CYS A 1 350 ? -10.824 -21.783 18.543 1.00 64.88 350 CYS A O 1
ATOM 2746 N N . GLY A 1 351 ? -13.060 -21.648 18.449 1.00 56.62 351 GLY A N 1
ATOM 2747 C CA . GLY A 1 351 ? -13.300 -22.990 18.999 1.00 56.62 351 GLY A CA 1
ATOM 2748 C C . GLY A 1 351 ? -13.280 -23.034 20.532 1.00 56.62 351 GLY A C 1
ATOM 2749 O O . GLY A 1 351 ? -13.063 -24.096 21.126 1.00 56.62 351 GLY A O 1
ATOM 2750 N N . HIS A 1 352 ? -13.461 -21.883 21.182 1.00 55.22 352 HIS A N 1
ATOM 2751 C CA . HIS A 1 352 ? -13.551 -21.726 22.627 1.00 55.22 352 HIS A CA 1
ATOM 2752 C C . HIS A 1 352 ? -14.799 -20.927 23.007 1.00 55.22 352 HIS A C 1
ATOM 2754 O O . HIS A 1 352 ? -15.105 -19.902 22.406 1.00 55.22 352 HIS A O 1
ATOM 2760 N N . THR A 1 353 ? -15.504 -21.381 24.043 1.00 51.22 353 THR A N 1
ATOM 2761 C CA . THR A 1 353 ? -16.661 -20.669 24.590 1.00 51.22 353 THR A CA 1
ATOM 2762 C C . THR A 1 353 ? -16.199 -19.450 25.393 1.00 51.22 353 THR A C 1
ATOM 2764 O O . THR A 1 353 ? -15.626 -19.606 26.471 1.00 51.22 353 THR A O 1
ATOM 2767 N N . ASP A 1 354 ? -16.484 -18.255 24.883 1.00 61.34 354 ASP A N 1
ATOM 2768 C CA . ASP A 1 354 ? -16.119 -16.961 25.466 1.00 61.34 354 ASP A CA 1
ATOM 2769 C C . ASP A 1 354 ? -17.365 -16.138 25.844 1.00 61.34 354 ASP A C 1
ATOM 2771 O O . ASP A 1 354 ? -18.484 -16.392 25.386 1.00 61.34 354 ASP A O 1
ATOM 2775 N N . TYR A 1 355 ? -17.179 -15.143 26.712 1.00 59.25 355 TYR A N 1
ATOM 2776 C CA . TYR A 1 355 ? -18.247 -14.300 27.251 1.00 59.25 355 TYR A CA 1
ATOM 2777 C C . TYR A 1 355 ? -18.411 -13.017 26.434 1.00 59.25 355 TYR A C 1
ATOM 2779 O O . TYR A 1 355 ? -17.462 -12.248 26.323 1.00 59.25 355 TYR A O 1
ATOM 2787 N N . ARG A 1 356 ? -19.620 -12.732 25.938 1.00 48.75 356 ARG A N 1
ATOM 2788 C CA . ARG A 1 356 ? -19.983 -11.452 25.298 1.00 48.75 356 ARG A CA 1
ATOM 2789 C C . ARG A 1 356 ? -20.362 -10.418 26.354 1.00 48.75 356 ARG A C 1
ATOM 2791 O O . ARG A 1 356 ? -21.132 -10.736 27.261 1.00 48.75 356 ARG A O 1
ATOM 2798 N N . GLN A 1 357 ? -19.871 -9.189 26.223 1.00 61.53 357 GLN A N 1
ATOM 2799 C CA . GLN A 1 357 ? -20.137 -8.085 27.149 1.00 61.53 357 GLN A CA 1
ATOM 2800 C C . GLN A 1 357 ? -20.694 -6.861 26.416 1.00 61.53 357 GLN A C 1
ATOM 2802 O O . GLN A 1 357 ? -20.513 -6.704 25.208 1.00 61.53 357 GLN A O 1
ATOM 2807 N N . SER A 1 358 ? -21.411 -6.001 27.142 1.00 41.94 358 SER A N 1
ATOM 2808 C CA . SER A 1 358 ? -21.795 -4.682 26.630 1.00 41.94 358 SER A CA 1
ATOM 2809 C C . SER A 1 358 ? -20.582 -3.751 26.542 1.00 41.94 358 SER A C 1
ATOM 2811 O O . SER A 1 358 ? -19.595 -3.971 27.241 1.00 41.94 358 SER A O 1
ATOM 2813 N N . ALA A 1 359 ? -20.693 -2.734 25.680 1.00 42.00 359 ALA A N 1
ATOM 2814 C CA . ALA A 1 359 ? -19.707 -1.682 25.419 1.00 42.00 359 ALA A CA 1
ATOM 2815 C C . ALA A 1 359 ? -18.974 -1.173 26.682 1.00 42.00 359 ALA A C 1
ATOM 2817 O O . ALA A 1 359 ? -19.560 -1.221 27.770 1.00 42.00 359 ALA A O 1
ATOM 2818 N N . PRO A 1 360 ? -17.727 -0.667 26.554 1.00 36.81 360 PRO A N 1
ATOM 2819 C CA . PRO A 1 360 ? -17.007 -0.095 27.688 1.00 36.81 360 PRO A CA 1
ATOM 2820 C C . PRO A 1 360 ? -17.867 0.992 28.359 1.00 36.81 360 PRO A C 1
ATOM 2822 O O . PRO A 1 360 ? -18.387 1.861 27.656 1.00 36.81 360 PRO A O 1
ATOM 2825 N N . PRO A 1 361 ? -18.077 0.937 29.686 1.00 38.47 361 PRO A N 1
ATOM 2826 C CA . PRO A 1 361 ? -18.785 1.993 30.390 1.00 38.47 361 PRO A CA 1
ATOM 2827 C C . PRO A 1 361 ? -17.929 3.262 30.464 1.00 38.47 361 PRO A C 1
ATOM 2829 O O . PRO A 1 361 ? -16.714 3.192 30.656 1.00 38.47 361 PRO A O 1
ATOM 2832 N N . GLU A 1 362 ? -18.608 4.404 30.330 1.00 34.94 362 GLU A N 1
ATOM 2833 C CA . GLU A 1 362 ? -18.133 5.746 30.674 1.00 34.94 362 GLU A CA 1
ATOM 2834 C C . GLU A 1 362 ? -17.363 5.736 32.004 1.00 34.94 362 GLU A C 1
ATOM 2836 O O . GLU A 1 362 ? -17.719 5.003 32.933 1.00 34.94 362 GLU A O 1
ATOM 2841 N N . GLU A 1 363 ? -16.316 6.561 32.100 1.00 30.02 363 GLU A N 1
ATOM 2842 C CA . GLU A 1 363 ? -15.551 6.776 33.329 1.00 30.02 363 GLU A CA 1
ATOM 2843 C C . GLU A 1 363 ? -16.485 6.955 34.540 1.00 30.02 363 GLU A C 1
ATOM 2845 O O . GLU A 1 363 ? -17.128 7.992 34.719 1.00 30.02 363 GLU A O 1
ATOM 2850 N N . MET A 1 364 ? -16.527 5.966 35.438 1.00 28.48 364 MET A N 1
ATOM 2851 C CA . MET A 1 364 ? -17.078 6.170 36.776 1.00 28.48 364 MET A CA 1
ATOM 2852 C C . MET A 1 364 ? -16.091 7.030 37.570 1.00 28.48 364 MET A C 1
ATOM 2854 O O . MET A 1 364 ? -15.221 6.529 38.281 1.00 28.48 364 MET A O 1
ATOM 2858 N N . SER A 1 365 ? -16.234 8.349 37.440 1.00 25.08 365 SER A N 1
ATOM 2859 C CA . SER A 1 365 ? -15.542 9.342 38.259 1.00 25.08 365 SER A CA 1
ATOM 2860 C C . SER A 1 365 ? -15.967 9.212 39.729 1.00 25.08 365 SER A C 1
ATOM 2862 O O . SER A 1 365 ? -16.894 9.868 40.210 1.00 25.08 365 SER A O 1
ATOM 2864 N N . TYR A 1 366 ? -15.270 8.364 40.483 1.00 27.17 366 TYR A N 1
ATOM 2865 C CA . TYR A 1 366 ? -15.245 8.439 41.941 1.00 27.17 366 TYR A CA 1
ATOM 2866 C C . TYR A 1 366 ? -14.288 9.564 42.351 1.00 27.17 366 TYR A C 1
ATOM 2868 O O . TYR A 1 366 ? -13.097 9.345 42.543 1.00 27.17 366 TYR A O 1
ATOM 2876 N N . GLY A 1 367 ? -14.799 10.796 42.470 1.00 27.53 367 GLY A N 1
ATOM 2877 C CA . GLY A 1 367 ? -13.935 11.926 42.830 1.00 27.53 367 GLY A CA 1
ATOM 2878 C C . GLY A 1 367 ? -14.600 13.258 43.176 1.00 27.53 367 GLY A C 1
ATOM 2879 O O . GLY A 1 367 ? -13.950 14.290 43.057 1.00 27.53 367 GLY A O 1
ATOM 2880 N N . LYS A 1 368 ? -15.867 13.287 43.617 1.00 27.89 368 LYS A N 1
ATOM 2881 C CA . LYS A 1 368 ? -16.538 14.524 44.088 1.00 27.89 368 LYS A CA 1
ATOM 2882 C C . LYS A 1 368 ? -16.636 14.651 45.616 1.00 27.89 368 LYS A C 1
ATOM 2884 O O . LYS A 1 368 ? -17.460 15.412 46.110 1.00 27.89 368 LYS A O 1
ATOM 2889 N N . LEU A 1 369 ? -15.788 13.944 46.374 1.00 27.70 369 LEU A N 1
ATOM 2890 C CA . LEU A 1 369 ? -15.846 13.943 47.847 1.00 27.70 369 LEU A CA 1
ATOM 2891 C C . LEU A 1 369 ? -14.514 14.167 48.588 1.00 27.70 369 LEU A C 1
ATOM 2893 O O . LEU A 1 369 ? -14.455 13.939 49.791 1.00 27.70 369 LEU A O 1
ATOM 2897 N N . SER A 1 370 ? -13.469 14.689 47.933 1.00 27.14 370 SER A N 1
ATOM 2898 C CA . SER A 1 370 ? -12.226 15.084 48.631 1.00 27.14 370 SER A CA 1
ATOM 2899 C C . SER A 1 370 ? -11.704 16.491 48.309 1.00 27.14 370 SER A C 1
ATOM 2901 O O . SER A 1 370 ? -10.559 16.795 48.622 1.00 27.14 370 SER A O 1
ATOM 2903 N N . LYS A 1 371 ? -12.516 17.376 47.710 1.00 27.66 371 LYS A N 1
ATOM 2904 C CA . LYS A 1 371 ? -12.082 18.726 47.291 1.00 27.66 371 LYS A CA 1
ATOM 2905 C C . LYS A 1 371 ? -12.819 19.854 48.027 1.00 27.66 371 LYS A C 1
ATOM 2907 O O . LYS A 1 371 ? -13.352 20.772 47.415 1.00 27.66 371 LYS A O 1
ATOM 2912 N N . GLN A 1 372 ? -12.866 19.745 49.356 1.00 27.19 372 GLN A N 1
ATOM 2913 C CA . GLN A 1 372 ? -13.193 20.854 50.269 1.00 27.19 372 GLN A CA 1
ATOM 2914 C C . GLN A 1 372 ? -12.073 21.158 51.277 1.00 27.19 372 GLN A C 1
ATOM 2916 O O . GLN A 1 372 ? -12.271 21.936 52.204 1.00 27.19 372 GLN A O 1
ATOM 2921 N N . LEU A 1 373 ? -10.876 20.609 51.076 1.00 28.81 373 LEU A N 1
ATOM 2922 C CA . LEU A 1 373 ? -9.681 21.063 51.771 1.00 28.81 373 LEU A CA 1
ATOM 2923 C C . LEU A 1 373 ? -8.595 21.363 50.740 1.00 28.81 373 LEU A C 1
ATOM 2925 O O . LEU A 1 373 ? -8.253 20.506 49.933 1.00 28.81 373 LEU A O 1
ATOM 2929 N N . GLU A 1 374 ? -8.102 22.597 50.837 1.00 28.52 374 GLU A N 1
ATOM 2930 C CA . GLU A 1 374 ? -6.910 23.179 50.209 1.00 28.52 374 GLU A CA 1
ATOM 2931 C C . GLU A 1 374 ? -7.117 23.901 48.865 1.00 28.52 374 GLU A C 1
ATOM 2933 O O . GLU A 1 374 ? -6.991 23.367 47.764 1.00 28.52 374 GLU A O 1
ATOM 2938 N N . ASP A 1 375 ? -7.417 25.193 49.023 1.00 27.86 375 ASP A N 1
ATOM 2939 C CA . ASP A 1 375 ? -7.205 26.264 48.055 1.00 27.86 375 ASP A CA 1
ATOM 2940 C C . ASP A 1 375 ? -5.712 26.484 47.727 1.00 27.86 375 ASP A C 1
ATOM 2942 O O . ASP A 1 375 ? -4.834 26.274 48.562 1.00 27.86 375 ASP A O 1
ATOM 2946 N N . HIS A 1 376 ? -5.498 27.077 46.542 1.00 28.81 376 HIS A N 1
ATOM 2947 C CA . HIS A 1 376 ? -4.324 27.832 46.064 1.00 28.81 376 HIS A CA 1
ATOM 2948 C C . HIS A 1 376 ? -3.097 27.070 45.511 1.00 28.81 376 HIS A C 1
ATOM 2950 O O . HIS A 1 376 ? -2.135 26.818 46.222 1.00 28.81 376 HIS A O 1
ATOM 2956 N N . GLN A 1 377 ? -3.023 26.891 44.182 1.00 26.94 377 GLN A N 1
ATOM 2957 C CA . GLN A 1 377 ? -2.329 27.805 43.241 1.00 26.94 377 GLN A CA 1
ATOM 2958 C C . GLN A 1 377 ? -2.245 27.217 41.809 1.00 26.94 377 GLN A C 1
ATOM 2960 O O . GLN A 1 377 ? -1.660 26.169 41.583 1.00 26.94 377 GLN A O 1
ATOM 2965 N N . GLN A 1 378 ? -2.849 27.953 40.871 1.00 27.39 378 GLN A N 1
ATOM 2966 C CA . GLN A 1 378 ? -2.317 28.415 39.576 1.00 27.39 378 GLN A CA 1
ATOM 2967 C C . GLN A 1 378 ? -1.716 27.442 38.519 1.00 27.39 378 GLN A C 1
ATOM 2969 O O . GLN A 1 378 ? -0.633 26.900 38.684 1.00 27.39 378 GLN A O 1
ATOM 2974 N N . GLU A 1 379 ? -2.416 27.432 37.370 1.00 25.80 379 GLU A N 1
ATOM 2975 C CA . GLU A 1 379 ? -1.984 27.334 35.951 1.00 25.80 379 GLU A CA 1
ATOM 2976 C C . GLU A 1 379 ? -1.463 26.013 35.316 1.00 25.80 379 GLU A C 1
ATOM 2978 O O . GLU A 1 379 ? -0.358 25.554 35.569 1.00 25.80 379 GLU A O 1
ATOM 2983 N N . ASP A 1 380 ? -2.318 25.493 34.410 1.00 26.23 380 ASP A N 1
ATOM 2984 C CA . ASP A 1 380 ? -2.133 24.869 33.069 1.00 26.23 380 ASP A CA 1
ATOM 2985 C C . ASP A 1 380 ? -0.819 24.115 32.744 1.00 26.23 380 ASP A C 1
ATOM 2987 O O . ASP A 1 380 ? 0.273 24.683 32.792 1.00 26.23 380 ASP A O 1
ATOM 2991 N N . PRO A 1 381 ? -0.914 22.860 32.251 1.00 27.23 381 PRO A N 1
ATOM 2992 C CA . PRO A 1 381 ? -0.831 22.689 30.796 1.00 27.23 381 PRO A CA 1
ATOM 2993 C C . PRO A 1 381 ? -1.747 21.589 30.216 1.00 27.23 381 PRO A C 1
ATOM 2995 O O . PRO A 1 381 ? -1.723 20.433 30.629 1.00 27.23 381 PRO A O 1
ATOM 2998 N N . ARG A 1 382 ? -2.468 21.949 29.150 1.00 25.22 382 ARG A N 1
ATOM 2999 C CA . ARG A 1 382 ? -2.714 21.181 27.909 1.00 25.22 382 ARG A CA 1
ATOM 3000 C C . ARG A 1 382 ? -2.475 19.665 27.980 1.00 25.22 382 ARG A C 1
ATOM 3002 O O . ARG A 1 382 ? -1.346 19.223 27.779 1.00 25.22 382 ARG A O 1
ATOM 3009 N N . ILE A 1 383 ? -3.553 18.879 27.982 1.00 23.72 383 ILE A N 1
ATOM 3010 C CA . ILE A 1 383 ? -3.562 17.545 27.364 1.00 23.72 383 ILE A CA 1
ATOM 3011 C C . ILE A 1 383 ? -4.881 17.358 26.604 1.00 23.72 383 ILE A C 1
ATOM 3013 O O . ILE A 1 383 ? -5.965 17.390 27.174 1.00 23.72 383 ILE A O 1
ATOM 3017 N N . LYS A 1 384 ? -4.754 17.191 25.283 1.00 27.09 384 LYS A N 1
ATOM 3018 C CA . LYS A 1 384 ? -5.760 16.569 24.420 1.00 27.09 384 LYS A CA 1
ATOM 3019 C C . LYS A 1 384 ? -5.745 15.069 24.696 1.00 27.09 384 LYS A C 1
ATOM 3021 O O . LYS A 1 384 ? -4.658 14.501 24.643 1.00 27.09 384 LYS A O 1
ATOM 3026 N N . LEU A 1 385 ? -6.900 14.419 24.801 1.00 22.41 385 LEU A N 1
ATOM 3027 C CA . LEU A 1 385 ? -7.018 13.039 24.337 1.00 22.41 385 LEU A CA 1
ATOM 3028 C C . LEU A 1 385 ? -8.396 12.790 23.719 1.00 22.41 385 LEU A C 1
ATOM 3030 O O . LEU A 1 385 ? -9.422 13.205 24.245 1.00 22.41 385 LEU A O 1
ATOM 3034 N N . HIS A 1 386 ? -8.339 12.185 22.537 1.00 23.36 386 HIS A N 1
ATOM 3035 C CA . HIS A 1 386 ? -9.439 11.746 21.695 1.00 23.36 386 HIS A CA 1
ATOM 3036 C C . HIS A 1 386 ? -10.201 10.583 22.340 1.00 23.36 386 HIS A C 1
ATOM 3038 O O . HIS A 1 386 ? 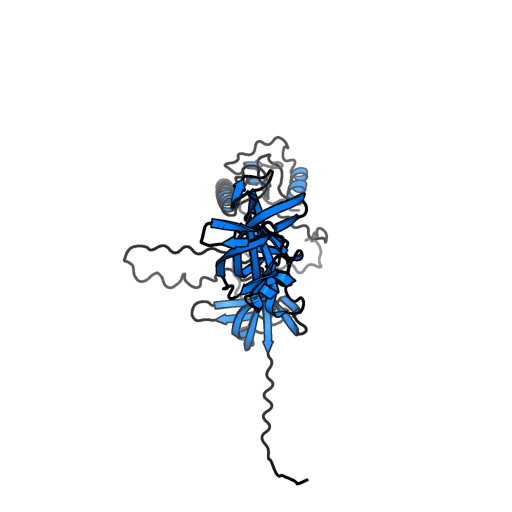-9.579 9.616 22.774 1.00 23.36 386 HIS A O 1
ATOM 3044 N N . GLU A 1 387 ? -11.530 10.632 22.276 1.00 21.98 387 GLU A N 1
ATOM 3045 C CA . GLU A 1 387 ? -12.392 9.462 22.429 1.00 21.98 387 GLU A CA 1
ATOM 3046 C C . GLU A 1 387 ? -12.557 8.738 21.090 1.00 21.98 387 GLU A C 1
ATOM 3048 O O . GLU A 1 387 ? -12.856 9.346 20.060 1.00 21.98 387 GLU A O 1
ATOM 3053 N N . CYS A 1 388 ? -12.413 7.418 21.132 1.00 21.73 388 CYS A N 1
ATOM 3054 C CA . CYS A 1 388 ? -13.169 6.461 20.333 1.00 21.73 388 CYS A CA 1
ATOM 3055 C C . CYS A 1 388 ? -13.110 5.131 21.079 1.00 21.73 388 CYS A C 1
ATOM 3057 O O . CYS A 1 388 ? -12.020 4.726 21.468 1.00 21.73 388 CYS A O 1
ATOM 3059 N N . LEU A 1 389 ? -14.259 4.474 21.257 1.00 23.66 389 LEU A N 1
ATOM 3060 C CA . LEU A 1 389 ? -14.490 3.054 20.962 1.00 23.66 389 LEU A CA 1
ATOM 3061 C C . LEU A 1 389 ? -15.919 2.687 21.402 1.00 23.66 389 LEU A C 1
ATOM 3063 O O . LEU A 1 389 ? -16.195 2.497 22.582 1.00 23.66 389 LEU A O 1
ATOM 3067 N N . SER A 1 390 ? -16.824 2.545 20.429 1.00 27.09 390 SER A N 1
ATOM 3068 C CA . SER A 1 390 ? -18.012 1.704 20.593 1.00 27.09 390 SER A CA 1
ATOM 3069 C C . SER A 1 390 ? -17.692 0.352 19.966 1.00 27.09 390 SER A C 1
ATOM 3071 O O . SER A 1 390 ? -17.422 0.241 18.771 1.00 27.09 390 SER A O 1
ATOM 3073 N N . GLY A 1 391 ? -17.636 -0.679 20.797 1.00 33.03 391 GLY A N 1
ATOM 3074 C CA . GLY A 1 391 ? -17.297 -2.027 20.378 1.00 33.03 391 GLY A CA 1
ATOM 3075 C C . GLY A 1 391 ? -17.801 -3.027 21.401 1.00 33.03 391 GLY A C 1
ATOM 3076 O O . GLY A 1 391 ? -17.865 -2.733 22.592 1.00 33.03 391 GLY A O 1
ATOM 3077 N N . GLU A 1 392 ? -18.205 -4.195 20.920 1.00 36.47 392 GLU A N 1
ATOM 3078 C CA . GLU A 1 392 ? -18.527 -5.322 21.783 1.00 36.47 392 GLU A CA 1
ATOM 3079 C C . GLU A 1 392 ? -17.231 -5.965 22.274 1.00 36.47 392 GLU A C 1
ATOM 3081 O O . GLU A 1 392 ? -16.318 -6.224 21.484 1.00 36.47 392 GLU A O 1
ATOM 3086 N N . THR A 1 393 ? -17.163 -6.225 23.575 1.00 41.91 393 THR A N 1
ATOM 3087 C CA . THR A 1 393 ? -15.961 -6.741 24.230 1.00 41.91 393 THR A CA 1
ATOM 3088 C C . THR A 1 393 ? -16.188 -8.176 24.690 1.00 41.91 393 THR A C 1
ATOM 3090 O O . THR A 1 393 ? -17.308 -8.573 25.028 1.00 41.91 393 THR A O 1
ATOM 3093 N N . LEU A 1 394 ? -15.128 -8.977 24.667 1.00 43.56 394 LEU A N 1
ATOM 3094 C CA . LEU A 1 394 ? -15.155 -10.405 24.948 1.00 43.56 394 LEU A CA 1
ATOM 3095 C C . LEU A 1 394 ? -14.242 -10.754 26.107 1.00 43.56 394 LEU A C 1
ATOM 3097 O O . LEU A 1 394 ? -13.141 -10.221 26.201 1.00 43.56 394 LEU A O 1
ATOM 3101 N N . VAL A 1 395 ? -14.679 -11.683 26.957 1.00 42.47 395 VAL A N 1
ATOM 3102 C CA . VAL A 1 395 ? -13.862 -12.204 28.053 1.00 42.47 395 VAL A CA 1
ATOM 3103 C C . VAL A 1 395 ? -13.622 -13.705 27.931 1.00 42.47 395 VAL A C 1
ATOM 3105 O O . VAL A 1 395 ? -14.553 -14.457 27.664 1.00 42.47 395 VAL A O 1
ATOM 3108 N N . ARG A 1 396 ? -12.385 -14.150 28.186 1.00 43.78 396 ARG A N 1
ATOM 3109 C CA . ARG A 1 396 ? -11.994 -15.571 28.270 1.00 43.78 396 ARG A CA 1
ATOM 3110 C C . ARG A 1 396 ? -11.527 -15.933 29.680 1.00 43.78 396 ARG A C 1
ATOM 3112 O O . ARG A 1 396 ? -10.659 -15.249 30.217 1.00 43.78 396 ARG A O 1
ATOM 3119 N N . LEU A 1 397 ? -12.031 -17.038 30.245 1.00 35.94 397 LEU A N 1
ATOM 3120 C CA . LEU A 1 397 ? -11.621 -17.572 31.556 1.00 35.94 397 LEU A CA 1
ATOM 3121 C C . LEU A 1 397 ? -10.819 -18.871 31.432 1.00 35.94 397 LEU A C 1
ATOM 3123 O O . LEU A 1 397 ? -11.096 -19.712 30.577 1.00 35.94 397 LEU A O 1
ATOM 3127 N N . ARG A 1 398 ? -9.858 -19.077 32.340 1.00 32.84 398 ARG A N 1
ATOM 3128 C CA . ARG A 1 398 ? -9.133 -20.349 32.481 1.00 32.84 398 ARG A CA 1
ATOM 3129 C C . ARG A 1 398 ? -9.405 -20.964 33.853 1.00 32.84 398 ARG A C 1
ATOM 3131 O O . ARG A 1 398 ? -8.831 -20.524 34.844 1.00 32.84 398 ARG A O 1
ATOM 3138 N N . ASN A 1 399 ? -10.216 -22.021 33.903 1.00 27.89 399 ASN A N 1
ATOM 3139 C CA . ASN A 1 399 ? -10.360 -22.833 35.114 1.00 27.89 399 ASN A CA 1
ATOM 3140 C C . ASN A 1 399 ? -9.127 -23.727 35.274 1.00 27.89 399 ASN A C 1
ATOM 3142 O O . ASN A 1 399 ? -8.816 -24.539 34.401 1.00 27.89 399 ASN A O 1
ATOM 3146 N N . ARG A 1 400 ? -8.406 -23.571 36.387 1.00 27.36 400 ARG A N 1
ATOM 3147 C CA . ARG A 1 400 ? -7.306 -24.458 36.771 1.00 27.36 400 ARG A CA 1
ATOM 3148 C C . ARG A 1 400 ? -7.787 -25.316 37.939 1.00 27.36 400 ARG A C 1
ATOM 3150 O O . ARG A 1 400 ? -7.759 -24.870 39.079 1.00 27.36 400 ARG A O 1
ATOM 3157 N N . GLU A 1 401 ? -8.228 -26.541 37.654 1.00 26.98 401 GLU A N 1
ATOM 3158 C CA . GLU A 1 401 ? -8.347 -27.566 38.694 1.00 26.98 401 GLU A CA 1
ATOM 3159 C C . GLU A 1 401 ? -6.940 -27.890 39.208 1.00 26.98 401 GLU A C 1
ATOM 3161 O O . GLU A 1 401 ? -6.090 -28.410 38.481 1.00 26.98 401 GLU A O 1
ATOM 3166 N N . VAL A 1 402 ? -6.683 -27.554 40.469 1.00 27.34 402 VAL A N 1
ATOM 3167 C CA . VAL A 1 402 ? -5.523 -28.040 41.212 1.00 27.34 402 VAL A CA 1
ATOM 3168 C C . VAL A 1 402 ? -5.834 -29.478 41.621 1.00 27.34 402 VAL A C 1
ATOM 3170 O O . VAL A 1 402 ? -6.560 -29.709 42.583 1.00 27.34 402 VAL A O 1
ATOM 3173 N N . ARG A 1 403 ? -5.305 -30.459 40.880 1.00 26.94 403 ARG A N 1
ATOM 3174 C CA . ARG A 1 403 ? -5.141 -31.818 41.409 1.00 26.94 403 ARG A CA 1
ATOM 3175 C C . ARG A 1 403 ? -3.775 -31.917 42.055 1.00 26.94 403 ARG A C 1
ATOM 3177 O O . ARG A 1 403 ? -2.762 -32.087 41.383 1.00 26.94 403 ARG A O 1
ATOM 3184 N N . ASP A 1 404 ? -3.796 -31.794 43.369 1.00 32.75 404 ASP A N 1
ATOM 3185 C CA . ASP A 1 404 ? -2.736 -32.258 44.241 1.00 32.75 404 ASP A CA 1
ATOM 3186 C C . ASP A 1 404 ? -2.774 -33.794 44.224 1.00 32.75 404 ASP A C 1
ATOM 3188 O O . ASP A 1 404 ? -3.772 -34.396 44.612 1.00 32.75 404 ASP A O 1
ATOM 3192 N N . ASN A 1 405 ? -1.734 -34.429 43.689 1.00 29.80 405 ASN A N 1
ATOM 3193 C CA . ASN A 1 405 ? -1.466 -35.851 43.891 1.00 29.80 405 ASN A CA 1
ATOM 3194 C C . ASN A 1 405 ? 0.048 -36.038 43.928 1.00 29.80 405 ASN A C 1
ATOM 3196 O O . ASN A 1 405 ? 0.718 -36.314 42.933 1.00 29.80 405 ASN A O 1
ATOM 3200 N N . SER A 1 406 ? 0.577 -35.860 45.131 1.00 31.80 406 SER A N 1
ATOM 3201 C CA . SER A 1 406 ? 1.794 -36.524 45.557 1.00 31.80 406 SER A CA 1
ATOM 3202 C C . SER A 1 406 ? 1.550 -38.037 45.558 1.00 31.80 406 SER A C 1
ATOM 3204 O O . SER A 1 406 ? 0.584 -38.492 46.159 1.00 31.80 406 SER A O 1
ATOM 3206 N N . GLN A 1 407 ? 2.402 -38.811 44.875 1.00 30.91 407 GLN A N 1
ATOM 3207 C CA . GLN A 1 407 ? 3.041 -40.026 45.408 1.00 30.91 407 GLN A CA 1
ATOM 3208 C C . GLN A 1 407 ? 3.816 -40.820 44.330 1.00 30.91 407 GLN A C 1
ATOM 3210 O O . GLN A 1 407 ? 3.231 -41.419 43.438 1.00 30.91 407 GLN A O 1
ATOM 3215 N N . ILE A 1 408 ? 5.138 -40.876 44.550 1.00 31.86 408 ILE A N 1
ATOM 3216 C CA . ILE A 1 408 ? 6.004 -42.075 44.550 1.00 31.86 408 ILE A CA 1
ATOM 3217 C C . ILE A 1 408 ? 6.339 -42.729 43.186 1.00 31.86 408 ILE A C 1
ATOM 3219 O O . ILE A 1 408 ? 5.622 -43.592 42.694 1.00 31.86 408 ILE A O 1
ATOM 3223 N N . ASP A 1 409 ? 7.539 -42.414 42.675 1.00 32.72 409 ASP A N 1
ATOM 3224 C CA . ASP A 1 409 ? 8.406 -43.340 41.907 1.00 32.72 409 ASP A CA 1
ATOM 3225 C C . ASP A 1 409 ? 8.829 -44.524 42.804 1.00 32.72 409 ASP A C 1
ATOM 3227 O O . ASP A 1 409 ? 9.058 -44.281 43.998 1.00 32.72 409 ASP A O 1
ATOM 3231 N N . PRO A 1 410 ? 9.003 -45.782 42.311 1.00 35.88 410 PRO A N 1
ATOM 3232 C CA . PRO A 1 410 ? 10.134 -46.150 41.418 1.00 35.88 410 PRO A CA 1
ATOM 3233 C C . PRO A 1 410 ? 9.889 -47.437 40.555 1.00 35.88 410 PRO A C 1
ATOM 3235 O O . PRO A 1 410 ? 8.763 -47.927 40.503 1.00 35.88 410 PRO A O 1
ATOM 3238 N N . PRO A 1 411 ? 10.913 -48.143 40.010 1.00 43.31 411 PRO A N 1
ATOM 3239 C CA . PRO A 1 411 ? 12.110 -47.728 39.271 1.00 43.31 411 PRO A CA 1
ATOM 3240 C C . PRO A 1 411 ? 12.188 -48.349 37.852 1.00 43.31 411 PRO A C 1
ATOM 3242 O O . PRO A 1 411 ? 11.414 -49.220 37.459 1.00 43.31 411 PRO A O 1
ATOM 3245 N N . LEU A 1 412 ? 13.231 -47.931 37.126 1.00 43.19 412 LEU A N 1
ATOM 3246 C CA . LEU A 1 412 ? 13.785 -48.536 35.913 1.00 43.19 412 LEU A CA 1
ATOM 3247 C C . LEU A 1 412 ? 13.667 -50.071 35.824 1.00 43.19 412 LEU A C 1
ATOM 3249 O O . LEU A 1 412 ? 14.162 -50.797 36.689 1.00 43.19 412 LEU A O 1
ATOM 3253 N N . ALA A 1 413 ? 13.214 -50.546 34.661 1.00 32.84 413 ALA A N 1
ATOM 3254 C CA . ALA A 1 413 ? 13.550 -51.865 34.141 1.00 32.84 413 ALA A CA 1
ATOM 3255 C C . ALA A 1 413 ? 14.057 -51.752 32.695 1.00 32.84 413 ALA A C 1
ATOM 3257 O O . ALA A 1 413 ? 13.497 -51.045 31.862 1.00 32.84 413 ALA A O 1
ATOM 3258 N N . LYS A 1 414 ? 15.166 -52.452 32.462 1.00 37.75 414 LYS A N 1
ATOM 3259 C CA . LYS A 1 414 ? 15.892 -52.634 31.206 1.00 37.75 414 LYS A CA 1
ATOM 3260 C C . LYS A 1 414 ? 15.011 -53.257 30.115 1.00 37.75 414 LYS A C 1
ATOM 3262 O O . LYS A 1 414 ? 14.327 -54.240 30.397 1.00 37.75 414 LYS A O 1
ATOM 3267 N N . ASN A 1 415 ? 15.144 -52.765 28.884 1.00 43.84 415 ASN A N 1
ATOM 3268 C CA . ASN A 1 415 ? 15.602 -53.531 27.715 1.00 43.84 415 ASN A CA 1
ATOM 3269 C C . ASN A 1 415 ? 15.927 -52.590 26.558 1.00 43.84 415 ASN A C 1
ATOM 3271 O O . ASN A 1 415 ? 15.087 -51.709 26.278 1.00 43.84 415 ASN A O 1
#

Secondary structure (DSSP, 8-state):
-----EEEEB-TTS-BSSHHHHHHHHHTT--TT----TTSPEEEE-TTSS-EEEEE-----SSS---HHHHHHHHHHHHHHHHHHT-S--EE------SS------TT-TT----PPPSS----------PPPEEEEEEEEEEE-SEEEEEEEEEEEEEEEEEEEE-GGG-EEEEEEEEEEEEPP--HHHHHHHHHHS-EEETTTEEE--PPTTEEEEEEEEEESEE-TTS-EE-EEEEETTEEEEEEEEEEEEEEEEEEEEEEEETTTTEEE-TTS-EEEGGG-EEE-TTS-EEEEPPPPTT-GGGGEEEEEEEEEEEEPPSTTPPPEEEEE-SS-EEEEEEEEEEEETTEEEEEE----------SSS-SS-------------------EEEEE------------------

Foldseek 3Di:
DPDAAEEFEAEQQRHGPDPQSVVVCVVQVPDSNDRADLQAWDWDDGDPDLHIYTYFYQNDDDDPDGDPVSVVSRVVRVVVVCVVSVGPDYYYDDDDPDVDDDDDDDPPDPPDPDDDDDPPDDPPPPDPPDPFDKDKFWKWKKFFDQKFKWKKKKKKKKKWKAKWAQDPPRDTHHDVVRTDIDIDDDDPVQSVCCVVQVWDDDPVPDIDHNNDEQDKDKDKDKPFWDADPVSHTGWGWDDDPVGIDTRIIMMMIIIMHIYIDMFIQRPVVCWTQDPVRDIDRCVVQWDADPVGMIMGIDDDPPLPLVSRIDTPDTTMWMWGPDDDPFFIKTWDDDPPDIFIWGFDDWDQRNNDIKTKTAFGDDGPPPDPPPPPDDDDDDDDDDDDDDDDDHTIMIMDTDDDDDDDDDDDDDDDDDD

Organism: Cotesia congregata (NCBI:txid51543)

Radius of gyration: 36.9 Å; chains: 1; bounding box: 96×82×94 Å

Sequence (415 aa):
MQADNILIFVNVKGDPYDEGSRELFGVLEIPNDLRVNYLKSTVIPYRGKRKHCILAVPKYRAVDLVSMDDICDTLNNVETNVTELGLESFSIAKTDKIDDGLVGYDCGGSSMNTSTLSLLDVGECKIANTPPQSETVNIYLLQPAEIIQVHVMECKILINWNIQHCGMHSHTSLVLYGRREYYMDIDYNKCKRMHETGSVWLFDRVPFYELKMNSTSHRLAILAGSQSMGGDCEKGTFSDEYGTWSGVVVDATFEITLTEYETALNTKTNEVMLRSGTIYNAEKLTCVTSDGMSAFWSEVPKDSCLMKYAQLYHGPATKLVGQNESPDIYSLTTEDITFALAQRGWMDVCGHTDYRQSAPPEEMSYGKLSKQLEDHQQEDPRIKLHECLSGETLVRLRNREVRDNSQIDPPLAKN

pLDDT: mean 72.86, std 22.42, range [21.73, 96.94]